Protein 2OLJ (pdb70)

InterPro domains:
  IPR003439 ABC transporter-like, ATP-binding domain [PF00005] (20-168)
  IPR003439 ABC transporter-like, ATP-binding domain [PS50893] (2-239)
  IPR003593 AAA+ ATPase domain [SM00382] (29-224)
  IPR017871 ABC transporter-like, conserved site [PS00211] (140-154)
  IPR027417 P-loop containing nucleoside triphosphate hydrolase [G3DSA:3.40.50.300] (2-243)
  IPR027417 P-loop containing nucleoside triphosphate hydrolase [SSF52540] (4-238)
  IPR030679 ABC-type amino acid transport system, ATPase component, HisP-type [PIRSF039085] (3-242)
  IPR050086 Methionine import ATP-binding protein MetN-like [PTHR43166] (3-242)

Secondary structure (DSSP, 8-state):
--SEEEEEEEEEETTEEEEEEEEEEE-TT-EEEEE--TTSSHHHHHHHHTTSS--SEEEEEETTEESSSTT--HHHHHHHEEEE-SS----TTS-HHHHHHHHHHHTS---HHHHHHHHHHHHHHTT-GGGTTS-GGGS-HHHHHHHHHHHHHTT--SEEEEESTTTTS-HHHHHHHHHHHHHHHHTT-EEEEE-S-HHHHHHH-SEEEEEETTEEEEEE-HHHHHHS--SHHHHHHHTT--/--SEEEEEEEEEETTEEEEEEEEEEE-TT-EEEEE--TTSSHHHHHHHHTTSS--SEEEEEETTEETT-TT--HHHHHHHEEEE-SS--S-TTS-HHHHHHHHHHHTS---SSHHHHHHHHHHHHHT-GGGTT--GGGS-HHHHHHHHHHHHHHT--SEEEEESTTTTS-HHHHHHHHHHHHHHHTTT-EEEEE-S-HHHHHHH-SEEEEEETTEEEEEE-HIIIIIS--SHHHHHHHTTT-

Solvent-accessible surface area: 21374 Å² total; per-residue (Å²): 134,117,12,1,35,0,85,92,0,62,8,34,96,76,129,113,54,23,0,66,20,0,69,5,72,0,93,132,25,3,3,0,0,0,1,11,44,112,78,2,8,19,31,12,1,0,19,0,1,16,33,50,29,95,10,78,90,34,66,0,33,2,59,63,44,36,10,111,47,202,141,37,82,64,101,106,1,108,43,37,10,8,19,0,9,32,73,30,22,6,54,15,84,37,29,0,12,49,0,0,3,76,29,2,49,145,76,80,157,29,84,112,132,97,2,47,61,59,1,64,99,22,0,84,117,11,59,7,112,133,58,1,147,28,46,0,67,63,4,42,9,0,36,0,0,29,0,4,0,0,36,14,25,4,24,90,10,59,1,0,0,0,3,38,1,8,34,42,18,82,116,128,33,22,42,52,0,25,63,20,1,69,77,14,14,116,112,42,36,3,0,0,0,0,11,101,46,29,50,8,0,114,114,19,10,42,50,0,1,0,1,23,31,1,93,32,37,19,85,22,120,8,96,54,1,23,76,120,26,148,74,113,99,0,83,61,36,20,93,177,37,256,201,48,9,0,24,0,59,103,0,58,11,31,76,77,126,118,68,28,0,69,14,1,66,3,75,0,125,108,24,17,5,0,0,0,1,9,47,114,78,2,6,19,29,15,1,0,6,0,1,18,30,57,16,99,10,71,94,35,69,0,24,1,49,62,64,45,6,115,42,191,120,22,80,63,83,136,1,96,44,49,8,8,22,0,27,53,58,25,23,20,42,1,67,38,19,0,8,67,0,1,4,61,30,2,60,148,63,53,163,75,42,178,117,137,1,73,43,38,0,61,91,7,0,73,66,9,48,7,102,112,54,5,153,19,20,3,21,71,6,33,10,0,32,14,13,29,0,3,0,0,44,12,10,2,27,83,11,56,0,0,0,0,9,40,1,3,36,52,26,91,114,165,63,15,45,56,0,22,60,16,0,67,81,6,13,120,98,49,33,4,0,0,0,0,7,87,49,6,41,7,0,90,114,19,10,58,48,0,1,2,0,34,47,3,100,40,34,25,87,23,108,7,77,52,3,15,81,125,27,144,60,127,122,0,79,68,25,10,89,163,60,127

CATH classification: 3.40.50.300

Nearest PDB structures (foldseek):
  2olj-assembly1_A  TM=1.004E+00  e=1.129E-53  Geobacillus stearothermophilus
  4u00-assembly1_A  TM=9.895E-01  e=6.660E-41  Thermus thermophilus HB8
  4yms-assembly1_J  TM=9.812E-01  e=2.202E-37  Caldanaerobacter subterraneus subsp. tengcongensis MB4
  6z4w-assembly1_A  TM=9.311E-01  e=3.163E-25  Streptococcus pneumoniae
  5x40-assembly1_B  TM=8.839E-01  e=1.607E-21  Rhodobacter capsulatus

B-factor: mean 36.28, std 14.2, range [1.0, 94.55]

Foldseek 3Di:
DDQKFWFQFWAADPPRIQAGTEGDHFDFLAAEEEEEDPSLCPVVVVCCQLVVDPTDDTWIAHRRRTPPDDDDPSVVSNLQEFEAEQPDDDDQVAFLLCRQLVCCCVPVVDDPVVLSVLLCVQCVVLPHNVRRGPGCVVDALLSRSSSSVSSRCSSVHQEYEYEANCVNHDPVSNVSNLVSVQVCSVVRRRYYYYHPPLVSQLVRHQKYFYTGSNYRQDMDRSCCCQVPNDDPSSCVRSVPRD/DFQKFWFQWWAADVPRIQAGTEGDTFHFLAAEEEEEDPSLCPVVVVCVQLVVDPTDDTWMAGHNRICPDPPDDNVVVNLQEFEAELDDLADQVDALQCSLLVCCVPPVVDDVPVSRVLLCVQCVLLPHVVRRGPGLVVDDLLSNLSSSQSSRCSSVHQEYEYHANPPVHPPVSSVSNLVSVQVVSVVRRRYYYYHLPLVSQLVRHQKYFYGDNNYTDDMDRSCCCLVPNDDPSSVVVSVVRD

Organism: Geobacillus stearothermophilus (NCBI:txid1422)

Radius of gyration: 24.35 Å; Cα contacts (8 Å, |Δi|>4): 970; chains: 2; bounding box: 52×46×70 Å

Sequence (484 aa):
LQMIDVHQLKKSFGSLEVLKGINVHIREGEVVVVIGPSGSGKSTFLRCLNLLEDFDEGEIIIDGINLKAKDTNLNKVREEVGMVFQRFNLFPHMTVLNNITLAPMKVRKWPREKAEAKAMELLDKVGLKDKAHAYPDSLSGGQAQRVAIARALAMEPKIMLFDEPTSALDPEMVGEVLSVMKQLANEGMTMVVVTHEMGFAREVGDRVLFMDGGYIIEEGKPEDLFDRPQHERTKAFLSKVFLQMIDVHQLKKSFGSLEVLKGINVHIREGEVVVVIGPSGSGKSTFLRCLNLLEDFDEGEIIIDGINLKAKDTNLNKVREEVGMVFQRFNLFPHMTVLNNITLAPMKVRKWPREKAEAKAMELLDKVGLKDKAHAYPDSLSGGQAQRVAIARALAMEPKIMLFDEPTSALDPEMVGEVLSVMKQLANEGMTMVVVTHEMGFAREVGDRVLFMDGGYIIEEGKPEDLFDRPQHERTKAFLSKVF

Structure (mmCIF, N/CA/C/O backbone):
data_2OLJ
#
_entry.id   2OLJ
#
_cell.length_a   46.591
_cell.length_b   77.339
_cell.length_c   69.083
_cell.angle_alpha   90.00
_cell.angle_beta   104.84
_cell.angle_gamma   90.00
#
_symmetry.space_group_name_H-M   'P 1 21 1'
#
loop_
_entity.id
_entity.type
_entity.pdbx_description
1 polymer 'Amino acid ABC transporter'
2 non-polymer 'MAGNESIUM ION'
3 non-polymer "ADENOSINE-5'-DIPHOSPHATE"
4 non-polymer GLYCEROL
5 water water
#
loop_
_atom_site.group_PDB
_atom_site.id
_atom_site.type_symbol
_atom_site.label_atom_id
_atom_site.label_alt_id
_atom_site.label_comp_id
_atom_site.label_asym_id
_atom_site.label_entity_id
_atom_site.label_seq_id
_atom_site.pdbx_PDB_ins_code
_atom_site.Cartn_x
_atom_site.Cartn_y
_atom_site.Cartn_z
_atom_site.occupancy
_atom_site.B_iso_or_equiv
_atom_site.auth_seq_id
_atom_site.auth_comp_id
_atom_site.auth_asym_id
_atom_site.auth_atom_id
_atom_site.pdbx_PDB_model_num
ATOM 1 N N . LEU A 1 22 ? 7.498 11.432 26.442 1.00 62.53 -1 LEU A N 1
ATOM 2 C CA . LEU A 1 22 ? 6.680 10.192 26.426 1.00 61.94 -1 LEU A CA 1
ATOM 3 C C . LEU A 1 22 ? 6.981 9.166 25.338 1.00 60.85 -1 LEU A C 1
ATOM 4 O O . LEU A 1 22 ? 8.107 8.612 25.380 1.00 61.94 -1 LEU A O 1
ATOM 9 N N . GLN A 1 23 ? 6.135 8.937 24.332 1.00 58.19 0 GLN A N 1
ATOM 10 C CA . GLN A 1 23 ? 6.464 7.850 23.453 1.00 53.87 0 GLN A CA 1
ATOM 11 C C . GLN A 1 23 ? 5.993 7.635 22.011 1.00 49.28 0 GLN A C 1
ATOM 12 O O . GLN A 1 23 ? 6.524 6.747 21.411 1.00 48.37 0 GLN A O 1
ATOM 18 N N . MET A 1 24 ? 5.120 8.464 21.456 1.00 44.20 1 MET A N 1
ATOM 19 C CA . MET A 1 24 ? 4.813 8.171 20.041 1.00 38.86 1 MET A CA 1
ATOM 20 C C . MET A 1 24 ? 6.003 8.506 19.174 1.00 34.94 1 MET A C 1
ATOM 21 O O . MET A 1 24 ? 6.313 7.753 18.270 1.00 33.42 1 MET A O 1
ATOM 26 N N . ILE A 1 25 ? 6.649 9.629 19.486 1.00 28.41 2 ILE A N 1
ATOM 27 C CA . ILE A 1 25 ? 7.843 10.039 18.756 1.00 26.35 2 ILE A CA 1
ATOM 28 C C . ILE A 1 25 ? 8.900 10.332 19.823 1.00 27.01 2 ILE A C 1
ATOM 29 O O . ILE A 1 25 ? 8.773 11.284 20.594 1.00 26.14 2 ILE A O 1
ATOM 34 N N . ASP A 1 26 ? 9.938 9.509 19.853 1.00 25.30 3 ASP A N 1
ATOM 35 C CA . ASP A 1 26 ? 11.007 9.653 20.828 1.00 26.36 3 ASP A CA 1
ATOM 36 C C . ASP A 1 26 ? 12.302 10.019 20.106 1.00 24.81 3 ASP A C 1
ATOM 37 O O . ASP A 1 26 ? 12.875 9.199 19.397 1.00 24.81 3 ASP A O 1
ATOM 42 N N . VAL A 1 27 ? 12.766 11.248 20.296 1.00 23.65 4 VAL A N 1
ATOM 43 C CA . VAL A 1 27 ? 13.979 11.706 19.635 1.00 23.44 4 VAL A CA 1
ATOM 44 C C . VAL A 1 27 ? 15.036 12.133 20.640 1.00 25.74 4 VAL A C 1
ATOM 45 O O . VAL A 1 27 ? 14.764 12.950 21.522 1.00 25.55 4 VAL A O 1
ATOM 49 N N . HIS A 1 28 ? 16.239 11.579 20.504 1.00 25.27 5 HIS A N 1
ATOM 50 C CA . HIS A 1 28 ? 17.335 11.924 21.400 1.00 28.76 5 HIS A CA 1
ATOM 51 C C . HIS A 1 28 ? 18.634 12.269 20.673 1.00 27.32 5 HIS A C 1
ATOM 52 O O . HIS A 1 28 ? 19.136 11.491 19.865 1.00 26.42 5 HIS A O 1
ATOM 59 N N . GLN A 1 29 ? 19.172 13.442 20.986 1.00 28.97 6 GLN A N 1
ATOM 60 C CA . GLN A 1 29 ? 20.417 13.933 20.400 1.00 29.75 6 GLN A CA 1
ATOM 61 C C . GLN A 1 29 ? 20.537 13.750 18.901 1.00 28.85 6 GLN A C 1
ATOM 62 O O . GLN A 1 29 ? 21.573 13.321 18.392 1.00 27.67 6 GLN A O 1
ATOM 68 N N . LEU A 1 30 ? 19.470 14.096 18.195 1.00 30.04 7 LEU A N 1
ATOM 69 C CA . LEU A 1 30 ? 19.456 13.975 16.751 1.00 31.03 7 LEU A CA 1
ATOM 70 C C . LEU A 1 30 ? 20.380 14.988 16.094 1.00 33.29 7 LEU A C 1
ATOM 71 O O . LEU A 1 30 ? 20.229 16.199 16.283 1.00 33.36 7 LEU A O 1
ATOM 76 N N . LYS A 1 31 ? 21.348 14.488 15.334 1.00 34.66 8 LYS A N 1
ATOM 77 C CA . LYS A 1 31 ? 22.260 15.358 14.612 1.00 37.74 8 LYS A CA 1
ATOM 78 C C . LYS A 1 31 ? 22.228 14.981 13.140 1.00 38.20 8 LYS A C 1
ATOM 79 O O . LYS A 1 31 ? 22.079 13.811 12.784 1.00 39.17 8 LYS A O 1
ATOM 85 N N . LYS A 1 32 ? 22.341 15.985 12.283 1.00 37.61 9 LYS A N 1
ATOM 86 C CA . LYS A 1 32 ? 22.308 15.769 10.849 1.00 36.43 9 LYS A CA 1
ATOM 87 C C . LYS A 1 32 ? 23.138 16.852 10.186 1.00 37.34 9 LYS A C 1
ATOM 88 O O . LYS A 1 32 ? 22.992 18.037 10.491 1.00 35.42 9 LYS A O 1
ATOM 94 N N . SER A 1 33 ? 24.021 16.440 9.286 1.00 35.99 10 SER A N 1
ATOM 95 C CA . SER A 1 33 ? 24.867 17.382 8.582 1.00 36.13 10 SER A CA 1
ATOM 96 C C . SER A 1 33 ? 24.825 17.113 7.095 1.00 35.37 10 SER A C 1
ATOM 97 O O . SER A 1 33 ? 24.589 15.991 6.661 1.00 34.83 10 SER A O 1
ATOM 100 N N . PHE A 1 34 ? 25.019 18.172 6.323 1.00 36.33 11 PHE A N 1
ATOM 101 C CA . PHE A 1 34 ? 25.078 18.096 4.872 1.00 37.33 11 PHE A CA 1
ATOM 102 C C . PHE A 1 34 ? 26.495 18.610 4.653 1.00 38.47 11 PHE A C 1
ATOM 103 O O . PHE A 1 34 ? 26.767 19.803 4.812 1.00 38.28 11 PHE A O 1
ATOM 111 N N . GLY A 1 35 ? 27.407 17.703 4.323 1.00 39.71 12 GLY A N 1
ATOM 112 C CA . GLY A 1 35 ? 28.785 18.106 4.144 1.00 41.24 12 GLY A CA 1
ATOM 113 C C . GLY A 1 35 ? 29.286 18.476 5.525 1.00 43.47 12 GLY A C 1
ATOM 114 O O . GLY A 1 35 ? 28.936 17.816 6.502 1.00 43.85 12 GLY A O 1
ATOM 115 N N . SER A 1 36 ? 30.088 19.531 5.623 1.00 44.72 13 SER A N 1
ATOM 116 C CA . SER A 1 36 ? 30.604 19.957 6.919 1.00 46.06 13 SER A CA 1
ATOM 117 C C . SER A 1 36 ? 29.611 20.861 7.656 1.00 44.62 13 SER A C 1
ATOM 118 O O . SER A 1 36 ? 29.872 21.300 8.775 1.00 44.80 13 SER A O 1
ATOM 121 N N . LEU A 1 37 ? 28.472 21.132 7.028 1.00 43.20 14 LEU A N 1
ATOM 122 C CA . LEU A 1 37 ? 27.452 21.990 7.630 1.00 41.26 14 LEU A CA 1
ATOM 123 C C . LEU A 1 37 ? 26.445 21.150 8.414 1.00 39.18 14 LEU A C 1
ATOM 124 O O . LEU A 1 37 ? 25.739 20.329 7.840 1.00 36.86 14 LEU A O 1
ATOM 129 N N . GLU A 1 38 ? 26.378 21.363 9.724 1.00 39.70 15 GLU A N 1
ATOM 130 C CA . GLU A 1 38 ? 25.440 20.616 10.558 1.00 39.33 15 GLU A CA 1
ATOM 131 C C . GLU A 1 38 ? 24.088 21.329 10.608 1.00 36.90 15 GLU A C 1
ATOM 132 O O . GLU A 1 38 ? 23.970 22.419 11.152 1.00 36.37 15 GLU A O 1
ATOM 138 N N . VAL A 1 39 ? 23.076 20.695 10.027 1.00 34.77 16 VAL A N 1
ATOM 139 C CA . VAL A 1 39 ? 21.729 21.246 9.956 1.00 33.57 16 VAL A CA 1
ATOM 140 C C . VAL A 1 39 ? 20.916 21.057 11.232 1.00 33.17 16 VAL A C 1
ATOM 141 O O . VAL A 1 39 ? 20.170 21.948 11.635 1.00 33.44 16 VAL A O 1
ATOM 145 N N . LEU A 1 40 ? 21.036 19.881 11.840 1.00 32.11 17 LEU A N 1
ATOM 146 C CA . LEU A 1 40 ? 20.361 19.576 13.095 1.00 31.79 17 LEU A CA 1
ATOM 147 C C . LEU A 1 40 ? 21.526 19.360 14.066 1.00 32.38 17 LEU A C 1
ATOM 148 O O . LEU A 1 40 ? 22.424 18.556 13.807 1.00 31.57 17 LEU A O 1
ATOM 153 N N . LYS A 1 41 ? 21.515 20.086 15.177 1.00 33.26 18 LYS A N 1
ATOM 154 C CA . LYS A 1 41 ? 22.624 20.019 16.118 1.00 34.22 18 LYS A CA 1
ATOM 155 C C . LYS A 1 41 ? 22.346 19.469 17.507 1.00 35.01 18 LYS A C 1
ATOM 156 O O . LYS A 1 41 ? 22.770 20.051 18.508 1.00 37.14 18 LYS A O 1
ATOM 162 N N . GLY A 1 42 ? 21.659 18.333 17.565 1.00 36.39 19 GLY A N 1
ATOM 163 C CA . GLY A 1 42 ? 21.348 17.725 18.846 1.00 36.44 19 GLY A CA 1
ATOM 164 C C . GLY A 1 42 ? 19.929 18.027 19.281 1.00 36.27 19 GLY A C 1
ATOM 165 O O . GLY A 1 42 ? 19.698 18.805 20.207 1.00 37.05 19 GLY A O 1
ATOM 166 N N . ILE A 1 43 ? 18.968 17.413 18.604 1.00 36.41 20 ILE A N 1
ATOM 167 C CA . ILE A 1 43 ? 17.569 17.629 18.933 1.00 36.19 20 ILE A CA 1
ATOM 168 C C . ILE A 1 43 ? 17.044 16.568 19.887 1.00 34.65 20 ILE A C 1
ATOM 169 O O . ILE A 1 43 ? 17.236 15.371 19.675 1.00 35.18 20 ILE A O 1
ATOM 174 N N . ASN A 1 44 ? 16.379 17.031 20.937 1.00 32.54 21 ASN A N 1
ATOM 175 C CA . ASN A 1 44 ? 15.775 16.163 21.927 1.00 32.37 21 ASN A CA 1
ATOM 176 C C . ASN A 1 44 ? 14.308 16.549 21.982 1.00 33.13 21 ASN A C 1
ATOM 177 O O . ASN A 1 44 ? 13.980 17.717 22.167 1.00 34.10 21 ASN A O 1
ATOM 182 N N . VAL A 1 45 ? 13.421 15.583 21.791 1.00 33.18 22 VAL A N 1
ATOM 183 C CA . VAL A 1 45 ? 12.001 15.870 21.864 1.00 32.52 22 VAL A CA 1
ATOM 184 C C . VAL A 1 45 ? 11.203 14.583 21.881 1.00 31.31 22 VAL A C 1
ATOM 185 O O . VAL A 1 45 ? 11.544 13.612 21.207 1.00 30.90 22 VAL A O 1
ATOM 189 N N . HIS A 1 46 ? 10.142 14.577 22.668 1.00 31.13 23 HIS A N 1
ATOM 190 C CA . HIS A 1 46 ? 9.320 13.394 22.790 1.00 32.06 23 HIS A CA 1
ATOM 191 C C . HIS A 1 46 ? 7.869 13.806 22.695 1.00 33.09 23 HIS A C 1
ATOM 192 O O . HIS A 1 46 ? 7.396 14.619 23.485 1.00 33.35 23 HIS A O 1
ATOM 199 N N . ILE A 1 47 ? 7.174 13.246 21.711 1.00 32.84 24 ILE A N 1
ATOM 200 C CA . ILE A 1 47 ? 5.770 13.554 21.482 1.00 31.48 24 ILE A CA 1
ATOM 201 C C . ILE A 1 47 ? 4.870 12.390 21.896 1.00 32.18 24 ILE A C 1
ATOM 202 O O . ILE A 1 47 ? 5.066 11.250 21.472 1.00 32.28 24 ILE A O 1
ATOM 207 N N . ARG A 1 48 ? 3.889 12.695 22.737 1.00 33.42 25 ARG A N 1
ATOM 208 C CA . ARG A 1 48 ? 2.941 11.700 23.222 1.00 35.48 25 ARG A CA 1
ATOM 209 C C . ARG A 1 48 ? 1.891 11.433 22.157 1.00 33.70 25 ARG A C 1
ATOM 210 O O . ARG A 1 48 ? 1.669 12.255 21.265 1.00 33.73 25 ARG A O 1
ATOM 218 N N . GLU A 1 49 ? 1.240 10.280 22.269 1.00 32.00 26 GLU A N 1
ATOM 219 C CA . GLU A 1 49 ? 0.187 9.888 21.347 1.00 30.02 26 GLU A CA 1
ATOM 220 C C . GLU A 1 49 ? -0.979 10.868 21.459 1.00 27.35 26 GLU A C 1
ATOM 221 O O . GLU A 1 49 ? -1.410 11.196 22.561 1.00 27.84 26 GLU A O 1
ATOM 227 N N . GLY A 1 50 ? -1.481 11.338 20.322 1.00 25.92 27 GLY A N 1
ATOM 228 C CA . GLY A 1 50 ? -2.605 12.266 20.333 1.00 24.64 27 GLY A CA 1
ATOM 229 C C . GLY A 1 50 ? -2.203 13.718 20.524 1.00 25.59 27 GLY A C 1
ATOM 230 O O . GLY A 1 50 ? -3.035 14.629 20.512 1.00 22.75 27 GLY A O 1
ATOM 231 N N . GLU A 1 51 ? -0.910 13.944 20.710 1.00 25.68 28 GLU A N 1
ATOM 232 C CA . GLU A 1 51 ? -0.424 15.296 20.898 1.00 26.30 28 GLU A CA 1
ATOM 233 C C . GLU A 1 51 ? -0.246 15.983 19.551 1.00 23.92 28 GLU A C 1
ATOM 234 O O . GLU A 1 51 ? 0.166 15.355 18.575 1.00 24.38 28 GLU A O 1
ATOM 240 N N . VAL A 1 52 ? -0.585 17.268 19.506 1.00 20.99 29 VAL A N 1
ATOM 241 C CA . VAL A 1 52 ? -0.422 18.065 18.301 1.00 18.60 29 VAL A CA 1
ATOM 242 C C . VAL A 1 52 ? 0.732 19.028 18.585 1.00 21.40 29 VAL A C 1
ATOM 243 O O . VAL A 1 52 ? 0.613 19.939 19.415 1.00 20.16 29 VAL A O 1
ATOM 247 N N . VAL A 1 53 ? 1.862 18.818 17.924 1.00 19.95 30 VAL A N 1
ATOM 248 C CA . VAL A 1 53 ? 2.989 19.700 18.146 1.00 15.14 30 VAL A CA 1
ATOM 249 C C . VAL A 1 53 ? 3.235 20.573 16.923 1.00 17.24 30 VAL A C 1
ATOM 250 O O . VAL A 1 53 ? 3.369 20.089 15.787 1.00 17.43 30 VAL A O 1
ATOM 254 N N . VAL A 1 54 ? 3.272 21.876 17.166 1.00 16.08 31 VAL A N 1
ATOM 255 C CA . VAL A 1 54 ? 3.478 22.840 16.104 1.00 15.48 31 VAL A CA 1
ATOM 256 C C . VAL A 1 54 ? 4.915 23.306 16.114 1.00 13.95 31 VAL A C 1
ATOM 257 O O . VAL A 1 54 ? 5.437 23.699 17.160 1.00 17.59 31 VAL A O 1
ATOM 261 N N . VAL A 1 55 ? 5.556 23.255 14.954 1.00 15.31 32 VAL A N 1
ATOM 262 C CA . VAL A 1 55 ? 6.947 23.674 14.825 1.00 16.72 32 VAL A CA 1
ATOM 263 C C . VAL A 1 55 ? 7.038 24.982 14.058 1.00 17.49 32 VAL A C 1
ATOM 264 O O . VAL A 1 55 ? 6.540 25.085 12.936 1.00 18.34 32 VAL A O 1
ATOM 268 N N . ILE A 1 56 ? 7.689 25.971 14.660 1.00 17.27 33 ILE A N 1
ATOM 269 C CA . ILE A 1 56 ? 7.859 27.271 14.027 1.00 16.98 33 ILE A CA 1
ATOM 270 C C . ILE A 1 56 ? 9.331 27.682 14.026 1.00 17.98 33 ILE A C 1
ATOM 271 O O . ILE A 1 56 ? 10.166 27.079 14.706 1.00 17.81 33 ILE A O 1
ATOM 276 N N . GLY A 1 57 ? 9.642 28.718 13.260 1.00 17.87 34 GLY A N 1
ATOM 277 C CA . GLY A 1 57 ? 11.006 29.182 13.204 1.00 21.66 34 GLY A CA 1
ATOM 278 C C . GLY A 1 57 ? 11.393 29.663 11.826 1.00 24.45 34 GLY A C 1
ATOM 279 O O . GLY A 1 57 ? 10.690 29.390 10.848 1.00 25.26 34 GLY A O 1
ATOM 280 N N . PRO A 1 58 ? 12.523 30.382 11.724 1.00 25.38 35 PRO A N 1
ATOM 281 C CA . PRO A 1 58 ? 13.089 30.950 10.499 1.00 26.90 35 PRO A CA 1
ATOM 282 C C . PRO A 1 58 ? 13.420 29.887 9.462 1.00 27.20 35 PRO A C 1
ATOM 283 O O . PRO A 1 58 ? 13.651 28.726 9.794 1.00 26.42 35 PRO A O 1
ATOM 287 N N . SER A 1 59 ? 13.447 30.291 8.203 1.00 27.01 36 SER A N 1
ATOM 288 C CA . SER A 1 59 ? 13.793 29.363 7.145 1.00 29.61 36 SER A CA 1
ATOM 289 C C . SER A 1 59 ? 15.246 28.947 7.376 1.00 28.55 36 SER A C 1
ATOM 290 O O . SER A 1 59 ? 16.060 29.744 7.854 1.00 26.05 36 SER A O 1
ATOM 293 N N . GLY A 1 60 ? 15.555 27.694 7.060 1.00 28.70 37 GLY A N 1
ATOM 294 C CA . GLY A 1 60 ? 16.905 27.191 7.248 1.00 28.81 37 GLY A CA 1
ATOM 295 C C . GLY A 1 60 ? 17.169 26.654 8.647 1.00 27.84 37 GLY A C 1
ATOM 296 O O . GLY A 1 60 ? 18.251 26.138 8.927 1.00 31.39 37 GLY A O 1
ATOM 297 N N . SER A 1 61 ? 16.180 26.761 9.525 1.00 26.08 38 SER A N 1
ATOM 298 C CA . SER A 1 61 ? 16.315 26.294 10.904 1.00 24.48 38 SER A CA 1
ATOM 299 C C . SER A 1 61 ? 16.367 24.783 11.042 1.00 22.51 38 SER A C 1
ATOM 300 O O . SER A 1 61 ? 16.728 24.268 12.097 1.00 25.41 38 SER A O 1
ATOM 303 N N . GLY A 1 62 ? 15.992 24.074 9.987 1.00 20.82 39 GLY A N 1
ATOM 304 C CA . GLY A 1 62 ? 16.019 22.625 10.034 1.00 19.73 39 GLY A CA 1
ATOM 305 C C . GLY A 1 62 ? 14.669 21.980 10.299 1.00 18.72 39 GLY A C 1
ATOM 306 O O . GLY A 1 62 ? 14.600 20.807 10.664 1.00 20.80 39 GLY A O 1
ATOM 307 N N . LYS A 1 63 ? 13.589 22.728 10.105 1.00 17.73 40 LYS A N 1
ATOM 308 C CA . LYS A 1 63 ? 12.259 22.187 10.340 1.00 15.18 40 LYS A CA 1
ATOM 309 C C . LYS A 1 63 ? 11.874 21.070 9.351 1.00 15.64 40 LYS A C 1
ATOM 310 O O . LYS A 1 63 ? 11.410 20.015 9.771 1.00 17.90 40 LYS A O 1
ATOM 316 N N . SER A 1 64 ? 12.060 21.294 8.049 1.00 14.82 41 SER A N 1
ATOM 317 C CA . SER A 1 64 ? 11.729 20.275 7.037 1.00 14.61 41 SER A CA 1
ATOM 318 C C . SER A 1 64 ? 12.608 19.026 7.166 1.00 16.89 41 SER A C 1
ATOM 319 O O . SER A 1 64 ? 12.135 17.906 6.973 1.00 19.08 41 SER A O 1
ATOM 322 N N . THR A 1 65 ? 13.885 19.229 7.476 1.00 17.46 42 THR A N 1
ATOM 323 C CA . THR A 1 65 ? 14.823 18.122 7.636 1.00 16.08 42 THR A CA 1
ATOM 324 C C . THR A 1 65 ? 14.405 17.249 8.798 1.00 15.57 42 THR A C 1
ATOM 325 O O . THR A 1 65 ? 14.516 16.022 8.741 1.00 18.94 42 THR A O 1
ATOM 329 N N . PHE A 1 66 ? 13.929 17.883 9.859 1.00 18.04 43 PHE A N 1
ATOM 330 C CA . PHE A 1 66 ? 13.487 17.144 11.030 1.00 17.43 43 PHE A CA 1
ATOM 331 C C . PHE A 1 66 ? 12.319 16.238 10.653 1.00 18.31 43 PHE A C 1
ATOM 332 O O . PHE A 1 66 ? 12.310 15.051 10.982 1.00 19.00 43 PHE A O 1
ATOM 340 N N . LEU A 1 67 ? 11.326 16.780 9.962 1.00 18.52 44 LEU A N 1
ATOM 341 C CA . LEU A 1 67 ? 10.202 15.943 9.586 1.00 18.61 44 LEU A CA 1
ATOM 342 C C . LEU A 1 67 ? 10.671 14.851 8.630 1.00 19.00 44 LEU A C 1
ATOM 343 O O . LEU A 1 67 ? 10.192 13.723 8.697 1.00 17.18 44 LEU A O 1
ATOM 348 N N . ARG A 1 68 ? 11.616 15.175 7.749 1.00 18.34 45 ARG A N 1
ATOM 349 C CA . ARG A 1 68 ? 12.101 14.176 6.809 1.00 16.65 45 ARG A CA 1
ATOM 350 C C . ARG A 1 68 ? 12.791 12.995 7.504 1.00 17.55 45 ARG A C 1
ATOM 351 O O . ARG A 1 68 ? 12.691 11.855 7.037 1.00 18.41 45 ARG A O 1
ATOM 359 N N . CYS A 1 69 ? 13.478 13.255 8.613 1.00 18.34 46 CYS A N 1
ATOM 360 C CA . CYS A 1 69 ? 14.125 12.167 9.358 1.00 19.76 46 CYS A CA 1
ATOM 361 C C . CYS A 1 69 ? 13.042 11.333 10.046 1.00 18.64 46 CYS A C 1
ATOM 362 O O . CYS A 1 69 ? 13.119 10.110 10.108 1.00 21.42 46 CYS A O 1
ATOM 365 N N . LEU A 1 70 ? 12.017 11.999 10.551 1.00 19.39 47 LEU A N 1
ATOM 366 C CA . LEU A 1 70 ? 10.928 11.303 11.214 1.00 21.23 47 LEU A CA 1
ATOM 367 C C . LEU A 1 70 ? 10.156 10.405 10.245 1.00 22.59 47 LEU A C 1
ATOM 368 O O . LEU A 1 70 ? 9.618 9.373 10.646 1.00 23.52 47 LEU A O 1
ATOM 373 N N . ASN A 1 71 ? 10.111 10.796 8.973 1.00 23.23 48 ASN A N 1
ATOM 374 C CA . ASN A 1 71 ? 9.373 10.039 7.956 1.00 25.08 48 ASN A CA 1
ATOM 375 C C . ASN A 1 71 ? 10.284 9.169 7.084 1.00 27.35 48 ASN A C 1
ATOM 376 O O . ASN A 1 71 ? 9.904 8.767 5.983 1.00 25.75 48 ASN A O 1
ATOM 381 N N . LEU A 1 72 ? 11.490 8.899 7.576 1.00 28.76 49 LEU A N 1
ATOM 382 C CA . LEU A 1 72 ? 12.449 8.069 6.860 1.00 28.49 49 LEU A CA 1
ATOM 383 C C . LEU A 1 72 ? 12.775 8.536 5.442 1.00 28.82 49 LEU A C 1
ATOM 384 O O . LEU A 1 72 ? 13.164 7.736 4.589 1.00 26.56 49 LEU A O 1
ATOM 389 N N . LEU A 1 73 ? 12.621 9.830 5.192 1.00 29.29 50 LEU A N 1
ATOM 390 C CA . LEU A 1 73 ? 12.940 10.379 3.882 1.00 29.38 50 LEU A CA 1
ATOM 391 C C . LEU A 1 73 ? 14.398 10.816 3.877 1.00 30.38 50 LEU A C 1
ATOM 392 O O . LEU A 1 73 ? 15.018 10.927 2.825 1.00 31.04 50 LEU A O 1
ATOM 397 N N . GLU A 1 74 ? 14.935 11.072 5.063 1.00 32.52 51 GLU A N 1
ATOM 398 C CA . GLU A 1 74 ? 16.325 11.482 5.215 1.00 34.82 51 GLU A CA 1
ATOM 399 C C . GLU A 1 74 ? 16.973 10.676 6.329 1.00 36.41 51 GLU A C 1
ATOM 400 O O . GLU A 1 74 ? 16.343 10.386 7.349 1.00 35.77 51 GLU A O 1
ATOM 406 N N . ASP A 1 75 ? 18.229 10.303 6.119 1.00 37.28 52 ASP A N 1
ATOM 407 C CA . ASP A 1 75 ? 18.978 9.555 7.115 1.00 39.05 52 ASP A CA 1
ATOM 408 C C . ASP A 1 75 ? 19.589 10.601 8.044 1.00 37.49 52 ASP A C 1
ATOM 409 O O . ASP A 1 75 ? 19.622 11.786 7.708 1.00 38.17 52 ASP A O 1
ATOM 414 N N . PHE A 1 76 ? 20.062 10.176 9.210 1.00 35.86 53 PHE A N 1
ATOM 415 C CA . PHE A 1 76 ? 20.687 11.104 10.145 1.00 34.87 53 PHE A CA 1
ATOM 416 C C . PHE A 1 76 ? 22.016 10.550 10.639 1.00 35.33 53 PHE A C 1
ATOM 417 O O . PHE A 1 76 ? 22.239 9.342 10.607 1.00 34.00 53 PHE A O 1
ATOM 425 N N . ASP A 1 77 ? 22.889 11.435 11.106 1.00 35.13 54 ASP A N 1
ATOM 426 C CA . ASP A 1 77 ? 24.217 11.038 11.552 1.00 36.27 54 ASP A CA 1
ATOM 427 C C . ASP A 1 77 ? 24.370 10.607 13.010 1.00 36.24 54 ASP A C 1
ATOM 428 O O . ASP A 1 77 ? 25.046 9.627 13.302 1.00 37.49 54 ASP A O 1
ATOM 433 N N . GLU A 1 78 ? 23.758 11.334 13.930 1.00 36.35 55 GLU A N 1
ATOM 434 C CA . GLU A 1 78 ? 23.869 10.977 15.335 1.00 36.05 55 GLU A CA 1
ATOM 435 C C . GLU A 1 78 ? 22.503 10.959 15.982 1.00 35.31 55 GLU A C 1
ATOM 436 O O . GLU A 1 78 ? 21.540 11.462 15.414 1.00 33.90 55 GLU A O 1
ATOM 442 N N . GLY A 1 79 ? 22.426 10.370 17.170 1.00 33.30 56 GLY A N 1
ATOM 443 C CA . GLY A 1 79 ? 21.169 10.336 17.888 1.00 32.83 56 GLY A CA 1
ATOM 444 C C . GLY A 1 79 ? 20.325 9.113 17.629 1.00 31.83 56 GLY A C 1
ATOM 445 O O . GLY A 1 79 ? 20.753 8.187 16.949 1.00 31.51 56 GLY A O 1
ATOM 446 N N . GLU A 1 80 ? 19.108 9.128 18.162 1.00 31.49 57 GLU A N 1
ATOM 447 C CA . GLU A 1 80 ? 18.197 8.010 18.015 1.00 31.52 57 GLU A CA 1
ATOM 448 C C . GLU A 1 80 ? 16.741 8.461 17.838 1.00 31.98 57 GLU A C 1
ATOM 449 O O . GLU A 1 80 ? 16.233 9.326 18.567 1.00 31.05 57 GLU A O 1
ATOM 455 N N . ILE A 1 81 ? 16.074 7.876 16.857 1.00 28.55 58 ILE A N 1
ATOM 456 C CA . ILE A 1 81 ? 14.685 8.205 16.609 1.00 26.09 58 ILE A CA 1
ATOM 457 C C . ILE A 1 81 ? 13.881 6.942 16.791 1.00 24.23 58 ILE A C 1
ATOM 458 O O . ILE A 1 81 ? 14.191 5.902 16.194 1.00 25.05 58 ILE A O 1
ATOM 463 N N . ILE A 1 82 ? 12.856 7.032 17.627 1.00 22.49 59 ILE A N 1
ATOM 464 C CA . ILE A 1 82 ? 12.019 5.886 17.918 1.00 22.50 59 ILE A CA 1
ATOM 465 C C . ILE A 1 82 ? 10.570 6.270 17.683 1.00 24.02 59 ILE A C 1
ATOM 466 O O . ILE A 1 82 ? 10.005 7.092 18.413 1.00 21.88 59 ILE A O 1
ATOM 471 N N . ILE A 1 83 ? 9.984 5.691 16.641 1.00 24.98 60 ILE A N 1
ATOM 472 C CA . ILE A 1 83 ? 8.600 5.969 16.300 1.00 27.81 60 ILE A CA 1
ATOM 473 C C . ILE A 1 83 ? 7.740 4.837 16.828 1.00 30.88 60 ILE A C 1
ATOM 474 O O . ILE A 1 83 ? 7.932 3.680 16.457 1.00 32.96 60 ILE A O 1
ATOM 479 N N . ASP A 1 84 ? 6.795 5.168 17.697 1.00 33.88 61 ASP A N 1
ATOM 480 C CA . ASP A 1 84 ? 5.917 4.161 18.260 1.00 37.13 61 ASP A CA 1
ATOM 481 C C . ASP A 1 84 ? 6.730 2.935 18.696 1.00 38.38 61 ASP A C 1
ATOM 482 O O . ASP A 1 84 ? 6.423 1.799 18.331 1.00 39.68 61 ASP A O 1
ATOM 487 N N . GLY A 1 85 ? 7.788 3.188 19.460 1.00 39.20 62 GLY A N 1
ATOM 488 C CA . GLY A 1 85 ? 8.637 2.125 19.969 1.00 39.05 62 GLY A CA 1
ATOM 489 C C . GLY A 1 85 ? 9.577 1.395 19.023 1.00 38.72 62 GLY A C 1
ATOM 490 O O . GLY A 1 85 ? 10.162 0.394 19.420 1.00 40.15 62 GLY A O 1
ATOM 491 N N . ILE A 1 86 ? 9.748 1.881 17.800 1.00 38.53 63 ILE A N 1
ATOM 492 C CA . ILE A 1 86 ? 10.631 1.217 16.844 1.00 37.67 63 ILE A CA 1
ATOM 493 C C . ILE A 1 86 ? 11.851 2.059 16.476 1.00 36.62 63 ILE A C 1
ATOM 494 O O . ILE A 1 86 ? 11.713 3.126 15.859 1.00 35.99 63 ILE A O 1
ATOM 499 N N . ASN A 1 87 ? 13.037 1.581 16.842 1.00 34.86 64 ASN A N 1
ATOM 500 C CA . ASN A 1 87 ? 14.259 2.320 16.536 1.00 36.65 64 ASN A CA 1
ATOM 501 C C . ASN A 1 87 ? 14.593 2.246 15.044 1.00 37.09 64 ASN A C 1
ATOM 502 O O . ASN A 1 87 ? 14.839 1.173 14.507 1.00 38.74 64 ASN A O 1
ATOM 507 N N . LEU A 1 88 ? 14.611 3.398 14.383 1.00 38.71 65 LEU A N 1
ATOM 508 C CA . LEU A 1 88 ? 14.886 3.467 12.950 1.00 41.47 65 LEU A CA 1
ATOM 509 C C . LEU A 1 88 ? 16.303 3.034 12.575 1.00 43.74 65 LEU A C 1
ATOM 510 O O . LEU A 1 88 ? 16.586 2.760 11.408 1.00 44.05 65 LEU A O 1
ATOM 515 N N . LYS A 1 89 ? 17.185 2.964 13.564 1.00 46.28 66 LYS A N 1
ATOM 516 C CA . LYS A 1 89 ? 18.584 2.604 13.332 1.00 49.87 66 LYS A CA 1
ATOM 517 C C . LYS A 1 89 ? 18.923 1.164 13.699 1.00 51.75 66 LYS A C 1
ATOM 518 O O . LYS A 1 89 ? 19.881 0.588 13.179 1.00 52.55 66 LYS A O 1
ATOM 524 N N . ALA A 1 90 ? 18.126 0.600 14.598 1.00 53.85 67 ALA A N 1
ATOM 525 C CA . ALA A 1 90 ? 18.316 -0.753 15.112 1.00 56.43 67 ALA A CA 1
ATOM 526 C C . ALA A 1 90 ? 18.379 -1.892 14.106 1.00 58.18 67 ALA A C 1
ATOM 527 O O . ALA A 1 90 ? 17.710 -1.859 13.068 1.00 58.28 67 ALA A O 1
ATOM 529 N N . LYS A 1 91 ? 19.181 -2.908 14.435 1.00 60.37 68 LYS A N 1
ATOM 530 C CA . LYS A 1 91 ? 19.298 -4.067 13.570 1.00 62.80 68 LYS A CA 1
ATOM 531 C C . LYS A 1 91 ? 17.873 -4.500 13.311 1.00 63.07 68 LYS A C 1
ATOM 532 O O . LYS A 1 91 ? 17.116 -4.919 14.194 1.00 61.88 68 LYS A O 1
ATOM 538 N N . ASP A 1 92 ? 17.549 -4.314 12.049 1.00 63.68 69 ASP A N 1
ATOM 539 C CA . ASP A 1 92 ? 16.276 -4.542 11.430 1.00 64.21 69 ASP A CA 1
ATOM 540 C C . ASP A 1 92 ? 14.963 -4.709 12.132 1.00 62.92 69 ASP A C 1
ATOM 541 O O . ASP A 1 92 ? 14.564 -5.739 12.688 1.00 62.88 69 ASP A O 1
ATOM 546 N N . THR A 1 93 ? 14.327 -3.557 12.049 1.00 61.03 70 THR A N 1
ATOM 547 C CA . THR A 1 93 ? 13.017 -3.224 12.505 1.00 58.35 70 THR A CA 1
ATOM 548 C C . THR A 1 93 ? 12.467 -3.190 11.089 1.00 56.66 70 THR A C 1
ATOM 549 O O . THR A 1 93 ? 13.245 -3.107 10.132 1.00 54.95 70 THR A O 1
ATOM 553 N N . ASN A 1 94 ? 11.158 -3.271 10.937 1.00 55.56 71 ASN A N 1
ATOM 554 C CA . ASN A 1 94 ? 10.569 -3.226 9.611 1.00 54.39 71 ASN A CA 1
ATOM 555 C C . ASN A 1 94 ? 10.457 -1.742 9.268 1.00 52.53 71 ASN A C 1
ATOM 556 O O . ASN A 1 94 ? 9.491 -1.091 9.649 1.00 52.99 71 ASN A O 1
ATOM 561 N N . LEU A 1 95 ? 11.454 -1.197 8.578 1.00 50.58 72 LEU A N 1
ATOM 562 C CA . LEU A 1 95 ? 11.417 0.217 8.219 1.00 48.70 72 LEU A CA 1
ATOM 563 C C . LEU A 1 95 ? 10.205 0.549 7.358 1.00 47.97 72 LEU A C 1
ATOM 564 O O . LEU A 1 95 ? 9.708 1.672 7.393 1.00 47.47 72 LEU A O 1
ATOM 569 N N . ASN A 1 96 ? 9.725 -0.422 6.587 1.00 47.09 73 ASN A N 1
ATOM 570 C CA . ASN A 1 96 ? 8.565 -0.180 5.738 1.00 46.50 73 ASN A CA 1
ATOM 571 C C . ASN A 1 96 ? 7.279 -0.090 6.545 1.00 45.82 73 ASN A C 1
ATOM 572 O O . ASN A 1 96 ? 6.298 0.492 6.087 1.00 45.45 73 ASN A O 1
ATOM 577 N N . LYS A 1 97 ? 7.283 -0.659 7.747 1.00 44.81 74 LYS A N 1
ATOM 578 C CA . LYS A 1 97 ? 6.102 -0.607 8.600 1.00 43.06 74 LYS A CA 1
ATOM 579 C C . LYS A 1 97 ? 6.021 0.786 9.235 1.00 40.71 74 LYS A C 1
ATOM 580 O O . LYS A 1 97 ? 4.931 1.306 9.479 1.00 40.44 74 LYS A O 1
ATOM 586 N N . VAL A 1 98 ? 7.175 1.393 9.498 1.00 35.96 75 VAL A N 1
ATOM 587 C CA . VAL A 1 98 ? 7.193 2.738 10.067 1.00 33.35 75 VAL A CA 1
ATOM 588 C C . VAL A 1 98 ? 6.684 3.686 8.986 1.00 31.07 75 VAL A C 1
ATOM 589 O O . VAL A 1 98 ? 5.861 4.566 9.247 1.00 29.74 75 VAL A O 1
ATOM 593 N N . ARG A 1 99 ? 7.175 3.494 7.767 1.00 28.68 76 ARG A N 1
ATOM 594 C CA . ARG A 1 99 ? 6.758 4.328 6.652 1.00 29.29 76 ARG A CA 1
ATOM 595 C C . ARG A 1 99 ? 5.243 4.221 6.490 1.00 27.95 76 ARG A C 1
ATOM 596 O O . ARG A 1 99 ? 4.568 5.192 6.164 1.00 27.48 76 ARG A O 1
ATOM 604 N N . GLU A 1 100 ? 4.725 3.027 6.742 1.00 27.54 77 GLU A N 1
ATOM 605 C CA . GLU A 1 100 ? 3.304 2.723 6.622 1.00 29.17 77 GLU A CA 1
ATOM 606 C C . GLU A 1 100 ? 2.435 3.491 7.626 1.00 27.35 77 GLU A C 1
ATOM 607 O O . GLU A 1 100 ? 1.362 3.983 7.281 1.00 26.91 77 GLU A O 1
ATOM 613 N N . GLU A 1 101 ? 2.920 3.601 8.858 1.00 25.57 78 GLU A N 1
ATOM 614 C CA . GLU A 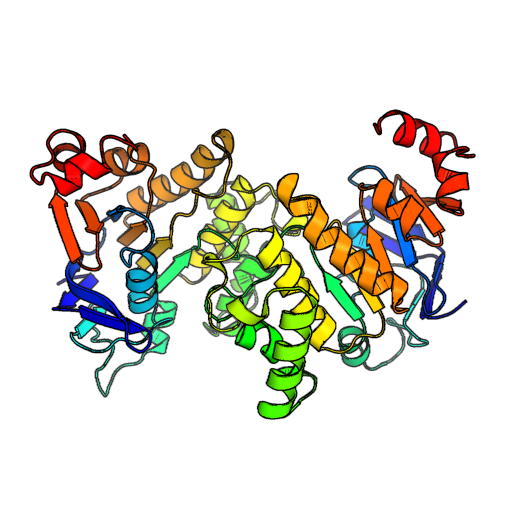1 101 ? 2.204 4.283 9.933 1.00 23.17 78 GLU A CA 1
ATOM 615 C C . GLU A 1 101 ? 2.360 5.801 9.994 1.00 21.04 78 GLU A C 1
ATOM 616 O O . GLU A 1 101 ? 1.561 6.481 10.644 1.00 19.95 78 GLU A O 1
ATOM 622 N N . VAL A 1 102 ? 3.389 6.337 9.348 1.00 18.64 79 VAL A N 1
ATOM 623 C CA . VAL A 1 102 ? 3.579 7.780 9.350 1.00 15.06 79 VAL A CA 1
ATOM 624 C C . VAL A 1 102 ? 3.080 8.337 8.020 1.00 17.96 79 VAL A C 1
ATOM 625 O O . VAL A 1 102 ? 3.407 7.810 6.943 1.00 15.39 79 VAL A O 1
ATOM 629 N N . GLY A 1 103 ? 2.263 9.383 8.104 1.00 16.51 80 GLY A N 1
ATOM 630 C CA . GLY A 1 103 ? 1.737 10.013 6.908 1.00 15.48 80 GLY A CA 1
ATOM 631 C C . GLY A 1 103 ? 2.324 11.407 6.830 1.00 15.45 80 GLY A C 1
ATOM 632 O O . GLY A 1 103 ? 2.630 12.002 7.870 1.00 16.88 80 GLY A O 1
ATOM 633 N N . MET A 1 104 ? 2.502 11.925 5.619 1.00 13.31 81 MET A N 1
ATOM 634 C CA . MET A 1 104 ? 3.057 13.257 5.450 1.00 14.63 81 MET A CA 1
ATOM 635 C C . MET A 1 104 ? 2.358 14.056 4.361 1.00 15.67 81 MET A C 1
ATOM 636 O O . MET A 1 104 ? 2.012 13.516 3.311 1.00 16.04 81 MET A O 1
ATOM 641 N N . VAL A 1 105 ? 2.173 15.347 4.639 1.00 14.96 82 VAL A N 1
ATOM 642 C CA . VAL A 1 105 ? 1.542 16.306 3.744 1.00 14.99 82 VAL A CA 1
ATOM 643 C C . VAL A 1 105 ? 2.594 17.399 3.498 1.00 16.85 82 VAL A C 1
ATOM 644 O O . VAL A 1 105 ? 3.206 17.906 4.447 1.00 15.20 82 VAL A O 1
ATOM 648 N N . PHE A 1 106 ? 2.790 17.762 2.231 1.00 16.49 83 PHE A N 1
ATOM 649 C CA . PHE A 1 106 ? 3.821 18.736 1.834 1.00 17.60 83 PHE A CA 1
ATOM 650 C C . PHE A 1 106 ? 3.318 20.107 1.372 1.00 19.45 83 PHE A C 1
ATOM 651 O O . PHE A 1 106 ? 2.123 20.296 1.142 1.00 19.72 83 PHE A O 1
ATOM 659 N N . GLN A 1 107 ? 4.250 21.049 1.211 1.00 19.76 84 GLN A N 1
ATOM 660 C CA . GLN A 1 107 ? 3.928 22.405 0.774 1.00 19.92 84 GLN A CA 1
ATOM 661 C C . GLN A 1 107 ? 3.646 22.455 -0.733 1.00 22.74 84 GLN A C 1
ATOM 662 O O . GLN A 1 107 ? 2.697 23.114 -1.194 1.00 18.63 84 GLN A O 1
ATOM 668 N N . ARG A 1 108 ? 4.510 21.786 -1.491 1.00 25.55 85 ARG A N 1
ATOM 669 C CA . ARG A 1 108 ? 4.379 21.695 -2.947 1.00 30.34 85 ARG A CA 1
ATOM 670 C C . ARG A 1 108 ? 3.682 20.369 -3.094 1.00 32.63 85 ARG A C 1
ATOM 671 O O . ARG A 1 108 ? 4.338 19.329 -3.223 1.00 32.94 85 ARG A O 1
ATOM 679 N N . PHE A 1 109 ? 2.357 20.393 -3.085 1.00 35.29 86 PHE A N 1
ATOM 680 C CA . PHE A 1 109 ? 1.636 19.153 -3.088 1.00 38.19 86 PHE A CA 1
ATOM 681 C C . PHE A 1 109 ? 1.614 18.203 -4.285 1.00 38.46 86 PHE A C 1
ATOM 682 O O . PHE A 1 109 ? 1.719 18.569 -5.461 1.00 41.35 86 PHE A O 1
ATOM 690 N N . ASN A 1 110 ? 1.234 17.027 -3.814 1.00 38.83 87 ASN A N 1
ATOM 691 C CA . ASN A 1 110 ? 1.144 15.665 -4.318 1.00 37.45 87 ASN A CA 1
ATOM 692 C C . ASN A 1 110 ? 0.273 14.966 -5.328 1.00 35.25 87 ASN A C 1
ATOM 693 O O . ASN A 1 110 ? -0.148 13.853 -4.996 1.00 35.67 87 ASN A O 1
ATOM 698 N N . LEU A 1 111 ? -0.053 15.412 -6.517 1.00 33.26 88 LEU A N 1
ATOM 699 C CA . LEU A 1 111 ? -0.949 14.455 -7.194 1.00 30.63 88 LEU A CA 1
ATOM 700 C C . LEU A 1 111 ? -0.553 13.870 -8.529 1.00 31.88 88 LEU A C 1
ATOM 701 O O . LEU A 1 111 ? -0.056 14.583 -9.394 1.00 34.40 88 LEU A O 1
ATOM 706 N N . PHE A 1 112 ? -0.755 12.559 -8.693 1.00 32.10 89 PHE A N 1
ATOM 707 C CA . PHE A 1 112 ? -0.439 11.916 -9.968 1.00 33.25 89 PHE A CA 1
ATOM 708 C C . PHE A 1 112 ? -1.391 12.552 -10.967 1.00 33.43 89 PHE A C 1
ATOM 709 O O . PHE A 1 112 ? -2.574 12.235 -10.995 1.00 33.64 89 PHE A O 1
ATOM 717 N N . PRO A 1 113 ? -0.884 13.482 -11.790 1.00 35.09 90 PRO A N 1
ATOM 718 C CA . PRO A 1 113 ? -1.724 14.161 -12.778 1.00 35.07 90 PRO A CA 1
ATOM 719 C C . PRO A 1 113 ? -2.3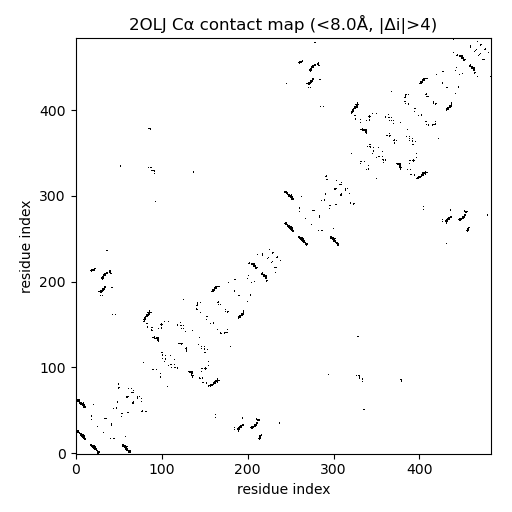64 13.258 -13.813 1.00 36.09 90 PRO A C 1
ATOM 720 O O . PRO A 1 113 ? -3.247 13.694 -14.536 1.00 38.75 90 PRO A O 1
ATOM 724 N N . HIS A 1 114 ? -1.942 12.000 -13.881 1.00 37.52 91 HIS A N 1
ATOM 725 C CA . HIS A 1 114 ? -2.514 11.087 -14.866 1.00 38.51 91 HIS A CA 1
ATOM 726 C C . HIS A 1 114 ? -3.633 10.191 -14.335 1.00 37.76 91 HIS A C 1
ATOM 727 O O . HIS A 1 114 ? -4.269 9.469 -15.102 1.00 37.97 91 HIS A O 1
ATOM 734 N N . MET A 1 115 ? -3.881 10.247 -13.029 1.00 37.07 92 MET A N 1
ATOM 735 C CA . MET A 1 115 ? -4.932 9.438 -12.412 1.00 34.43 92 MET A CA 1
ATOM 736 C C . MET A 1 115 ? -6.004 10.321 -11.808 1.00 32.75 92 MET A C 1
ATOM 737 O O . MET A 1 115 ? -5.738 11.462 -11.431 1.00 32.97 92 MET A O 1
ATOM 742 N N . THR A 1 116 ? -7.209 9.778 -11.682 1.00 29.55 93 THR A N 1
ATOM 743 C CA . THR A 1 116 ? -8.297 10.530 -11.081 1.00 30.10 93 THR A CA 1
ATOM 744 C C . THR A 1 116 ? -8.051 10.641 -9.574 1.00 29.69 93 THR A C 1
ATOM 745 O O . THR A 1 116 ? -7.185 9.948 -9.010 1.00 28.27 93 THR A O 1
ATOM 749 N N . VAL A 1 117 ? -8.824 11.508 -8.929 1.00 27.39 94 VAL A N 1
ATOM 750 C CA . VAL A 1 117 ? -8.719 11.717 -7.493 1.00 23.93 94 VAL A CA 1
ATOM 751 C C . VAL A 1 117 ? -8.853 10.403 -6.751 1.00 24.84 94 VAL A C 1
ATOM 752 O O . VAL A 1 117 ? -7.972 10.025 -5.982 1.00 21.54 94 VAL A O 1
ATOM 756 N N . LEU A 1 118 ? -9.961 9.707 -6.994 1.00 25.04 95 LEU A N 1
ATOM 757 C CA . LEU A 1 118 ? -10.223 8.426 -6.349 1.00 23.14 95 LEU A CA 1
ATOM 758 C C . LEU A 1 118 ? -9.044 7.473 -6.464 1.00 21.37 95 LEU A C 1
ATOM 759 O O . LEU A 1 118 ? -8.592 6.914 -5.468 1.00 22.79 95 LEU A O 1
ATOM 764 N N . ASN A 1 119 ? -8.564 7.280 -7.689 1.00 21.58 96 ASN A N 1
ATOM 765 C CA . ASN A 1 119 ? -7.439 6.389 -7.945 1.00 22.39 96 ASN A CA 1
ATOM 766 C C . ASN A 1 119 ? -6.160 6.853 -7.247 1.00 21.58 96 ASN A C 1
ATOM 767 O O . ASN A 1 119 ? -5.360 6.029 -6.798 1.00 21.46 96 ASN A O 1
ATOM 772 N N . ASN A 1 120 ? -5.968 8.167 -7.162 1.00 20.56 97 ASN A N 1
ATOM 773 C CA . ASN A 1 120 ? -4.811 8.730 -6.476 1.00 20.35 97 ASN A CA 1
ATOM 774 C C . ASN A 1 120 ? -4.850 8.295 -5.009 1.00 19.91 97 ASN A C 1
ATOM 775 O O . ASN A 1 120 ? -3.824 7.944 -4.416 1.00 22.43 97 ASN A O 1
ATOM 780 N N . ILE A 1 121 ? -6.045 8.313 -4.433 1.00 17.89 98 ILE A N 1
ATOM 781 C CA . ILE A 1 121 ? -6.222 7.959 -3.034 1.00 16.52 98 ILE A CA 1
ATOM 782 C C . ILE A 1 121 ? -6.089 6.480 -2.703 1.00 17.73 98 ILE A C 1
ATOM 783 O O . ILE A 1 121 ? -5.509 6.123 -1.671 1.00 17.80 98 ILE A O 1
ATOM 788 N N . THR A 1 122 ? -6.624 5.622 -3.568 1.00 18.65 99 THR A N 1
ATOM 789 C CA . THR A 1 122 ? -6.603 4.184 -3.317 1.00 18.59 99 THR A CA 1
ATOM 790 C C . THR A 1 122 ? -5.296 3.464 -3.654 1.00 18.88 99 THR A C 1
ATOM 791 O O . THR A 1 122 ? -5.055 2.352 -3.172 1.00 18.86 99 THR A O 1
ATOM 795 N N . LEU A 1 123 ? -4.456 4.101 -4.467 1.00 19.34 100 LEU A N 1
ATOM 796 C CA . LEU A 1 123 ? -3.183 3.511 -4.891 1.00 19.54 100 LEU A CA 1
ATOM 797 C C . LEU A 1 123 ? -2.369 2.847 -3.771 1.00 18.15 100 LEU A C 1
ATOM 798 O O . LEU A 1 123 ? -2.089 1.650 -3.827 1.00 17.54 100 LEU A O 1
ATOM 803 N N . ALA A 1 124 ? -1.991 3.623 -2.757 1.00 19.37 101 ALA A N 1
ATOM 804 C CA . ALA A 1 124 ? -1.207 3.096 -1.641 1.00 18.05 101 ALA A CA 1
ATOM 805 C C . ALA A 1 124 ? -1.960 2.070 -0.811 1.00 18.69 101 ALA A C 1
ATOM 806 O O . ALA A 1 124 ? -1.421 1.012 -0.474 1.00 18.88 101 ALA A O 1
ATOM 808 N N . PRO A 1 125 ? -3.205 2.381 -0.428 1.00 17.68 102 PRO A N 1
ATOM 809 C CA . PRO A 1 125 ? -3.985 1.430 0.368 1.00 16.99 102 PRO A CA 1
ATOM 810 C C . PRO A 1 125 ? -3.981 0.036 -0.254 1.00 19.55 102 PRO A C 1
ATOM 811 O O . PRO A 1 125 ? -3.905 -0.981 0.449 1.00 19.70 102 PRO A O 1
ATOM 815 N N . MET A 1 126 ? -4.033 -0.002 -1.581 1.00 21.34 103 MET A N 1
ATOM 816 C CA . MET A 1 126 ? -4.050 -1.262 -2.307 1.00 21.53 103 MET A CA 1
ATOM 817 C C . MET A 1 126 ? -2.653 -1.824 -2.541 1.00 23.87 103 MET A C 1
ATOM 818 O O . MET A 1 126 ? -2.399 -3.004 -2.304 1.00 23.91 103 MET A O 1
ATOM 823 N N . LYS A 1 127 ? -1.744 -0.976 -3.001 1.00 24.99 104 LYS A N 1
ATOM 824 C CA . LYS A 1 127 ? -0.386 -1.423 -3.282 1.00 26.65 104 LYS A CA 1
ATOM 825 C C . LYS A 1 127 ? 0.417 -1.769 -2.023 1.00 25.47 104 LYS A C 1
ATOM 826 O O . LYS A 1 127 ? 1.112 -2.782 -1.987 1.00 24.82 104 LYS A O 1
ATOM 832 N N . VAL A 1 128 ? 0.305 -0.936 -0.992 1.00 22.51 105 VAL A N 1
ATOM 833 C CA . VAL A 1 128 ? 1.036 -1.138 0.251 1.00 19.89 105 VAL A CA 1
ATOM 834 C C . VAL A 1 128 ? 0.297 -1.890 1.357 1.00 21.40 105 VAL A C 1
ATOM 835 O O . VAL A 1 128 ? 0.883 -2.768 1.990 1.00 24.19 105 VAL A O 1
ATOM 839 N N . ARG A 1 129 ? -0.969 -1.559 1.606 1.00 21.63 106 ARG A N 1
ATOM 840 C CA . ARG A 1 129 ? -1.725 -2.242 2.655 1.00 23.36 106 ARG A CA 1
ATOM 841 C C . ARG A 1 129 ? -2.469 -3.450 2.110 1.00 25.74 106 ARG A C 1
ATOM 842 O O . ARG A 1 129 ? -3.125 -4.180 2.857 1.00 23.20 106 ARG A O 1
ATOM 850 N N . LYS A 1 130 ? -2.381 -3.642 0.798 1.00 28.17 107 LYS A N 1
ATOM 851 C CA . LYS A 1 130 ? -3.017 -4.779 0.149 1.00 29.06 107 LYS A CA 1
ATOM 852 C C . LYS A 1 130 ? -4.524 -4.899 0.369 1.00 29.21 107 LYS A C 1
ATOM 853 O O . LYS A 1 130 ? -5.064 -5.997 0.479 1.00 29.23 107 LYS A O 1
ATOM 859 N N . TRP A 1 131 ? -5.205 -3.762 0.418 1.00 30.18 108 TRP A N 1
ATOM 860 C CA . TRP A 1 131 ? -6.658 -3.738 0.586 1.00 29.10 108 TRP A CA 1
ATOM 861 C C . TRP A 1 131 ? -7.343 -4.043 -0.751 1.00 27.92 108 TRP A C 1
ATOM 862 O O . TRP A 1 131 ? -6.840 -3.670 -1.808 1.00 28.39 108 TRP A O 1
ATOM 873 N N . PRO A 1 132 ? -8.489 -4.740 -0.724 1.00 27.27 109 PRO A N 1
ATOM 874 C CA . PRO A 1 132 ? -9.196 -5.048 -1.976 1.00 27.35 109 PRO A CA 1
ATOM 875 C C . PRO A 1 132 ? -9.735 -3.733 -2.547 1.00 26.71 109 PRO A C 1
ATOM 876 O O . PRO A 1 132 ? -10.005 -2.803 -1.789 1.00 25.50 109 PRO A O 1
ATOM 880 N N . ARG A 1 133 ? -9.903 -3.650 -3.864 1.00 26.81 110 ARG A N 1
ATOM 881 C CA . ARG A 1 133 ? -10.388 -2.414 -4.477 1.00 28.90 110 ARG A CA 1
ATOM 882 C C . ARG A 1 133 ? -11.668 -1.833 -3.881 1.00 30.05 110 ARG A C 1
ATOM 883 O O . ARG A 1 133 ? -11.748 -0.625 -3.654 1.00 30.29 110 ARG A O 1
ATOM 891 N N . GLU A 1 134 ? -12.662 -2.676 -3.623 1.00 32.21 111 GLU A N 1
ATOM 892 C CA . GLU A 1 134 ? -13.924 -2.193 -3.064 1.00 33.97 111 GLU A CA 1
ATOM 893 C C . GLU A 1 134 ? -13.754 -1.565 -1.690 1.00 33.10 11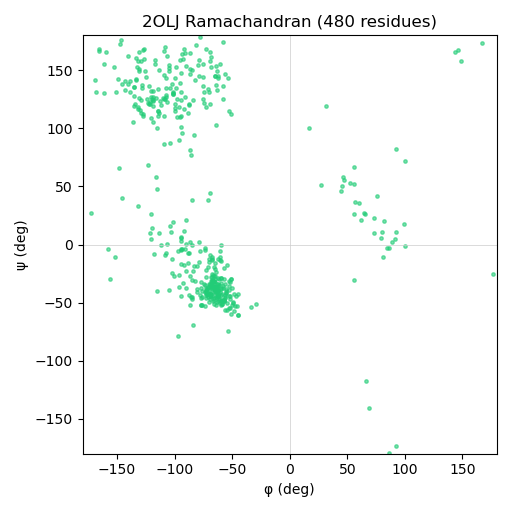1 GLU A C 1
ATOM 894 O O . GLU A 1 134 ? -14.329 -0.516 -1.410 1.00 32.94 111 GLU A O 1
ATOM 900 N N . LYS A 1 135 ? -12.985 -2.215 -0.824 1.00 31.07 112 LYS A N 1
ATOM 901 C CA . LYS A 1 135 ? -12.752 -1.677 0.509 1.00 30.38 112 LYS A CA 1
ATOM 902 C C . LYS A 1 135 ? -11.925 -0.387 0.433 1.00 28.80 112 LYS A C 1
ATOM 903 O O . LYS A 1 135 ? -12.122 0.536 1.217 1.00 28.41 112 LYS A O 1
ATOM 909 N N . ALA A 1 136 ? -11.000 -0.336 -0.517 1.00 27.16 113 ALA A N 1
ATOM 910 C CA . ALA A 1 136 ? -10.136 0.825 -0.688 1.00 25.81 113 ALA A CA 1
ATOM 911 C C . ALA A 1 136 ? -10.926 2.029 -1.180 1.00 25.92 113 ALA A C 1
ATOM 912 O O . ALA A 1 136 ? -10.757 3.136 -0.670 1.00 24.31 113 ALA A O 1
ATOM 914 N N . GLU A 1 137 ? -11.790 1.816 -2.171 1.00 25.50 114 GLU A N 1
ATOM 915 C CA . GLU A 1 137 ? -12.580 2.919 -2.702 1.00 24.80 114 GLU A CA 1
ATOM 916 C C . GLU A 1 137 ? -13.618 3.408 -1.707 1.00 23.90 114 GLU A C 1
ATOM 917 O O . GLU A 1 137 ? -13.883 4.594 -1.631 1.00 25.29 114 GLU A O 1
ATOM 923 N N . ALA A 1 138 ? -14.188 2.505 -0.923 1.00 26.15 115 ALA A N 1
ATOM 924 C CA . ALA A 1 138 ? -15.198 2.901 0.051 1.00 26.74 115 ALA A CA 1
ATOM 925 C C . ALA A 1 138 ? -14.579 3.834 1.081 1.00 27.64 115 ALA A C 1
ATOM 926 O O . ALA A 1 138 ? -15.199 4.815 1.495 1.00 27.26 115 ALA A O 1
ATOM 928 N N . LYS A 1 139 ? -13.354 3.529 1.497 1.00 28.91 116 LYS A N 1
ATOM 929 C CA . LYS A 1 139 ? -12.666 4.366 2.476 1.00 28.72 116 LYS A CA 1
ATOM 930 C C . LYS A 1 139 ? -12.280 5.700 1.840 1.00 28.18 116 LYS A C 1
ATOM 931 O O . LYS A 1 139 ? -12.289 6.740 2.502 1.00 27.28 116 LYS A O 1
ATOM 937 N N . ALA A 1 140 ? -11.951 5.664 0.550 1.00 27.70 117 ALA A N 1
ATOM 938 C CA . ALA A 1 140 ? -11.585 6.875 -0.183 1.00 28.87 117 ALA A CA 1
ATOM 939 C C . ALA A 1 140 ? -12.800 7.789 -0.360 1.00 29.76 117 ALA A C 1
ATOM 940 O O . ALA A 1 140 ? -12.711 8.994 -0.122 1.00 30.84 117 ALA A O 1
ATOM 942 N N . MET A 1 141 ? -13.931 7.222 -0.783 1.00 29.30 118 MET A N 1
ATOM 943 C CA . MET A 1 141 ? -15.146 8.019 -0.972 1.00 30.31 118 MET A CA 1
ATOM 944 C C . MET A 1 141 ? -15.489 8.657 0.358 1.00 29.12 118 MET A C 1
ATOM 945 O O . MET A 1 141 ? -15.854 9.828 0.443 1.00 29.45 118 MET A O 1
ATOM 950 N N . GLU A 1 142 ? -15.361 7.854 1.398 1.00 28.60 119 GLU A N 1
ATOM 951 C CA . GLU A 1 142 ? -15.624 8.282 2.751 1.00 28.64 119 GLU A CA 1
ATOM 952 C C . GLU A 1 142 ? -14.760 9.487 3.134 1.00 28.68 119 GLU A C 1
ATOM 953 O O . GLU A 1 142 ? -15.263 10.480 3.668 1.00 26.71 119 GLU A O 1
ATOM 959 N N . LEU A 1 143 ? -13.460 9.404 2.854 1.00 27.36 120 LEU A N 1
ATOM 960 C CA . LEU A 1 143 ? -12.552 10.499 3.175 1.00 24.97 120 LEU A CA 1
ATOM 961 C C . LEU A 1 143 ? -12.835 11.721 2.303 1.00 24.66 120 LEU A C 1
ATOM 962 O O . LEU A 1 143 ? -12.834 12.850 2.790 1.00 23.08 120 LEU A O 1
ATOM 967 N N . LEU A 1 144 ? -13.078 11.500 1.014 1.00 26.97 121 LEU A N 1
ATOM 968 C CA . LEU A 1 144 ? -13.381 12.605 0.108 1.00 28.10 121 LEU A CA 1
ATOM 969 C C . LEU A 1 144 ? -14.576 13.394 0.641 1.00 29.84 121 LEU A C 1
ATOM 970 O O . LEU A 1 144 ? -14.560 14.624 0.685 1.00 30.61 121 LEU A O 1
ATOM 975 N N . ASP A 1 145 ? -15.616 12.676 1.044 1.00 30.20 122 ASP A N 1
ATOM 976 C CA . ASP A 1 145 ? -16.814 13.314 1.564 1.00 30.70 122 ASP A CA 1
ATOM 977 C C . ASP A 1 145 ? -16.472 14.104 2.826 1.00 31.24 122 ASP A C 1
ATOM 978 O O . ASP A 1 145 ? -16.965 15.217 3.023 1.00 31.30 122 ASP A O 1
ATOM 983 N N . LYS A 1 146 ? -15.616 13.528 3.669 1.00 28.88 123 LYS A N 1
ATOM 984 C CA . LYS A 1 146 ? -15.186 14.166 4.907 1.00 29.61 123 LYS A CA 1
ATOM 985 C C . LYS A 1 146 ? -14.482 15.501 4.679 1.00 28.92 123 LYS A C 1
ATOM 986 O O . LYS A 1 146 ? -14.529 16.380 5.539 1.00 30.11 123 LYS A O 1
ATOM 992 N N . VAL A 1 147 ? -13.824 15.658 3.533 1.00 27.50 124 VAL A N 1
ATOM 993 C CA . VAL A 1 147 ? -13.126 16.910 3.244 1.00 27.37 124 VAL A CA 1
ATOM 994 C C . VAL A 1 147 ? -13.897 17.779 2.244 1.00 27.92 124 VAL A C 1
ATOM 995 O O . VAL A 1 147 ? -13.353 18.723 1.665 1.00 29.64 124 VAL A O 1
ATOM 999 N N . GLY A 1 148 ? -15.172 17.447 2.057 1.00 29.27 125 GLY A N 1
ATOM 1000 C CA . GLY A 1 148 ? -16.031 18.196 1.156 1.00 28.03 125 GLY A CA 1
ATOM 1001 C C . GLY A 1 148 ? -15.798 18.028 -0.334 1.00 28.83 125 GLY A C 1
ATOM 1002 O O . GLY A 1 148 ? -16.185 18.898 -1.113 1.00 27.84 125 GLY A O 1
ATOM 1003 N N . LEU A 1 149 ? -15.196 16.919 -0.754 1.00 29.81 126 LEU A N 1
ATOM 1004 C CA . LEU A 1 149 ? -14.928 16.723 -2.176 1.00 30.33 126 LEU A CA 1
ATOM 1005 C C . LEU A 1 149 ? -15.326 15.373 -2.791 1.00 32.74 126 LEU A C 1
ATOM 1006 O O . LEU A 1 149 ? -14.659 14.900 -3.718 1.00 32.00 126 LEU A O 1
ATOM 1011 N N . LYS A 1 150 ? -16.397 14.745 -2.322 1.00 35.20 127 LYS A N 1
ATOM 1012 C CA . LYS A 1 150 ? -16.759 13.460 -2.918 1.00 38.04 127 LYS A CA 1
ATOM 1013 C C . LYS A 1 150 ? -17.157 13.638 -4.395 1.00 38.78 127 LYS A C 1
ATOM 1014 O O . LYS A 1 150 ? -17.081 12.697 -5.188 1.00 39.04 127 LYS A O 1
ATOM 1020 N N . ASP A 1 151 ? -17.525 14.866 -4.763 1.00 38.56 128 ASP A N 1
ATOM 1021 C CA . ASP A 1 151 ? -17.912 15.207 -6.133 0.50 38.18 128 ASP A CA 1
ATOM 1022 C C . ASP A 1 151 ? -16.759 15.116 -7.120 1.00 38.35 128 ASP A C 1
ATOM 1023 O O . ASP A 1 151 ? -16.973 14.929 -8.318 1.00 39.26 128 ASP A O 1
ATOM 1028 N N . LYS A 1 152 ? -15.538 15.270 -6.613 1.00 37.45 129 LYS A N 1
ATOM 1029 C CA . LYS A 1 152 ? -14.338 15.254 -7.444 1.00 34.39 129 LYS A CA 1
ATOM 1030 C C . LYS A 1 152 ? -13.741 13.872 -7.698 1.00 32.85 129 LYS A C 1
ATOM 1031 O O . LYS A 1 152 ? -12.813 13.734 -8.498 1.00 31.19 129 LYS A O 1
ATOM 1037 N N . ALA A 1 153 ? -14.273 12.860 -7.022 1.00 31.74 130 ALA A N 1
ATOM 1038 C CA . ALA A 1 153 ? -13.787 11.488 -7.146 1.00 30.62 130 ALA A CA 1
ATOM 1039 C C . ALA A 1 153 ? -13.268 11.097 -8.528 1.00 31.98 130 ALA A C 1
ATOM 1040 O O . ALA A 1 153 ? -12.132 10.626 -8.672 1.00 31.81 130 ALA A O 1
ATOM 1042 N N . HIS A 1 154 ? -14.088 11.310 -9.549 1.00 30.97 131 HIS A N 1
ATOM 1043 C CA . HIS A 1 154 ? -13.707 10.932 -10.900 1.00 30.84 131 HIS A CA 1
ATOM 1044 C C . HIS A 1 154 ? -13.020 11.998 -11.744 1.00 29.69 131 HIS A C 1
ATOM 1045 O O . HIS A 1 154 ? -12.840 11.815 -12.942 1.00 30.27 131 HIS A O 1
ATOM 1052 N N . ALA A 1 155 ? -12.611 13.097 -11.120 1.00 29.44 132 ALA A N 1
ATOM 1053 C CA . ALA A 1 155 ? -11.933 14.167 -11.847 1.00 28.86 132 ALA A CA 1
ATOM 1054 C C . ALA A 1 155 ? -10.409 14.014 -11.814 1.00 29.10 132 ALA A C 1
ATOM 1055 O O . ALA A 1 155 ? -9.875 13.303 -10.961 1.00 29.52 132 ALA A O 1
ATOM 1057 N N . TYR A 1 156 ? -9.712 14.662 -12.751 1.00 27.63 133 TYR A N 1
ATOM 1058 C CA . TYR A 1 156 ? -8.248 14.629 -12.764 1.00 27.76 133 TYR A CA 1
ATOM 1059 C C . TYR A 1 156 ? -7.798 15.810 -11.913 1.00 28.15 133 TYR A C 1
ATOM 1060 O O . TYR A 1 156 ? -8.516 16.803 -11.790 1.00 27.12 133 TYR A O 1
ATOM 1069 N N . PRO A 1 157 ? -6.601 15.723 -11.323 1.00 29.19 134 PRO A N 1
ATOM 1070 C CA . PRO A 1 157 ? -6.095 16.813 -10.489 1.00 29.13 134 PRO A CA 1
ATOM 1071 C C . PRO A 1 157 ? -6.079 18.209 -11.124 1.00 29.43 134 PRO A C 1
ATOM 1072 O O . PRO A 1 157 ? -6.324 19.191 -10.438 1.00 29.69 134 PRO A O 1
ATOM 1076 N N . ASP A 1 158 ? -5.812 18.313 -12.423 1.00 32.35 135 ASP A N 1
ATOM 1077 C CA . ASP A 1 158 ? -5.749 19.639 -13.040 1.00 34.90 135 ASP A CA 1
ATOM 1078 C C . ASP A 1 158 ? -7.047 20.445 -12.962 1.00 34.42 135 ASP A C 1
ATOM 1079 O O . ASP A 1 158 ? -7.049 21.647 -13.209 1.00 34.81 135 ASP A O 1
ATOM 1084 N N . SER A 1 159 ? -8.145 19.788 -12.604 1.00 32.90 136 SER A N 1
ATOM 1085 C CA . SER A 1 159 ? -9.431 20.465 -12.492 1.00 30.81 136 SER A CA 1
ATOM 1086 C C . SER A 1 159 ? -9.627 21.037 -11.085 1.00 30.37 136 SER A C 1
ATOM 1087 O O . SER A 1 159 ? -10.586 21.762 -10.818 1.00 30.17 136 SER A O 1
ATOM 1090 N N . LEU A 1 160 ? -8.710 20.703 -10.187 1.00 28.83 137 LEU A N 1
ATOM 1091 C CA . LEU A 1 160 ? -8.797 21.154 -8.804 1.00 25.88 137 LEU A CA 1
ATOM 1092 C C . LEU A 1 160 ? -8.022 22.427 -8.505 1.00 23.69 137 LEU A C 1
ATOM 1093 O O . LEU A 1 160 ? -6.978 22.707 -9.102 1.00 23.85 137 LEU A O 1
ATOM 1098 N N . SER A 1 161 ? -8.553 23.200 -7.571 1.00 21.95 138 SER A N 1
ATOM 1099 C CA . SER A 1 161 ? -7.888 24.416 -7.133 1.00 22.18 138 SER A CA 1
ATOM 1100 C C . SER A 1 161 ? -6.787 23.905 -6.201 1.00 17.49 138 SER A C 1
ATOM 1101 O O . SER A 1 161 ? -6.678 22.706 -5.979 1.00 22.71 138 SER A O 1
ATOM 1104 N N . GLY A 1 162 ? -5.980 24.798 -5.653 1.00 18.26 139 GLY A N 1
ATOM 1105 C CA . GLY A 1 162 ? -4.929 24.362 -4.746 1.00 17.57 139 GLY A CA 1
ATOM 1106 C C . GLY A 1 162 ? -5.554 23.859 -3.456 1.00 15.73 139 GLY A C 1
ATOM 1107 O O . GLY A 1 162 ? -5.160 22.831 -2.904 1.00 16.96 139 GLY A O 1
ATOM 1108 N N . GLY A 1 163 ? -6.552 24.589 -2.976 1.00 16.59 140 GLY A N 1
ATOM 1109 C CA . GLY A 1 163 ? -7.228 24.194 -1.754 1.00 14.59 140 GLY A CA 1
ATOM 1110 C C . GLY A 1 163 ? -7.808 22.797 -1.874 1.00 14.09 140 GLY A C 1
ATOM 1111 O O . GLY A 1 163 ? -7.784 22.022 -0.920 1.00 12.89 140 GLY A O 1
ATOM 1112 N N . GLN A 1 164 ? -8.322 22.463 -3.052 1.00 14.61 141 GLN A N 1
ATOM 1113 C CA . GLN A 1 164 ? -8.900 21.147 -3.262 1.00 16.06 141 GLN A CA 1
ATOM 1114 C C . GLN A 1 164 ? -7.819 20.079 -3.431 1.00 15.42 141 GLN A C 1
ATOM 1115 O O . GLN A 1 164 ? -7.947 18.972 -2.903 1.00 17.71 141 GLN A O 1
ATOM 1121 N N . ALA A 1 165 ? -6.754 20.414 -4.153 1.00 16.61 142 ALA A N 1
ATOM 1122 C CA . ALA A 1 165 ? -5.647 19.476 -4.374 1.00 15.95 142 ALA A CA 1
ATOM 1123 C C . ALA A 1 165 ? -4.983 19.092 -3.053 1.00 14.65 142 ALA A C 1
ATOM 1124 O O . ALA A 1 165 ? -4.691 17.918 -2.809 1.00 17.82 142 ALA A O 1
ATOM 1126 N N . GLN A 1 166 ? -4.757 20.074 -2.186 1.00 16.77 143 GLN A N 1
ATOM 1127 C CA . GLN A 1 166 ? -4.137 19.785 -0.895 1.00 16.67 143 GLN A CA 1
ATOM 1128 C C . GLN A 1 166 ? -5.072 18.960 -0.022 1.00 15.56 143 GLN A C 1
ATOM 1129 O O . GLN A 1 166 ? -4.627 18.102 0.753 1.00 15.87 143 GLN A O 1
ATOM 1135 N N . ARG A 1 167 ? -6.372 19.223 -0.122 1.00 16.63 144 ARG A N 1
ATOM 1136 C CA . ARG A 1 167 ? -7.316 18.437 0.660 1.00 15.74 144 ARG A CA 1
ATOM 1137 C C . ARG A 1 167 ? -7.314 16.997 0.131 1.00 16.14 144 ARG A C 1
ATOM 1138 O O . ARG A 1 167 ? -7.508 16.037 0.887 1.00 19.33 144 ARG A O 1
ATOM 1146 N N . VAL A 1 168 ? -7.071 16.833 -1.163 1.00 16.45 145 VAL A N 1
ATOM 1147 C CA . VAL A 1 168 ? -7.022 15.483 -1.709 1.00 14.21 145 VAL A CA 1
ATOM 1148 C C . VAL A 1 168 ? -5.750 14.792 -1.199 1.00 12.95 145 VAL A C 1
ATOM 1149 O O . VAL A 1 168 ? -5.772 13.602 -0.898 1.00 14.07 145 VAL A O 1
ATOM 1153 N N . ALA A 1 169 ? -4.653 15.542 -1.088 1.00 13.37 146 ALA A N 1
ATOM 1154 C CA . ALA A 1 169 ? -3.390 14.981 -0.610 1.00 14.56 146 ALA A CA 1
ATOM 1155 C C . ALA A 1 169 ? -3.468 14.580 0.865 1.00 16.64 146 ALA A C 1
ATOM 1156 O O . ALA A 1 169 ? -2.786 13.644 1.309 1.00 14.67 146 ALA A O 1
ATOM 1158 N N . ILE A 1 170 ? -4.287 15.298 1.632 1.00 15.84 147 ILE A N 1
ATOM 1159 C CA . ILE A 1 170 ? -4.449 14.968 3.040 1.00 15.14 147 ILE A CA 1
ATOM 1160 C C . ILE A 1 170 ? -5.278 13.678 3.111 1.00 15.02 147 ILE A C 1
ATOM 1161 O O . ILE A 1 170 ? -4.992 12.774 3.899 1.00 15.45 147 ILE A O 1
ATOM 1166 N N . ALA A 1 171 ? -6.302 13.597 2.268 1.00 17.08 148 ALA A N 1
ATOM 1167 C CA . ALA A 1 171 ? -7.176 12.431 2.227 1.00 16.81 148 ALA A CA 1
ATOM 1168 C C . ALA A 1 171 ? -6.372 11.205 1.817 1.00 17.23 148 ALA A C 1
ATOM 1169 O O . ALA A 1 171 ? -6.524 10.132 2.391 1.00 19.04 148 ALA A O 1
ATOM 1171 N N . ARG A 1 172 ? -5.511 11.373 0.821 1.00 20.59 149 ARG A N 1
ATOM 1172 C CA . ARG A 1 172 ? -4.693 10.271 0.354 1.00 21.78 149 ARG A CA 1
ATOM 1173 C C . ARG A 1 172 ? -3.778 9.801 1.471 1.00 18.50 149 ARG A C 1
ATOM 1174 O O . ARG A 1 172 ? -3.556 8.610 1.631 1.00 23.02 149 ARG A O 1
ATOM 1182 N N . ALA A 1 173 ? -3.252 10.741 2.249 1.00 18.88 150 ALA A N 1
ATOM 1183 C CA . ALA A 1 173 ? -2.371 10.393 3.358 1.00 18.44 150 ALA A CA 1
ATOM 1184 C C . ALA A 1 173 ? -3.151 9.640 4.434 1.00 18.16 150 ALA A C 1
ATOM 1185 O O . ALA A 1 173 ? -2.696 8.619 4.952 1.00 20.25 150 ALA A O 1
ATOM 1187 N N . LEU A 1 174 ? -4.341 10.127 4.757 1.00 16.95 151 LEU A N 1
ATOM 1188 C CA . LEU A 1 174 ? -5.159 9.488 5.774 1.00 16.74 151 LEU A CA 1
ATOM 1189 C C . LEU A 1 174 ? -5.658 8.125 5.354 1.00 18.69 151 LEU A C 1
ATOM 1190 O O . LEU A 1 174 ? -5.918 7.279 6.208 1.00 20.18 151 LEU A O 1
ATOM 1195 N N . ALA A 1 175 ? -5.811 7.933 4.041 1.00 20.54 152 ALA A N 1
ATOM 1196 C CA . ALA A 1 175 ? -6.294 6.674 3.469 1.00 22.43 152 ALA A CA 1
ATOM 1197 C C . ALA A 1 175 ? -5.514 5.471 3.987 1.00 23.06 152 ALA A C 1
ATOM 1198 O O . ALA A 1 175 ? -6.053 4.369 4.083 1.00 23.27 152 ALA A O 1
ATOM 1200 N N . MET A 1 176 ? -4.246 5.695 4.312 1.00 22.82 153 MET A N 1
ATOM 1201 C CA . MET A 1 176 ? -3.371 4.645 4.829 1.00 22.62 153 MET A CA 1
ATOM 1202 C C . MET A 1 176 ? -3.646 4.352 6.301 1.00 23.48 153 MET A C 1
ATOM 1203 O O . MET A 1 176 ? -3.073 3.423 6.872 1.00 22.69 153 MET A O 1
ATOM 1208 N N . 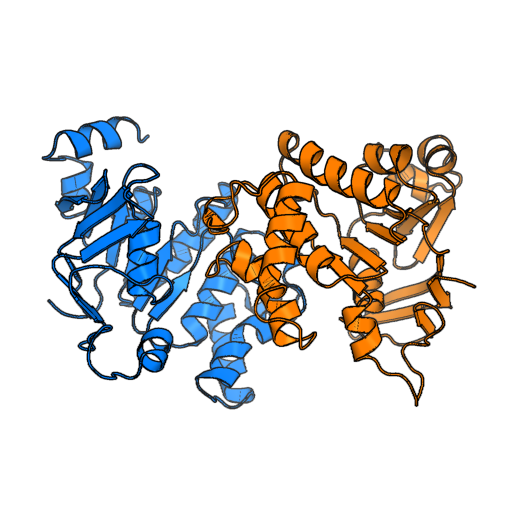GLU A 1 177 ? -4.522 5.149 6.907 1.00 25.54 154 GLU A N 1
ATOM 1209 C CA . GLU A 1 177 ? -4.865 5.009 8.327 1.00 25.49 154 GLU A CA 1
ATOM 1210 C C . GLU A 1 177 ? -3.615 5.090 9.209 1.00 24.12 154 GLU A C 1
ATOM 1211 O O . GLU A 1 177 ? -3.382 4.229 10.050 1.00 24.07 154 GLU A O 1
ATOM 1217 N N . PRO A 1 178 ? -2.799 6.140 9.030 1.00 23.01 155 PRO A N 1
ATOM 1218 C CA . PRO A 1 178 ? -1.578 6.303 9.822 1.00 19.57 155 PRO A CA 1
ATOM 1219 C C . PRO A 1 178 ? -1.847 6.624 11.297 1.00 20.03 155 PRO A C 1
ATOM 1220 O O . PRO A 1 178 ? -2.969 6.973 11.683 1.00 18.44 155 PRO A O 1
ATOM 1224 N N . LYS A 1 179 ? -0.815 6.486 12.121 1.00 18.25 156 LYS A N 1
ATOM 1225 C CA . LYS A 1 179 ? -0.935 6.793 13.543 1.00 19.91 156 LYS A CA 1
ATOM 1226 C C . LYS A 1 179 ? -0.300 8.160 13.792 1.00 19.08 156 LYS A C 1
ATOM 1227 O O . LYS A 1 179 ? -0.454 8.741 14.864 1.00 22.33 156 LYS A O 1
ATOM 1233 N N . ILE A 1 180 ? 0.429 8.653 12.799 1.00 18.06 157 ILE A N 1
ATOM 1234 C CA . ILE A 1 180 ? 1.107 9.938 12.895 1.00 17.98 157 ILE A CA 1
ATOM 1235 C C . ILE A 1 180 ? 0.971 10.688 11.578 1.00 18.47 157 ILE A C 1
ATOM 1236 O O . ILE A 1 180 ? 1.240 10.138 10.501 1.00 21.38 157 ILE A O 1
ATOM 1241 N N . MET A 1 181 ? 0.571 11.948 11.660 1.00 17.37 158 MET A N 1
ATOM 1242 C CA . MET A 1 181 ? 0.419 12.755 10.465 1.00 17.34 158 MET A CA 1
ATOM 1243 C C . MET A 1 181 ? 1.356 13.947 10.525 1.00 18.43 158 MET A C 1
ATOM 1244 O O . MET A 1 181 ? 1.256 14.771 11.437 1.00 20.79 158 MET A O 1
ATOM 1249 N N . LEU A 1 182 ? 2.271 14.035 9.561 1.00 18.26 159 LEU A N 1
ATOM 1250 C CA . LEU A 1 182 ? 3.229 15.140 9.501 1.00 16.63 159 LEU A CA 1
ATOM 1251 C C . LEU A 1 182 ? 2.809 16.156 8.446 1.00 16.00 159 LEU A C 1
ATOM 1252 O O . LEU A 1 182 ? 2.377 15.781 7.364 1.00 19.62 159 LEU A O 1
ATOM 1257 N N . PHE A 1 183 ? 2.941 17.440 8.767 1.00 16.48 160 PHE A N 1
ATOM 1258 C CA . PHE A 1 183 ? 2.583 18.511 7.838 1.00 16.23 160 PHE A CA 1
ATOM 1259 C C . PHE A 1 183 ? 3.733 19.514 7.742 1.00 13.53 160 PHE A C 1
ATOM 1260 O O . PHE A 1 183 ? 4.063 20.180 8.719 1.00 14.42 160 PHE A O 1
ATOM 1268 N N . ASP A 1 184 ? 4.334 19.625 6.566 1.00 13.29 161 ASP A N 1
ATOM 1269 C CA . ASP A 1 184 ? 5.431 20.568 6.371 1.00 13.24 161 ASP A CA 1
ATOM 1270 C C . ASP A 1 184 ? 4.889 21.774 5.587 1.00 13.26 161 ASP A C 1
ATOM 1271 O O . ASP A 1 184 ? 4.931 21.813 4.349 1.00 12.87 161 ASP A O 1
ATOM 1276 N N . GLU A 1 185 ? 4.356 22.736 6.332 1.00 12.46 162 GLU A N 1
ATOM 1277 C CA . GLU A 1 185 ? 3.781 23.969 5.785 1.00 13.28 162 GLU A CA 1
ATOM 1278 C C . GLU A 1 185 ? 2.832 23.707 4.610 1.00 13.61 162 GLU A C 1
ATOM 1279 O O . GLU A 1 185 ? 2.986 24.284 3.530 1.00 13.80 162 GLU A O 1
ATOM 1285 N N . PRO A 1 186 ? 1.813 22.856 4.827 1.00 13.80 163 PRO A N 1
ATOM 1286 C CA . PRO A 1 186 ? 0.830 22.500 3.800 1.00 14.91 163 PRO A CA 1
ATOM 1287 C C . PRO A 1 186 ? 0.064 23.672 3.176 1.00 15.17 163 PRO A C 1
ATOM 1288 O O . PRO A 1 186 ? -0.482 23.544 2.072 1.00 15.57 163 PRO A O 1
ATOM 1292 N N . THR A 1 187 ? 0.030 24.818 3.853 1.00 16.22 164 THR A N 1
ATOM 1293 C CA . THR A 1 187 ? -0.684 25.963 3.291 1.00 16.25 164 THR A CA 1
ATOM 1294 C C . THR A 1 187 ? 0.228 27.113 2.876 1.00 19.10 164 THR A C 1
ATOM 1295 O O . THR A 1 187 ? -0.248 28.144 2.379 1.00 20.32 164 THR A O 1
ATOM 1299 N N . SER A 1 188 ? 1.531 26.941 3.078 1.00 19.21 165 SER A N 1
ATOM 1300 C CA . SER A 1 188 ? 2.498 27.982 2.724 1.00 20.17 165 SER A CA 1
ATOM 1301 C C . SER A 1 188 ? 2.567 28.353 1.249 1.00 20.03 165 SER A C 1
ATOM 1302 O O . SER A 1 188 ? 3.200 29.355 0.899 1.00 20.62 165 SER A O 1
ATOM 1305 N N . ALA A 1 189 ? 1.960 27.552 0.377 1.00 18.76 166 ALA A N 1
ATOM 1306 C CA . ALA A 1 189 ? 1.984 27.884 -1.049 1.00 18.82 166 ALA A CA 1
ATOM 1307 C C . ALA A 1 189 ? 0.585 28.074 -1.611 1.00 19.11 166 ALA A C 1
ATOM 1308 O O . ALA A 1 189 ? 0.403 28.073 -2.822 1.00 23.36 166 ALA A O 1
ATOM 1310 N N . LEU A 1 190 ? -0.404 28.216 -0.736 1.00 18.24 167 LEU A N 1
ATOM 1311 C CA . LEU A 1 190 ? -1.782 28.390 -1.177 1.00 19.19 167 LEU A CA 1
ATOM 1312 C C . LEU A 1 190 ? -2.201 29.861 -1.130 1.00 19.43 167 LEU A C 1
ATOM 1313 O O . LEU A 1 190 ? -1.794 30.594 -0.236 1.00 17.60 167 LEU A O 1
ATOM 1318 N N . ASP A 1 191 ? -3.007 30.298 -2.093 1.00 22.36 168 ASP A N 1
ATOM 1319 C CA . ASP A 1 191 ? -3.485 31.676 -2.058 1.00 24.48 168 ASP A CA 1
ATOM 1320 C C . ASP A 1 191 ? -4.316 31.786 -0.781 1.00 24.44 168 ASP A C 1
ATOM 1321 O O . ASP A 1 191 ? -4.924 30.802 -0.347 1.00 23.33 168 ASP A O 1
ATOM 1326 N N . PRO A 1 192 ? -4.357 32.982 -0.167 1.00 25.01 169 PRO A N 1
ATOM 1327 C CA . PRO A 1 192 ? -5.094 33.262 1.070 1.00 25.94 169 PRO A CA 1
ATOM 1328 C C . PRO A 1 192 ? -6.509 32.701 1.138 1.00 26.42 169 PRO A C 1
ATOM 1329 O O . PRO A 1 192 ? -6.927 32.177 2.173 1.00 25.29 169 PRO A O 1
ATOM 1333 N N . GLU A 1 193 ? -7.249 32.813 0.040 1.00 26.34 170 GLU A N 1
ATOM 1334 C CA . GLU A 1 193 ? -8.624 32.337 0.027 1.00 28.20 170 GLU A CA 1
ATOM 1335 C C . GLU A 1 193 ? -8.718 30.823 0.103 1.00 27.86 170 GLU A C 1
ATOM 1336 O O . GLU A 1 193 ? -9.806 30.279 0.292 1.00 29.29 170 GLU A O 1
ATOM 1342 N N . MET A 1 194 ? -7.579 30.149 -0.021 1.00 26.17 171 MET A N 1
ATOM 1343 C CA . MET A 1 194 ? -7.543 28.686 0.000 1.00 25.56 171 MET A CA 1
ATOM 1344 C C . MET A 1 194 ? -6.935 28.116 1.269 1.00 24.25 171 MET A C 1
ATOM 1345 O O . MET A 1 194 ? -6.963 26.909 1.486 1.00 23.70 171 MET A O 1
ATOM 1350 N N . VAL A 1 195 ? -6.365 28.977 2.097 1.00 22.65 172 VAL A N 1
ATOM 1351 C CA . VAL A 1 195 ? -5.748 28.520 3.333 1.00 22.57 172 VAL A CA 1
ATOM 1352 C C . VAL A 1 195 ? -6.772 27.908 4.276 1.00 20.48 172 VAL A C 1
ATOM 1353 O O . VAL A 1 195 ? -6.620 26.782 4.739 1.00 19.58 172 VAL A O 1
ATOM 1357 N N . GLY A 1 196 ? -7.831 28.660 4.530 1.00 19.81 173 GLY A N 1
ATOM 1358 C CA . GLY A 1 196 ? -8.873 28.209 5.433 1.00 18.95 173 GLY A CA 1
ATOM 1359 C C . GLY A 1 196 ? -9.457 26.815 5.284 1.00 14.41 173 GLY A C 1
ATOM 1360 O O . GLY A 1 196 ? -9.688 26.147 6.286 1.00 17.81 173 GLY A O 1
ATOM 1361 N N . GLU A 1 197 ? -9.727 26.368 4.066 1.00 16.50 174 GLU A N 1
ATOM 1362 C CA . GLU A 1 197 ? -10.317 25.037 3.891 1.00 18.20 174 GLU A CA 1
ATOM 1363 C C . GLU A 1 197 ? -9.358 23.915 4.293 1.00 19.15 174 GLU A C 1
ATOM 1364 O O . GLU A 1 197 ? -9.785 22.864 4.778 1.00 18.72 174 GLU A O 1
ATOM 1370 N N . VAL A 1 198 ? -8.062 24.160 4.109 1.00 19.94 175 VAL A N 1
ATOM 1371 C CA . VAL A 1 198 ? -7.027 23.190 4.448 1.00 16.21 175 VAL A CA 1
ATOM 1372 C C . VAL A 1 198 ? -6.817 23.183 5.961 1.00 16.00 175 VAL A C 1
ATOM 1373 O O . VAL A 1 198 ? -6.875 22.121 6.600 1.00 17.52 175 VAL A O 1
ATOM 1377 N N . LEU A 1 199 ? -6.593 24.356 6.546 1.00 15.63 176 LEU A N 1
ATOM 1378 C CA . LEU A 1 199 ? -6.405 24.440 7.988 1.00 14.88 176 LEU A CA 1
ATOM 1379 C C . LEU A 1 199 ? -7.596 23.830 8.708 1.00 17.56 176 LEU A C 1
ATOM 1380 O O . LEU A 1 199 ? -7.434 23.244 9.783 1.00 18.49 176 LEU A O 1
ATOM 1385 N N . SER A 1 200 ? -8.792 23.972 8.123 1.00 18.44 177 SER A N 1
ATOM 1386 C CA . SER A 1 200 ? -10.010 23.416 8.721 1.00 19.33 177 SER A CA 1
ATOM 1387 C C . SER A 1 200 ? -9.892 21.914 8.871 1.00 18.05 177 SER A C 1
ATOM 1388 O O . SER A 1 200 ? -10.134 21.364 9.940 1.00 20.91 177 SER A O 1
ATOM 1391 N N . VAL A 1 201 ? -9.539 21.252 7.778 1.00 17.49 178 VAL A N 1
ATOM 1392 C CA . VAL A 1 201 ? -9.382 19.806 7.787 1.00 15.72 178 VAL A CA 1
ATOM 1393 C C . VAL A 1 201 ? -8.367 19.408 8.850 1.00 15.36 178 VAL A C 1
ATOM 1394 O O . VAL A 1 201 ? -8.603 18.480 9.629 1.00 15.59 178 VAL A O 1
ATOM 1398 N N . MET A 1 202 ? -7.245 20.127 8.886 1.00 17.23 179 MET A N 1
ATOM 1399 C CA . MET A 1 202 ? -6.184 19.856 9.845 1.00 16.83 179 MET A CA 1
ATOM 1400 C C . MET A 1 202 ? -6.721 20.001 11.263 1.00 17.90 179 MET A C 1
ATOM 1401 O O . MET A 1 202 ? -6.369 19.234 12.149 1.00 17.83 179 MET A O 1
ATOM 1406 N N . LYS A 1 203 ? -7.583 20.991 11.463 1.00 21.54 180 LYS A N 1
ATOM 1407 C CA . LYS A 1 203 ? -8.206 21.225 12.756 1.00 23.36 180 LYS A CA 1
ATOM 1408 C C . LYS A 1 203 ? -9.119 20.065 13.136 1.00 21.97 180 LYS A C 1
ATOM 1409 O O . LYS A 1 203 ? -9.178 19.670 14.299 1.00 20.96 180 LYS A O 1
ATOM 1415 N N . GLN A 1 204 ? -9.843 19.527 12.162 1.00 23.34 181 GLN A N 1
ATOM 1416 C CA . GLN A 1 204 ? -10.737 18.411 12.444 1.00 25.60 181 GLN A CA 1
ATOM 1417 C C . GLN A 1 204 ? -9.916 17.174 12.788 1.00 26.42 181 GLN A C 1
ATOM 1418 O O . GLN A 1 204 ? -10.353 16.300 13.533 1.00 26.72 181 GLN A O 1
ATOM 1424 N N . LEU A 1 205 ? -8.709 17.122 12.246 1.00 26.67 182 LEU A N 1
ATOM 1425 C CA . LEU A 1 205 ? -7.820 16.002 12.472 1.00 26.76 182 LEU A CA 1
ATOM 1426 C C . LEU A 1 205 ? -7.318 16.004 13.921 1.00 27.34 182 LEU A C 1
ATOM 1427 O O . LEU A 1 205 ? -7.375 14.990 14.617 1.00 26.65 182 LEU A O 1
ATOM 1432 N N . ALA A 1 206 ? -6.833 17.155 14.368 1.00 28.96 183 ALA A N 1
ATOM 1433 C CA . ALA A 1 206 ? -6.332 17.301 15.723 1.00 29.68 183 ALA A CA 1
ATOM 1434 C C . ALA A 1 206 ? -7.436 17.087 16.756 1.00 30.76 183 ALA A C 1
ATOM 1435 O O . ALA A 1 206 ? -7.192 16.517 17.816 1.00 29.41 183 ALA A O 1
ATOM 1437 N N . ASN A 1 207 ? -8.642 17.559 16.447 1.00 32.98 184 ASN A N 1
ATOM 1438 C CA . ASN A 1 207 ? -9.775 17.408 17.357 1.00 34.18 184 ASN A CA 1
ATOM 1439 C C . ASN A 1 207 ? -10.146 15.944 17.521 1.00 35.36 184 ASN A C 1
ATOM 1440 O O . ASN A 1 207 ? -10.538 15.511 18.605 1.00 36.10 184 ASN A O 1
ATOM 1445 N N . GLU A 1 208 ? -10.024 15.183 16.439 1.00 34.92 185 GLU A N 1
ATOM 1446 C CA . GLU A 1 208 ? -10.367 13.770 16.470 1.00 34.91 185 GLU A CA 1
ATOM 1447 C C . GLU A 1 208 ? -9.299 12.879 17.111 1.00 33.75 185 GLU A C 1
ATOM 1448 O O . GLU A 1 208 ? -9.449 11.661 17.149 1.00 36.43 185 GLU A O 1
ATOM 1454 N N . GLY A 1 209 ? -8.221 13.481 17.606 1.00 31.04 186 GLY A N 1
ATOM 1455 C CA . GLY A 1 209 ? -7.194 12.703 18.283 1.00 26.48 186 GLY A CA 1
ATOM 1456 C C . GLY A 1 209 ? -5.918 12.302 17.566 1.00 25.31 186 GLY A C 1
ATOM 1457 O O . GLY A 1 209 ? -5.058 11.672 18.177 1.00 27.14 186 GLY A O 1
ATOM 1458 N N . MET A 1 210 ? -5.763 12.655 16.296 1.00 23.98 187 MET A N 1
ATOM 1459 C CA . MET A 1 210 ? -4.551 12.282 15.570 1.00 21.81 187 MET A CA 1
ATOM 1460 C C . MET A 1 210 ? -3.274 12.910 16.128 1.00 19.12 187 MET A C 1
ATOM 1461 O O . MET A 1 210 ? -3.253 14.092 16.476 1.00 18.63 187 MET A O 1
ATOM 1466 N N . THR A 1 211 ? -2.214 12.111 16.210 1.00 18.85 188 THR A N 1
ATOM 1467 C CA . THR A 1 211 ? -0.928 12.621 16.676 1.00 18.59 188 THR A CA 1
ATOM 1468 C C . THR A 1 211 ? -0.419 13.428 15.505 1.00 18.85 188 THR A C 1
ATOM 1469 O O . THR A 1 211 ? -0.257 12.896 14.410 1.00 19.20 188 THR A O 1
ATOM 1473 N N . MET A 1 212 ? -0.161 14.706 15.722 1.00 19.61 189 MET A N 1
ATOM 1474 C CA . MET A 1 212 ? 0.296 15.534 14.625 1.00 19.98 189 MET A CA 1
ATOM 1475 C C . MET A 1 212 ? 1.525 16.366 14.932 1.00 18.54 189 MET A C 1
ATOM 1476 O O . MET A 1 212 ? 1.775 16.752 16.078 1.00 20.44 189 MET A O 1
ATOM 1481 N N . VAL A 1 213 ? 2.306 16.606 13.889 1.00 17.80 190 VAL A N 1
ATOM 1482 C CA . VAL A 1 213 ? 3.476 17.465 13.971 1.00 17.75 190 VAL A CA 1
ATOM 1483 C C . VAL A 1 213 ? 3.207 18.389 12.785 1.00 18.37 190 VAL A C 1
ATOM 1484 O O . VAL A 1 213 ? 3.016 17.918 11.660 1.00 18.57 190 VAL A O 1
ATOM 1488 N N . VAL A 1 214 ? 3.175 19.692 13.039 1.00 18.02 191 VAL A N 1
ATOM 1489 C CA . VAL A 1 214 ? 2.874 20.655 11.996 1.00 15.91 191 VAL A CA 1
ATOM 1490 C C . VAL A 1 214 ? 3.856 21.814 11.948 1.00 16.35 191 VAL A C 1
ATOM 1491 O O . VAL A 1 214 ? 3.962 22.575 12.910 1.00 14.93 191 VAL A O 1
ATOM 1495 N N . VAL A 1 215 ? 4.558 21.946 10.824 1.00 13.92 192 VAL A N 1
ATOM 1496 C CA . VAL A 1 215 ? 5.512 23.034 10.623 1.00 13.50 192 VAL A CA 1
ATOM 1497 C C . VAL A 1 215 ? 4.657 24.065 9.902 1.00 15.24 192 VAL A C 1
ATOM 1498 O O . VAL A 1 215 ? 4.080 23.753 8.853 1.00 14.43 192 VAL A O 1
ATOM 1502 N N . THR A 1 216 ? 4.575 25.279 10.439 1.00 17.94 193 THR A N 1
ATOM 1503 C CA . THR A 1 216 ? 3.700 26.298 9.852 1.00 19.42 193 THR A CA 1
ATOM 1504 C C . THR A 1 216 ? 4.001 27.693 10.375 1.00 21.74 193 THR A C 1
ATOM 1505 O O . THR A 1 216 ? 4.712 27.859 11.372 1.00 22.25 193 THR A O 1
ATOM 1509 N N . HIS A 1 217 ? 3.446 28.693 9.701 1.00 22.13 194 HIS A N 1
ATOM 1510 C CA . HIS A 1 217 ? 3.596 30.065 10.152 1.00 24.45 194 HIS A CA 1
ATOM 1511 C C . HIS A 1 217 ? 2.195 30.638 10.402 1.00 24.02 194 HIS A C 1
ATOM 1512 O O . HIS A 1 217 ? 2.041 31.831 10.628 1.00 24.27 194 HIS A O 1
ATOM 1519 N N . GLU A 1 218 ? 1.188 29.759 10.364 1.00 22.49 195 GLU A N 1
ATOM 1520 C CA . GLU A 1 218 ? -0.220 30.109 10.607 1.00 22.66 195 GLU A CA 1
ATOM 1521 C C . GLU A 1 218 ? -0.409 30.013 12.113 1.00 22.27 195 GLU A C 1
ATOM 1522 O O . GLU A 1 218 ? -0.896 29.000 12.630 1.00 20.28 195 GLU A O 1
ATOM 1528 N N . MET A 1 219 ? -0.013 31.068 12.811 1.00 22.18 196 MET A N 1
ATOM 1529 C CA . MET A 1 219 ? -0.085 31.080 14.259 1.00 23.82 196 MET A CA 1
ATOM 1530 C C . MET A 1 219 ? -1.497 30.926 14.811 1.00 25.14 196 MET A C 1
ATOM 1531 O O . MET A 1 219 ? -1.682 30.372 15.894 1.00 26.33 196 MET A O 1
ATOM 1536 N N . GLY A 1 220 ? -2.496 31.390 14.065 1.00 25.44 197 GLY A N 1
ATOM 1537 C CA . GLY A 1 220 ? -3.865 31.252 14.529 1.00 22.92 197 GLY A CA 1
ATOM 1538 C C . GLY A 1 220 ? -4.163 29.778 14.719 1.00 23.02 197 GLY A C 1
ATOM 1539 O O . GLY A 1 220 ? -4.717 29.364 15.734 1.00 23.41 197 GLY A O 1
ATOM 1540 N N . PHE A 1 221 ? -3.793 28.978 13.725 1.00 23.16 198 PHE A N 1
ATOM 1541 C CA . PHE A 1 221 ? -3.997 27.543 13.796 1.00 22.60 198 PHE A CA 1
ATOM 1542 C C . PHE A 1 221 ? -3.251 26.999 15.010 1.00 22.91 198 PHE A C 1
ATOM 1543 O O . PHE A 1 221 ? -3.778 26.171 15.740 1.00 25.83 198 PHE A O 1
ATOM 1551 N N . ALA A 1 222 ? -2.028 27.466 15.222 1.00 24.10 199 ALA A N 1
ATOM 1552 C CA . ALA A 1 222 ? -1.234 26.989 16.354 1.00 24.33 199 ALA A CA 1
ATOM 1553 C C . ALA A 1 222 ? -1.895 27.218 17.711 1.00 25.37 199 ALA A C 1
ATOM 1554 O O . ALA A 1 222 ? -2.009 26.290 18.516 1.00 24.70 199 ALA A O 1
ATOM 1556 N N . ARG A 1 223 ? -2.332 28.451 17.961 1.00 27.18 200 ARG A N 1
ATOM 1557 C CA . ARG A 1 223 ? -2.974 28.784 19.234 1.00 29.65 200 ARG A CA 1
ATOM 1558 C C . ARG A 1 223 ? -4.229 27.977 19.433 1.00 28.89 200 ARG A C 1
ATOM 1559 O O . ARG A 1 223 ? -4.578 27.592 20.548 1.00 29.26 200 ARG A O 1
ATOM 1567 N N . GLU A 1 224 ? -4.908 27.733 18.327 1.00 30.32 201 GLU A N 1
ATOM 1568 C CA . GLU A 1 224 ? -6.180 27.047 18.379 1.00 32.15 201 GLU A CA 1
ATOM 1569 C C . GLU A 1 224 ? -6.164 25.536 18.449 1.00 33.22 201 GLU A C 1
ATOM 1570 O O . GLU A 1 224 ? -7.050 24.927 19.059 1.00 34.73 201 GLU A O 1
ATOM 1576 N N . VAL A 1 225 ? -5.146 24.933 17.847 1.00 32.64 202 VAL A N 1
ATOM 1577 C CA . VAL A 1 225 ? -5.057 23.479 17.762 1.00 30.19 202 VAL A CA 1
ATOM 1578 C C . VAL A 1 225 ? -3.902 22.807 18.499 1.00 29.21 202 VAL A C 1
ATOM 1579 O O . VAL A 1 225 ? -4.069 21.731 19.078 1.00 25.85 202 VAL A O 1
ATOM 1583 N N . GLY A 1 226 ? -2.731 23.435 18.443 1.00 25.87 203 GLY A N 1
ATOM 1584 C CA . GLY A 1 226 ? -1.550 22.875 19.059 1.00 23.00 203 GLY A CA 1
ATOM 1585 C C . GLY A 1 226 ? -1.537 22.734 20.563 1.00 22.80 203 GLY A C 1
ATOM 1586 O O . GLY A 1 226 ? -2.085 23.562 21.294 1.00 23.79 203 GLY A O 1
ATOM 1587 N N . ASP A 1 227 ? -0.895 21.667 21.026 1.00 23.20 204 ASP A N 1
ATOM 1588 C CA . ASP A 1 227 ? -0.769 21.405 22.447 1.00 21.47 204 ASP A CA 1
ATOM 1589 C C . ASP A 1 227 ? 0.535 22.022 22.909 1.00 22.99 204 ASP A C 1
ATOM 1590 O O . ASP A 1 227 ? 0.650 22.491 24.045 1.00 25.76 204 ASP A O 1
ATOM 1595 N N . ARG A 1 228 ? 1.515 22.016 22.011 1.00 21.90 205 ARG A N 1
ATOM 1596 C CA . ARG A 1 228 ? 2.842 22.548 22.292 1.00 18.54 205 ARG A CA 1
ATOM 1597 C C . ARG A 1 228 ? 3.434 23.099 21.019 1.00 16.66 205 ARG A C 1
ATOM 1598 O O . ARG A 1 228 ? 3.247 22.527 19.937 1.00 16.41 205 ARG A O 1
ATOM 1606 N N . VAL A 1 229 ? 4.155 24.200 21.158 1.00 14.91 206 VAL A N 1
ATOM 1607 C CA . VAL A 1 229 ? 4.834 24.820 20.040 1.00 16.78 206 VAL A CA 1
ATOM 1608 C C . VAL A 1 229 ? 6.322 24.692 20.314 1.00 17.32 206 VAL A C 1
ATOM 1609 O O . VAL A 1 229 ? 6.781 24.935 21.435 1.00 19.20 206 VAL A O 1
ATOM 1613 N N . LEU A 1 230 ? 7.065 24.271 19.299 1.00 20.19 207 LEU A N 1
ATOM 1614 C CA . LEU A 1 230 ? 8.509 24.127 19.402 1.00 18.02 207 LEU A CA 1
ATOM 1615 C C . LEU A 1 230 ? 9.098 25.182 18.506 1.00 20.63 207 LEU A C 1
ATOM 1616 O O . LEU A 1 230 ? 8.821 25.203 17.310 1.00 23.17 207 LEU A O 1
ATOM 1621 N N . PHE A 1 231 ? 9.887 26.079 19.068 1.00 19.71 208 PHE A N 1
ATOM 1622 C CA . PHE A 1 231 ? 10.499 27.094 18.235 1.00 21.55 208 PHE A CA 1
ATOM 1623 C C . PHE A 1 231 ? 11.895 26.606 17.881 1.00 21.71 208 PHE A C 1
ATOM 1624 O O . PHE A 1 231 ? 12.725 26.380 18.767 1.00 20.53 208 PHE A O 1
ATOM 1632 N N . MET A 1 232 ? 12.132 26.411 16.588 1.00 22.50 209 MET A N 1
ATOM 1633 C CA . MET A 1 232 ? 13.422 25.954 16.102 1.00 23.13 209 MET A CA 1
ATOM 1634 C C . MET A 1 232 ? 14.173 27.106 15.466 1.00 25.53 209 MET A C 1
ATOM 1635 O O . MET A 1 232 ? 13.567 28.021 14.905 1.00 25.50 209 MET A O 1
ATOM 1640 N N . ASP A 1 233 ? 15.496 27.046 15.548 1.00 25.37 210 ASP A N 1
ATOM 1641 C CA . ASP A 1 233 ? 16.342 28.091 15.006 1.00 26.42 210 ASP A CA 1
ATOM 1642 C C . ASP A 1 233 ? 17.797 27.604 15.003 1.00 26.04 210 ASP A C 1
ATOM 1643 O O . ASP A 1 233 ? 18.283 27.076 16.004 1.00 27.18 210 ASP A O 1
ATOM 1648 N N . GLY A 1 234 ? 18.476 27.765 13.874 1.00 25.76 211 GLY A N 1
ATOM 1649 C CA . GLY A 1 234 ? 19.863 27.352 13.781 1.00 26.56 211 GLY A CA 1
ATOM 1650 C C . GLY A 1 234 ? 20.119 25.872 13.987 1.00 28.18 211 GLY A C 1
ATOM 1651 O O . GLY A 1 234 ? 21.234 25.477 14.308 1.00 27.66 211 GLY A O 1
ATOM 1652 N N . GLY A 1 235 ? 19.097 25.042 13.810 1.00 28.58 212 GLY A N 1
ATOM 1653 C CA . GLY A 1 235 ? 19.293 23.612 13.979 1.00 26.60 212 GLY A CA 1
ATOM 1654 C C . GLY A 1 235 ? 19.084 23.108 15.397 1.00 26.71 212 GLY A C 1
ATOM 1655 O O . GLY A 1 235 ? 19.285 21.918 15.668 1.00 25.11 212 GLY A O 1
ATOM 1656 N N . TYR A 1 236 ? 18.713 24.009 16.303 1.00 24.24 213 TYR A N 1
ATOM 1657 C CA . TYR A 1 236 ? 18.447 23.623 17.684 1.00 26.94 213 TYR A CA 1
ATOM 1658 C C . TYR A 1 236 ? 16.990 23.919 17.953 1.00 27.17 213 TYR A C 1
ATOM 1659 O O . TYR A 1 236 ? 16.374 24.730 17.265 1.00 27.38 213 TYR A O 1
ATOM 1668 N N . ILE A 1 237 ? 16.439 23.260 18.958 1.00 25.96 214 ILE A N 1
ATOM 1669 C CA . ILE A 1 237 ? 15.092 23.578 19.360 1.00 25.65 214 ILE A CA 1
ATOM 1670 C C . ILE A 1 237 ? 15.413 24.568 20.486 1.00 25.72 214 ILE A C 1
ATOM 1671 O O . ILE A 1 237 ? 15.949 24.183 21.537 1.00 25.05 214 ILE A O 1
ATOM 1676 N N . ILE A 1 238 ? 15.125 25.841 20.239 1.00 23.70 215 ILE A N 1
ATOM 1677 C CA . ILE A 1 238 ? 15.415 26.902 21.198 1.00 22.83 215 ILE A CA 1
ATOM 1678 C C . ILE A 1 2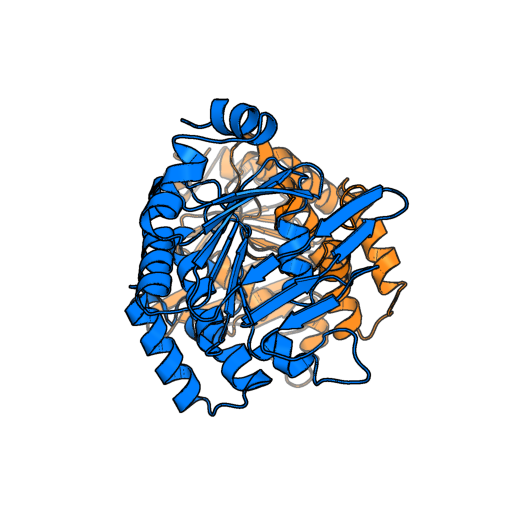38 ? 14.444 27.009 22.366 1.00 22.30 215 ILE A C 1
ATOM 1679 O O . ILE A 1 238 ? 14.862 27.172 23.510 1.00 20.94 215 ILE A O 1
ATOM 1684 N N . GLU A 1 239 ? 13.151 26.902 22.088 1.00 22.68 216 GLU A N 1
ATOM 1685 C CA . GLU A 1 239 ? 12.157 27.043 23.144 1.00 21.55 216 GLU A CA 1
ATOM 1686 C C . GLU A 1 239 ? 10.900 26.267 22.803 1.00 23.44 216 GLU A C 1
ATOM 1687 O O . GLU A 1 239 ? 10.604 26.039 21.635 1.00 26.12 216 GLU A O 1
ATOM 1693 N N . GLU A 1 240 ? 10.177 25.845 23.834 1.00 23.01 217 GLU A N 1
ATOM 1694 C CA . GLU A 1 240 ? 8.941 25.115 23.654 1.00 23.82 217 GLU A CA 1
ATOM 1695 C C . GLU A 1 240 ? 7.964 25.608 24.703 1.00 23.19 217 GLU A C 1
ATOM 1696 O O . GLU A 1 240 ? 8.367 26.231 25.681 1.00 24.87 217 GLU A O 1
ATOM 1702 N N . GLY A 1 241 ? 6.681 25.348 24.493 1.00 20.45 218 GLY A N 1
ATOM 1703 C CA . GLY A 1 241 ? 5.686 25.751 25.469 1.00 21.81 218 GLY A CA 1
ATOM 1704 C C . GLY A 1 241 ? 4.288 25.663 24.912 1.00 20.73 218 GLY A C 1
ATOM 1705 O O . GLY A 1 241 ? 4.112 25.380 23.725 1.00 24.72 218 GLY A O 1
ATOM 1706 N N . LYS A 1 242 ? 3.278 25.873 25.745 1.00 21.35 219 LYS A N 1
ATOM 1707 C CA . LYS A 1 242 ? 1.921 25.840 25.221 1.00 24.15 219 LYS A CA 1
ATOM 1708 C C . LYS A 1 242 ? 1.879 27.006 24.242 1.00 25.38 219 LYS A C 1
ATOM 1709 O O . LYS A 1 242 ? 2.636 27.970 24.385 1.00 25.39 219 LYS A O 1
ATOM 1715 N N . PRO A 1 243 ? 1.010 26.932 23.228 1.00 26.28 220 PRO A N 1
ATOM 1716 C CA . PRO A 1 243 ? 0.896 28.000 22.230 1.00 27.39 220 PRO A CA 1
ATOM 1717 C C . PRO A 1 243 ? 0.766 29.400 22.834 1.00 28.75 220 PRO A C 1
ATOM 1718 O O . PRO A 1 243 ? 1.479 30.330 22.435 1.00 27.92 220 PRO A O 1
ATOM 1722 N N . GLU A 1 244 ? -0.145 29.549 23.792 1.00 29.62 221 GLU A N 1
ATOM 1723 C CA . GLU A 1 244 ? -0.363 30.846 24.417 1.00 30.43 221 GLU A CA 1
ATOM 1724 C C . GLU A 1 244 ? 0.900 31.376 25.077 1.00 29.12 221 GLU A C 1
ATOM 1725 O O . GLU A 1 244 ? 1.303 32.520 24.840 1.00 27.44 221 GLU A O 1
ATOM 1731 N N . ASP A 1 245 ? 1.511 30.543 25.911 1.00 28.36 222 ASP A N 1
ATOM 1732 C CA . ASP A 1 245 ? 2.723 30.923 26.625 1.00 28.50 222 ASP A CA 1
ATOM 1733 C C . ASP A 1 245 ? 3.889 31.323 25.730 1.00 27.29 222 ASP A C 1
ATOM 1734 O O . ASP A 1 245 ? 4.502 32.364 25.954 1.00 27.63 222 ASP A O 1
ATOM 1739 N N . LEU A 1 246 ? 4.191 30.513 24.716 1.00 24.92 223 LEU A N 1
ATOM 1740 C CA . LEU A 1 246 ? 5.306 30.812 23.822 1.00 23.80 223 LEU A CA 1
ATOM 1741 C C . LEU A 1 246 ? 5.071 32.063 22.960 1.00 24.31 223 LEU A C 1
ATOM 1742 O O . LEU A 1 246 ? 6.006 32.850 22.729 1.00 22.46 223 LEU A O 1
ATOM 1747 N N . PHE A 1 247 ? 3.834 32.248 22.502 1.00 23.69 224 PHE A N 1
ATOM 1748 C CA . PHE A 1 247 ? 3.481 33.397 21.665 1.00 25.10 224 PHE A CA 1
ATOM 1749 C C . PHE A 1 247 ? 3.323 34.691 22.447 1.00 27.10 224 PHE A C 1
ATOM 1750 O O . PHE A 1 247 ? 3.814 35.737 22.031 1.00 25.97 224 PHE A O 1
ATOM 1758 N N . ASP A 1 248 ? 2.613 34.616 23.569 1.00 29.47 225 ASP A N 1
ATOM 1759 C CA . ASP A 1 248 ? 2.365 35.791 24.393 1.00 29.70 225 ASP A CA 1
ATOM 1760 C C . ASP A 1 248 ? 3.474 36.126 25.375 1.00 29.63 225 ASP A C 1
ATOM 1761 O O . ASP A 1 248 ? 3.593 37.267 25.822 1.00 28.12 225 ASP A O 1
ATOM 1766 N N . ARG A 1 249 ? 4.286 35.147 25.735 1.00 29.38 226 ARG A N 1
ATOM 1767 C CA . ARG A 1 249 ? 5.376 35.471 26.621 1.00 31.30 226 ARG A CA 1
ATOM 1768 C C . ARG A 1 249 ? 6.603 34.616 26.401 1.00 31.02 226 ARG A C 1
ATOM 1769 O O . ARG A 1 249 ? 7.002 33.830 27.261 1.00 30.00 226 ARG A O 1
ATOM 1777 N N . PRO A 1 250 ? 7.226 34.779 25.219 1.00 31.60 227 PRO A N 1
ATOM 1778 C CA . PRO A 1 250 ? 8.434 34.071 24.783 1.00 31.64 227 PRO A CA 1
ATOM 1779 C C . PRO A 1 250 ? 9.571 34.319 25.771 1.00 31.73 227 PRO A C 1
ATOM 1780 O O . PRO A 1 250 ? 9.911 35.463 26.054 1.00 31.58 227 PRO A O 1
ATOM 1784 N N . GLN A 1 251 ? 10.161 33.246 26.285 1.00 32.82 228 GLN A N 1
ATOM 1785 C CA . GLN A 1 251 ? 11.236 33.358 27.266 1.00 32.76 228 GLN A CA 1
ATOM 1786 C C . GLN A 1 251 ? 12.623 33.559 26.669 1.00 31.69 228 GLN A C 1
ATOM 1787 O O . GLN A 1 251 ? 13.482 34.188 27.285 1.00 32.48 228 GLN A O 1
ATOM 1793 N N . HIS A 1 252 ? 12.850 33.020 25.481 1.00 30.06 229 HIS A N 1
ATOM 1794 C CA . HIS A 1 252 ? 14.157 33.136 24.855 1.00 28.80 229 HIS A CA 1
ATOM 1795 C C . HIS A 1 252 ? 14.242 34.310 23.888 1.00 28.97 229 HIS A C 1
ATOM 1796 O O . HIS A 1 252 ? 13.311 34.575 23.128 1.00 27.42 229 HIS A O 1
ATOM 1803 N N . GLU A 1 253 ? 15.369 35.009 23.917 1.00 29.56 230 GLU A N 1
ATOM 1804 C CA . GLU A 1 253 ? 15.578 36.153 23.043 1.00 31.56 230 GLU A CA 1
ATOM 1805 C C . GLU A 1 253 ? 15.393 35.858 21.553 1.00 31.67 230 GLU A C 1
ATOM 1806 O O . GLU A 1 253 ? 14.830 36.668 20.812 1.00 30.78 230 GLU A O 1
ATOM 1812 N N . ARG A 1 254 ? 15.870 34.705 21.102 1.00 30.92 231 ARG A N 1
ATOM 1813 C CA . ARG A 1 254 ? 15.714 34.364 19.697 1.00 31.38 231 ARG A CA 1
ATOM 1814 C C . ARG A 1 254 ? 14.234 34.161 19.379 1.00 29.20 231 ARG A C 1
ATOM 1815 O O . ARG A 1 254 ? 13.772 34.515 18.297 1.00 26.95 231 ARG A O 1
ATOM 1823 N N . THR A 1 255 ? 13.491 33.592 20.323 1.00 26.90 232 THR A N 1
ATOM 1824 C CA . THR A 1 255 ? 12.072 33.372 20.106 1.00 27.05 232 THR A CA 1
ATOM 1825 C C . THR A 1 255 ? 11.412 34.740 19.922 1.00 27.85 232 THR A C 1
ATOM 1826 O O . THR A 1 255 ? 10.601 34.928 19.017 1.00 26.68 232 THR A O 1
ATOM 1830 N N . LYS A 1 256 ? 11.780 35.688 20.781 1.00 27.77 233 LYS A N 1
ATOM 1831 C CA . LYS A 1 256 ? 11.243 37.040 20.715 1.00 27.61 233 LYS A CA 1
ATOM 1832 C C . LYS A 1 256 ? 11.574 37.686 19.374 1.00 27.43 233 LYS A C 1
ATOM 1833 O O . LYS A 1 256 ? 10.695 38.240 18.714 1.00 26.25 233 LYS A O 1
ATOM 1839 N N . ALA A 1 257 ? 12.848 37.621 18.988 1.00 26.08 234 ALA A N 1
ATOM 1840 C CA . ALA A 1 257 ? 13.308 38.217 17.733 1.00 25.78 234 ALA A CA 1
ATOM 1841 C C . ALA A 1 257 ? 12.524 37.689 16.539 1.00 25.25 234 ALA A C 1
ATOM 1842 O O . ALA A 1 257 ? 12.164 38.446 15.640 1.00 24.56 234 ALA A O 1
ATOM 1844 N N . PHE A 1 258 ? 12.255 36.388 16.529 1.00 23.59 235 PHE A N 1
ATOM 1845 C CA . PHE A 1 258 ? 11.507 35.798 15.428 1.00 21.56 235 PHE A CA 1
ATOM 1846 C C . PHE A 1 258 ? 10.046 36.207 15.477 1.00 21.98 235 PHE A C 1
ATOM 1847 O O . PHE A 1 258 ? 9.457 36.535 14.450 1.00 22.09 235 PHE A O 1
ATOM 1855 N N . LEU A 1 259 ? 9.476 36.187 16.677 1.00 22.76 236 LEU A N 1
ATOM 1856 C CA . LEU A 1 259 ? 8.072 36.522 16.888 1.00 26.41 236 LEU A CA 1
ATOM 1857 C C . LEU A 1 259 ? 7.797 38.011 16.704 1.00 28.94 236 LEU A C 1
ATOM 1858 O O . LEU A 1 259 ? 6.652 38.422 16.493 1.00 28.45 236 LEU A O 1
ATOM 1863 N N . SER A 1 260 ? 8.847 38.819 16.779 1.00 32.85 237 SER A N 1
ATOM 1864 C CA . SER A 1 260 ? 8.700 40.261 16.597 1.00 38.54 237 SER A CA 1
ATOM 1865 C C . SER A 1 260 ? 8.253 40.597 15.179 1.00 41.75 237 SER A C 1
ATOM 1866 O O . SER A 1 260 ? 7.603 41.617 14.953 1.00 42.90 237 SER A O 1
ATOM 1869 N N . LYS A 1 261 ? 8.601 39.728 14.232 1.00 45.56 238 LYS A N 1
ATOM 1870 C CA . LYS A 1 261 ? 8.263 39.936 12.826 1.00 49.03 238 LYS A CA 1
ATOM 1871 C C . LYS A 1 261 ? 6.924 39.356 12.368 1.00 51.51 238 LYS A C 1
ATOM 1872 O O . LYS A 1 261 ? 6.575 39.478 11.196 1.00 51.68 238 LYS A O 1
ATOM 1878 N N . VAL A 1 262 ? 6.177 38.722 13.266 1.00 54.81 239 VAL A N 1
ATOM 1879 C CA . VAL A 1 262 ? 4.893 38.146 12.871 1.00 57.92 239 VAL A CA 1
ATOM 1880 C C . VAL A 1 262 ? 3.709 39.024 13.283 1.00 59.28 239 VAL A C 1
ATOM 1881 O O . VAL A 1 262 ? 3.614 39.454 14.430 1.00 57.91 239 VAL A O 1
ATOM 1885 N N . PHE A 1 263 ? 2.832 39.269 12.309 1.00 62.01 240 PHE A N 1
ATOM 1886 C CA . PHE A 1 263 ? 1.616 40.096 12.392 1.00 65.17 240 PHE A CA 1
ATOM 1887 C C . PHE A 1 263 ? 1.888 41.595 12.319 1.00 66.10 240 PHE A C 1
ATOM 1888 O O . PHE A 1 263 ? 2.995 41.958 11.863 1.00 66.56 240 PHE A O 1
ATOM 1897 N N . LEU B 1 22 ? 7.526 10.034 -43.428 1.00 55.22 -1 LEU B N 1
ATOM 1898 C CA . LEU B 1 22 ? 6.826 11.313 -43.121 1.00 55.08 -1 LEU B CA 1
ATOM 1899 C C . LEU B 1 22 ? 6.201 11.371 -41.716 1.00 54.00 -1 LEU B C 1
ATOM 1900 O O . LEU B 1 22 ? 6.171 10.386 -40.977 1.00 53.28 -1 LEU B O 1
ATOM 1905 N N . GLN B 1 23 ? 5.734 12.570 -41.379 1.00 53.10 0 GLN B N 1
ATOM 1906 C CA . GLN B 1 23 ? 5.061 12.943 -40.130 1.00 50.63 0 GLN B CA 1
ATOM 1907 C C . GLN B 1 23 ? 5.354 12.296 -38.774 1.00 46.94 0 GLN B C 1
ATOM 1908 O O . GLN B 1 23 ? 5.141 11.103 -38.555 1.00 45.70 0 GLN B O 1
ATOM 1914 N N . MET B 1 24 ? 5.808 13.139 -37.850 1.00 43.01 1 MET B N 1
ATOM 1915 C CA . MET B 1 24 ? 6.140 12.726 -36.493 1.00 38.26 1 MET B CA 1
ATOM 1916 C C . MET B 1 24 ? 4.867 12.448 -35.693 1.00 34.48 1 MET B C 1
ATOM 1917 O O . MET B 1 24 ? 4.837 11.551 -34.852 1.00 33.12 1 MET B O 1
ATOM 1922 N N . ILE B 1 25 ? 3.819 13.222 -35.960 1.00 30.44 2 ILE B N 1
ATOM 1923 C CA . ILE B 1 25 ? 2.533 13.044 -35.285 1.00 27.58 2 ILE B CA 1
ATOM 1924 C C . ILE B 1 25 ? 1.425 13.127 -36.333 1.00 27.37 2 ILE B C 1
ATOM 1925 O O . ILE B 1 25 ? 1.267 14.144 -37.007 1.00 26.69 2 ILE B O 1
ATOM 1930 N N . ASP B 1 26 ? 0.659 12.050 -36.467 1.00 27.75 3 ASP B N 1
ATOM 1931 C CA . ASP B 1 26 ? -0.413 11.996 -37.449 1.00 27.84 3 ASP B CA 1
ATOM 1932 C C . ASP B 1 26 ? -1.743 11.581 -36.808 1.00 27.46 3 ASP B C 1
ATOM 1933 O O . ASP B 1 26 ? -1.911 10.438 -36.361 1.00 26.48 3 ASP B O 1
ATOM 1938 N N . VAL B 1 27 ? -2.683 12.521 -36.781 1.00 25.35 4 VAL B N 1
ATOM 1939 C CA . VAL B 1 27 ? -3.994 12.311 -36.175 1.00 26.22 4 VAL B CA 1
ATOM 1940 C C . VAL B 1 27 ? -5.143 12.483 -37.180 1.00 27.58 4 VAL B C 1
ATOM 1941 O O . VAL B 1 27 ? -5.253 13.518 -37.841 1.00 27.26 4 VAL B O 1
ATOM 1945 N N . HIS B 1 28 ? -5.993 11.464 -37.290 1.00 27.27 5 HIS B N 1
ATOM 1946 C CA . HIS B 1 28 ? -7.121 11.506 -38.209 1.00 28.73 5 HIS B CA 1
ATOM 1947 C C . HIS B 1 28 ? -8.449 11.386 -37.481 1.00 26.69 5 HIS B C 1
ATOM 1948 O O . HIS B 1 28 ? -8.631 10.494 -36.664 1.00 24.19 5 HIS B O 1
ATOM 1955 N N . GLN B 1 29 ? -9.370 12.280 -37.821 1.00 28.08 6 GLN B N 1
ATOM 1956 C CA . GLN B 1 29 ? -10.709 12.330 -37.242 1.00 29.96 6 GLN B CA 1
ATOM 1957 C C . GLN B 1 29 ? -10.755 11.750 -35.826 1.00 28.53 6 GLN B C 1
ATOM 1958 O O . GLN B 1 29 ? -11.574 10.888 -35.526 1.00 27.96 6 GLN B O 1
ATOM 1964 N N . LEU B 1 30 ? -9.858 12.217 -34.963 1.00 28.27 7 LEU B N 1
ATOM 1965 C CA . LEU B 1 30 ? -9.809 11.746 -33.586 1.00 28.61 7 LEU B CA 1
ATOM 1966 C C . LEU B 1 30 ? -11.021 12.234 -32.790 1.00 29.10 7 LEU B C 1
ATOM 1967 O O . LEU B 1 30 ? -11.366 13.415 -32.823 1.00 27.07 7 LEU B O 1
ATOM 1972 N N . LYS B 1 31 ? -11.659 11.312 -32.077 1.00 30.42 8 LYS B N 1
ATOM 1973 C CA . LYS B 1 31 ? -12.823 11.633 -31.258 1.00 32.61 8 LYS B CA 1
ATOM 1974 C C . LYS B 1 31 ? -12.706 10.968 -29.894 1.00 32.46 8 LYS B C 1
ATOM 1975 O O . LYS B 1 31 ? -12.344 9.800 -29.791 1.00 33.25 8 LYS B O 1
ATOM 1981 N N . LYS B 1 32 ? -13.006 11.716 -28.844 1.00 32.97 9 LYS B N 1
ATOM 1982 C CA . LYS B 1 32 ? -12.932 11.170 -27.499 1.00 34.52 9 LYS B CA 1
ATOM 1983 C C . LYS B 1 32 ? -14.168 11.535 -26.702 1.00 35.69 9 LYS B C 1
ATOM 1984 O O . LYS B 1 32 ? -14.697 12.634 -26.820 1.00 34.53 9 LYS B O 1
ATOM 1990 N N . SER B 1 33 ? -14.631 10.604 -25.886 1.00 37.56 10 SER B N 1
ATOM 1991 C CA . SER B 1 33 ? -15.795 10.871 -25.070 1.00 41.66 10 SER B CA 1
ATOM 1992 C C . SER B 1 33 ? -15.593 10.404 -23.649 1.00 43.27 10 SER B C 1
ATOM 1993 O O . SER B 1 33 ? -15.184 9.270 -23.409 1.00 44.27 10 SER B O 1
ATOM 1996 N N . PHE B 1 34 ? -15.844 11.306 -22.709 1.00 45.82 11 PHE B N 1
ATOM 1997 C CA . PHE B 1 34 ? -15.757 10.964 -21.306 1.00 47.41 11 PHE B CA 1
ATOM 1998 C C . PHE B 1 34 ? -17.189 10.618 -20.976 1.00 49.48 11 PHE B C 1
ATOM 1999 O O . PHE B 1 34 ? -18.037 11.495 -20.819 1.00 49.07 11 PHE B O 1
ATOM 2007 N N . GLY B 1 35 ? -17.460 9.320 -20.920 1.00 51.55 12 GLY B N 1
ATOM 2008 C CA . GLY B 1 35 ? -18.803 8.865 -20.644 1.00 54.58 12 GLY B CA 1
ATOM 2009 C C . GLY B 1 35 ? -19.735 9.234 -21.784 1.00 56.87 12 GLY B C 1
ATOM 2010 O O . GLY B 1 35 ? -19.553 8.801 -22.927 1.00 56.47 12 GLY B O 1
ATOM 2011 N N . SER B 1 36 ? -20.728 10.059 -21.474 1.00 58.07 13 SER B N 1
ATOM 2012 C CA . SER B 1 36 ? -21.712 10.482 -22.463 1.00 59.40 13 SER B CA 1
ATOM 2013 C C . SER B 1 36 ? -21.312 11.729 -23.251 1.00 59.40 13 SER B C 1
ATOM 2014 O O . SER B 1 36 ? -21.881 12.005 -24.307 1.00 60.65 13 SER B O 1
ATOM 2017 N N . LEU B 1 37 ? -20.319 12.458 -22.751 1.00 58.53 14 LEU B N 1
ATOM 2018 C CA . LEU B 1 37 ? -19.853 13.706 -23.367 1.00 57.41 14 LEU B CA 1
ATOM 2019 C C . LEU B 1 37 ? -18.716 13.556 -24.388 1.00 55.91 14 LEU B C 1
ATOM 2020 O O . LEU B 1 37 ? -17.683 12.968 -24.072 1.00 56.56 14 LEU B O 1
ATOM 2025 N N . GLU B 1 38 ? -18.889 14.090 -25.600 1.00 53.20 15 GLU B N 1
ATOM 2026 C CA . GLU B 1 38 ? -17.818 14.020 -26.599 1.00 50.18 15 GLU B CA 1
ATOM 2027 C C . GLU B 1 38 ? -16.929 15.252 -26.350 1.00 46.77 15 GLU B C 1
ATOM 2028 O O . GLU B 1 38 ? -17.396 16.388 -26.396 1.00 45.64 15 GLU B O 1
ATOM 2034 N N . VAL B 1 39 ? -15.653 15.017 -26.062 1.00 42.14 16 VAL B N 1
ATOM 2035 C CA . VAL B 1 39 ? -14.708 16.093 -25.770 1.00 38.86 16 VAL B CA 1
ATOM 2036 C C . VAL B 1 39 ? -13.886 16.513 -26.984 1.00 35.27 16 VAL B C 1
ATOM 2037 O O . VAL B 1 39 ? -13.551 17.680 -27.146 1.00 33.59 16 VAL B O 1
ATOM 2041 N N . LEU B 1 40 ? -13.533 15.547 -27.818 1.00 33.55 17 LEU B N 1
ATOM 2042 C CA . LEU B 1 40 ? -12.796 15.823 -29.042 1.00 31.00 17 LEU B CA 1
ATOM 2043 C C . LEU B 1 40 ? -13.757 15.320 -30.100 1.00 30.81 17 LEU B C 1
ATOM 2044 O O . LEU B 1 40 ? -14.169 14.164 -30.067 1.00 33.16 17 LEU B O 1
ATOM 2049 N N . LYS B 1 41 ? -14.131 16.179 -31.034 1.00 31.63 18 LYS B N 1
ATOM 2050 C CA . LYS B 1 41 ? -15.101 15.779 -32.031 1.00 31.96 18 LYS B CA 1
ATOM 2051 C C . LYS B 1 41 ? -14.5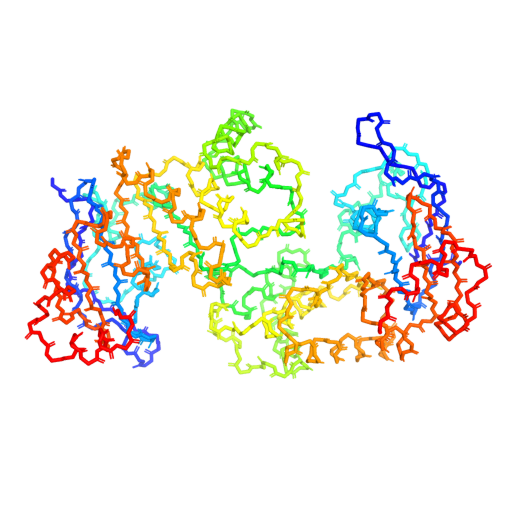95 15.745 -33.462 1.00 33.54 18 LYS B C 1
ATOM 2052 O O . LYS B 1 41 ? -15.151 16.392 -34.350 1.00 34.05 18 LYS B O 1
ATOM 2058 N N . GLY B 1 42 ? -13.554 14.953 -33.687 1.00 33.28 19 GLY B N 1
ATOM 2059 C CA . GLY B 1 42 ? -12.988 14.851 -35.016 1.00 32.64 19 GLY B CA 1
ATOM 2060 C C . GLY B 1 42 ? -11.856 15.840 -35.195 1.00 31.89 19 GLY B C 1
ATOM 2061 O O . GLY B 1 42 ? -12.054 16.925 -35.734 1.00 33.41 19 GLY B O 1
ATOM 2062 N N . ILE B 1 43 ? -10.669 15.471 -34.728 1.00 31.09 20 ILE B N 1
ATOM 2063 C CA . ILE B 1 43 ? -9.497 16.328 -34.851 1.00 31.27 20 ILE B CA 1
ATOM 2064 C C . ILE B 1 43 ? -8.537 15.768 -35.891 1.00 29.77 20 ILE B C 1
ATOM 2065 O O . ILE B 1 43 ? -8.251 14.569 -35.908 1.00 31.66 20 ILE B O 1
ATOM 2070 N N . ASN B 1 44 ? -8.040 16.640 -36.757 1.00 28.67 21 ASN B N 1
ATOM 2071 C CA . ASN B 1 44 ? -7.085 16.239 -37.776 1.00 27.46 21 ASN B CA 1
ATOM 2072 C C . ASN B 1 44 ? -5.846 17.085 -37.592 1.00 28.23 21 ASN B C 1
ATOM 2073 O O . ASN B 1 44 ? -5.915 18.315 -37.621 1.00 25.87 21 ASN B O 1
ATOM 2078 N N . VAL B 1 45 ? -4.718 16.418 -37.372 1.00 27.38 22 VAL B N 1
ATOM 2079 C CA . VAL B 1 45 ? -3.456 17.105 -37.149 1.00 30.50 22 VAL B CA 1
ATOM 2080 C C . VAL B 1 45 ? -2.296 16.323 -37.739 1.00 30.36 22 VAL B C 1
ATOM 2081 O O . VAL B 1 45 ? -2.225 15.102 -37.625 1.00 29.98 22 VAL B O 1
ATOM 2085 N N . HIS B 1 46 ? -1.380 17.044 -38.365 1.00 33.14 23 HIS B N 1
ATOM 2086 C CA . HIS B 1 46 ? -0.220 16.426 -38.979 1.00 34.64 23 HIS B CA 1
ATOM 2087 C C . HIS B 1 46 ? 0.977 17.280 -38.617 1.00 34.51 23 HIS B C 1
ATOM 2088 O O . HIS B 1 46 ? 1.151 18.379 -39.138 1.00 33.37 23 HIS B O 1
ATOM 2095 N N . ILE B 1 47 ? 1.787 16.766 -37.700 1.00 35.18 24 ILE B N 1
ATOM 2096 C CA . ILE B 1 47 ? 2.961 17.476 -37.223 1.00 35.51 24 ILE B CA 1
ATOM 2097 C C . ILE B 1 47 ? 4.264 16.885 -37.750 1.00 37.70 24 ILE B C 1
ATOM 2098 O O . ILE B 1 47 ? 4.552 15.703 -37.554 1.00 37.58 24 ILE B O 1
ATOM 2103 N N . ARG B 1 48 ? 5.047 17.726 -38.424 1.00 40.69 25 ARG B N 1
ATOM 2104 C CA . ARG B 1 48 ? 6.332 17.326 -39.000 1.00 42.67 25 ARG B CA 1
ATOM 2105 C C . ARG B 1 48 ? 7.418 17.295 -37.920 1.00 42.33 25 ARG B C 1
ATOM 2106 O O . ARG B 1 48 ? 7.309 17.982 -36.909 1.00 42.84 25 ARG B O 1
ATOM 2114 N N . GLU B 1 49 ? 8.457 16.493 -38.136 1.00 43.01 26 GLU B N 1
ATOM 2115 C CA . GLU B 1 49 ? 9.570 16.414 -37.192 1.00 42.20 26 GLU B CA 1
ATOM 2116 C C . GLU B 1 49 ? 10.181 17.799 -37.021 1.00 41.75 26 GLU B C 1
ATOM 2117 O O . GLU B 1 49 ? 10.388 18.517 -38.004 1.00 41.25 26 GLU B O 1
ATOM 2123 N N . GLY B 1 50 ? 10.480 18.173 -35.784 1.00 39.49 27 GLY B N 1
ATOM 2124 C CA . GLY B 1 50 ? 11.103 19.463 -35.553 1.00 38.06 27 GLY B CA 1
ATOM 2125 C C . GLY B 1 50 ? 10.160 20.644 -35.581 1.00 36.96 27 GLY B C 1
ATOM 2126 O O . GLY B 1 50 ? 10.596 21.795 -35.507 1.00 36.19 27 GLY B O 1
ATOM 2127 N N . GLU B 1 51 ? 8.866 20.366 -35.702 1.00 36.60 28 GLU B N 1
ATOM 2128 C CA . GLU B 1 51 ? 7.866 21.432 -35.709 1.00 34.96 28 GLU B CA 1
ATOM 2129 C C . GLU B 1 51 ? 7.463 21.768 -34.285 1.00 32.53 28 GLU B C 1
ATOM 2130 O O . GLU B 1 51 ? 7.420 20.895 -33.419 1.00 30.86 28 GLU B O 1
ATOM 2136 N N . VAL B 1 52 ? 7.161 23.036 -34.052 1.00 30.96 29 VAL B N 1
ATOM 2137 C CA . VAL B 1 52 ? 6.712 23.473 -32.744 1.00 30.86 29 VAL B CA 1
ATOM 2138 C C . VAL B 1 52 ? 5.273 23.952 -32.923 1.00 29.25 29 VAL B C 1
ATOM 2139 O O . VAL B 1 52 ? 5.032 25.060 -33.402 1.00 28.79 29 VAL B O 1
ATOM 2143 N N . VAL B 1 53 ? 4.317 23.104 -32.561 1.00 28.57 30 VAL B N 1
ATOM 2144 C CA . VAL B 1 53 ? 2.910 23.466 -32.698 1.00 27.26 30 VAL B CA 1
ATOM 2145 C C . VAL B 1 53 ? 2.327 23.959 -31.388 1.00 27.04 30 VAL B C 1
ATOM 2146 O O . VAL B 1 53 ? 2.404 23.281 -30.356 1.00 29.15 30 VAL B O 1
ATOM 2150 N N . VAL B 1 54 ? 1.755 25.154 -31.439 1.00 26.14 31 VAL B N 1
ATOM 2151 C CA . VAL B 1 54 ? 1.151 25.782 -30.276 1.00 26.42 31 VAL B CA 1
ATOM 2152 C C . VAL B 1 54 ? -0.365 25.626 -30.353 1.00 27.46 31 VAL B C 1
ATOM 2153 O O . VAL B 1 54 ? -0.981 25.922 -31.381 1.00 27.43 31 VAL B O 1
ATOM 2157 N N . VAL B 1 55 ? -0.957 25.147 -29.264 1.00 26.95 32 VAL B N 1
ATOM 2158 C CA . VAL B 1 55 ? -2.394 24.935 -29.196 1.00 28.09 32 VAL B CA 1
ATOM 2159 C C . VAL B 1 55 ? -3.001 25.906 -28.202 1.00 29.86 32 VAL B C 1
ATOM 2160 O O . VAL B 1 55 ? -2.607 25.942 -27.029 1.00 30.54 32 VAL B O 1
ATOM 2164 N N . ILE B 1 56 ? -3.964 26.692 -28.670 1.00 29.34 33 ILE B N 1
ATOM 2165 C CA . ILE B 1 56 ? -4.617 27.663 -27.810 1.00 27.28 33 ILE B CA 1
ATOM 2166 C C . ILE B 1 56 ? -6.124 27.474 -27.847 1.00 29.01 33 ILE B C 1
ATOM 2167 O O . ILE B 1 56 ? -6.638 26.734 -28.694 1.00 29.33 33 ILE B O 1
ATOM 2172 N N . GLY B 1 57 ? -6.828 28.131 -26.927 1.00 28.25 34 GLY B N 1
ATOM 2173 C CA . GLY B 1 57 ? -8.276 28.007 -26.886 1.00 30.75 34 GLY B CA 1
ATOM 2174 C C . GLY B 1 57 ? -8.832 28.126 -25.481 1.00 33.12 34 GLY B C 1
ATOM 2175 O O . GLY B 1 57 ? -8.112 27.898 -24.515 1.00 33.08 34 GLY B O 1
ATOM 2176 N N . PRO B 1 58 ? -10.116 28.469 -25.325 1.00 35.46 35 PRO B N 1
ATOM 2177 C CA . PRO B 1 58 ? -10.648 28.587 -23.967 1.00 37.40 35 PRO B CA 1
ATOM 2178 C C . PRO B 1 58 ? -10.503 27.297 -23.194 1.00 38.97 35 PRO B C 1
ATOM 2179 O O . PRO B 1 58 ? -10.091 26.274 -23.740 1.00 40.53 35 PRO B O 1
ATOM 2183 N N . SER B 1 59 ? -10.859 27.349 -21.919 1.00 39.61 36 SER B N 1
ATOM 2184 C CA . SER B 1 59 ? -10.776 26.180 -21.067 1.00 39.97 36 SER B CA 1
ATOM 2185 C C . SER B 1 59 ? -11.927 25.239 -21.400 1.00 39.44 36 SER B C 1
ATOM 2186 O O . SER B 1 59 ? -13.031 25.684 -21.718 1.00 39.81 36 SER B O 1
ATOM 2189 N N . GLY B 1 60 ? -11.654 23.939 -21.337 1.00 38.18 37 GLY B N 1
ATOM 2190 C CA . GLY B 1 60 ? -12.672 22.946 -21.615 1.00 36.85 37 GLY B CA 1
ATOM 2191 C C . GLY B 1 60 ? -12.918 22.636 -23.082 1.00 35.60 37 GLY B C 1
ATOM 2192 O O . GLY B 1 60 ? -13.974 22.109 -23.429 1.00 36.35 37 GLY B O 1
ATOM 2193 N N . SER B 1 61 ? -11.960 22.947 -23.946 1.00 33.09 38 SER B N 1
ATOM 2194 C CA . SER B 1 61 ? -12.123 22.674 -25.368 1.00 31.01 38 SER B CA 1
ATOM 2195 C C . SER B 1 61 ? -11.335 21.446 -25.807 1.00 28.98 38 SER B C 1
ATOM 2196 O O . SER B 1 61 ? -11.193 21.178 -27.000 1.00 27.80 38 SER B O 1
ATOM 2199 N N . GLY B 1 62 ? -10.821 20.706 -24.829 1.00 27.25 39 GLY B N 1
ATOM 2200 C CA . GLY B 1 62 ? -10.081 19.491 -25.125 1.00 24.02 39 GLY B CA 1
ATOM 2201 C C . GLY B 1 62 ? -8.574 19.574 -25.296 1.00 21.20 39 GLY B C 1
ATOM 2202 O O . GLY B 1 62 ? -7.946 18.573 -25.632 1.00 22.40 39 GLY B O 1
ATOM 2203 N N . LYS B 1 63 ? -7.982 20.738 -25.073 1.00 20.93 40 LYS B N 1
ATOM 2204 C CA . LYS B 1 63 ? -6.535 20.877 -25.227 1.00 21.59 40 LYS B CA 1
ATOM 2205 C C . LYS B 1 63 ? -5.781 19.801 -24.441 1.00 22.08 40 LYS B C 1
ATOM 2206 O O . LYS B 1 63 ? -4.983 19.063 -25.011 1.00 22.20 40 LYS B O 1
ATOM 2212 N N . SER B 1 64 ? -6.050 19.705 -23.143 1.00 22.20 41 SER B N 1
ATOM 2213 C CA . SER B 1 64 ? -5.387 18.715 -22.294 1.00 23.58 41 SER B CA 1
ATOM 2214 C C . SER B 1 64 ? -5.724 17.267 -22.654 1.00 24.00 41 SER B C 1
ATOM 2215 O O . SER B 1 64 ? -4.866 16.385 -22.562 1.00 23.92 41 SER B O 1
ATOM 2218 N N . THR B 1 65 ? -6.970 17.022 -23.048 1.00 23.10 42 THR B N 1
ATOM 2219 C CA . THR B 1 65 ? -7.386 15.674 -23.415 1.00 22.89 42 THR B CA 1
ATOM 2220 C C . THR B 1 65 ? -6.641 15.237 -24.663 1.00 21.26 42 THR B C 1
ATOM 2221 O O . THR B 1 65 ? -6.211 14.091 -24.771 1.00 22.70 42 THR B O 1
ATOM 2225 N N . PHE B 1 66 ? -6.493 16.155 -25.605 1.00 19.99 43 PHE B N 1
ATOM 2226 C CA . PHE B 1 66 ? -5.772 15.870 -26.830 1.00 21.34 43 PHE B CA 1
ATOM 2227 C C . PHE B 1 66 ? -4.346 15.411 -26.483 1.00 21.44 43 PHE B C 1
ATOM 2228 O O . PHE B 1 66 ? -3.878 14.391 -26.983 1.00 23.61 43 PHE B O 1
ATOM 2236 N N . LEU B 1 67 ? -3.673 16.156 -25.610 1.00 21.69 44 LEU B N 1
ATOM 2237 C CA . LEU B 1 67 ? -2.302 15.830 -25.224 1.00 23.76 44 LEU B CA 1
ATOM 2238 C C . LEU B 1 67 ? -2.207 14.494 -24.497 1.00 24.33 44 LEU B C 1
ATOM 2239 O O . LEU B 1 67 ? -1.221 13.760 -24.673 1.00 23.17 44 LEU B O 1
ATOM 2244 N N . ARG B 1 68 ? -3.210 14.179 -23.673 1.00 24.45 45 ARG B N 1
ATOM 2245 C CA . ARG B 1 68 ? -3.198 12.914 -22.942 1.00 24.03 45 ARG B CA 1
ATOM 2246 C C . ARG B 1 68 ? -3.305 11.726 -23.905 1.00 25.27 45 ARG B C 1
ATOM 2247 O O . ARG B 1 68 ? -2.762 10.651 -23.643 1.00 24.43 45 ARG B O 1
ATOM 2255 N N . CYS B 1 69 ? -3.995 11.923 -25.026 1.00 24.01 46 CYS B N 1
ATOM 2256 C CA . CYS B 1 69 ? -4.129 10.863 -26.019 1.00 24.07 46 CYS B CA 1
ATOM 2257 C C . CYS B 1 69 ? -2.782 10.597 -26.696 1.00 23.88 46 CYS B C 1
ATOM 2258 O O . CYS B 1 69 ? -2.388 9.450 -26.909 1.00 24.47 46 CYS B O 1
ATOM 2261 N N . LEU B 1 70 ? -2.066 11.670 -27.002 1.00 21.84 47 LEU B N 1
ATOM 2262 C CA . LEU B 1 70 ? -0.777 11.570 -27.670 1.00 23.49 47 LEU B CA 1
ATOM 2263 C C . LEU B 1 70 ? 0.275 10.912 -26.782 1.00 24.23 47 LEU B C 1
ATOM 2264 O O . LEU B 1 70 ? 1.166 10.222 -27.265 1.00 25.62 47 LEU B O 1
ATOM 2269 N N . ASN B 1 71 ? 0.157 11.132 -25.480 1.00 25.14 48 ASN B N 1
ATOM 2270 C CA . ASN B 1 71 ? 1.100 10.588 -24.520 0.50 23.93 48 ASN B CA 1
ATOM 2271 C C . ASN B 1 71 ? 0.603 9.263 -23.960 1.00 27.37 48 ASN B C 1
ATOM 2272 O O . ASN B 1 71 ? 1.218 8.697 -23.059 1.00 27.59 48 ASN B O 1
ATOM 2277 N N . LEU B 1 72 ? -0.514 8.779 -24.502 1.00 30.25 49 LEU B N 1
ATOM 2278 C CA . LEU B 1 72 ? -1.115 7.509 -24.099 1.00 32.82 49 LEU B CA 1
ATOM 2279 C C . LEU B 1 72 ? -1.625 7.415 -22.666 1.00 34.65 49 LEU B C 1
ATOM 2280 O O . LEU B 1 72 ? -1.675 6.326 -22.093 1.00 33.84 49 LEU B O 1
ATOM 2285 N N . LEU B 1 73 ? -1.999 8.552 -22.092 1.00 35.52 50 LEU B N 1
ATOM 2286 C CA . LEU B 1 73 ? -2.539 8.585 -20.742 1.00 38.15 50 LEU B CA 1
ATOM 2287 C C . LEU B 1 73 ? -4.049 8.545 -20.911 1.00 39.93 50 LEU B C 1
ATOM 2288 O O . LEU B 1 73 ? -4.806 8.470 -19.944 1.00 40.51 50 LEU B O 1
ATOM 2293 N N . GLU B 1 74 ? -4.478 8.591 -22.164 1.00 42.39 51 GLU B N 1
ATOM 2294 C CA . GLU B 1 74 ? -5.895 8.575 -22.477 1.00 44.36 51 GLU B CA 1
ATOM 2295 C C . GLU B 1 74 ? -6.174 7.723 -23.707 1.00 44.72 51 GLU B C 1
ATOM 2296 O O . GLU B 1 74 ? -5.434 7.773 -24.691 1.00 44.38 51 GLU B O 1
ATOM 2302 N N . ASP B 1 75 ? -7.241 6.937 -23.643 1.00 44.85 52 ASP B N 1
ATOM 2303 C CA . ASP B 1 75 ? -7.625 6.103 -24.768 1.00 45.41 52 ASP B CA 1
ATOM 2304 C C . ASP B 1 75 ? -8.632 6.928 -25.563 1.00 44.28 52 ASP B C 1
ATOM 2305 O O . ASP B 1 75 ? -9.143 7.924 -25.054 1.00 45.14 52 ASP B O 1
ATOM 2310 N N . PHE B 1 76 ? -8.906 6.543 -26.805 1.00 42.96 53 PHE B N 1
ATOM 2311 C CA . PHE B 1 76 ? -9.862 7.290 -27.615 1.00 40.80 53 PHE B CA 1
ATOM 2312 C C . PHE B 1 76 ? -10.869 6.409 -28.338 1.00 40.95 53 PHE B C 1
ATOM 2313 O O . PHE B 1 76 ? -10.652 5.214 -28.516 1.00 40.50 53 PHE B O 1
ATOM 2321 N N . ASP B 1 77 ? -11.976 7.015 -28.747 1.00 42.49 54 ASP B N 1
ATOM 2322 C CA . ASP B 1 77 ? -13.049 6.289 -29.411 1.00 44.38 54 ASP B CA 1
ATOM 2323 C C . ASP B 1 77 ? -12.863 6.085 -30.907 1.00 44.93 54 ASP B C 1
ATOM 2324 O O . ASP B 1 77 ? -12.656 4.964 -31.365 1.00 47.03 54 ASP B O 1
ATOM 2329 N N . GLU B 1 78 ? -12.958 7.164 -31.673 1.00 44.87 55 GLU B N 1
ATOM 2330 C CA . GLU B 1 78 ? -12.808 7.076 -33.120 1.00 43.99 55 GLU B CA 1
ATOM 2331 C C . GLU B 1 78 ? -11.511 7.703 -33.620 1.00 41.63 55 GLU B C 1
ATOM 2332 O O . GLU B 1 78 ? -10.828 8.413 -32.889 1.00 42.32 55 GLU B O 1
ATOM 2338 N N . GLY B 1 79 ? -11.181 7.425 -34.873 1.00 38.91 56 GLY B N 1
ATOM 2339 C CA . GLY B 1 79 ? -9.983 7.977 -35.466 1.00 38.38 56 GLY B CA 1
ATOM 2340 C C . GLY B 1 79 ? -8.737 7.163 -35.205 1.00 36.08 56 GLY B C 1
ATOM 2341 O O . GLY B 1 79 ? -8.783 6.119 -34.558 1.00 37.88 56 GLY B O 1
ATOM 2342 N N . GLU B 1 80 ? -7.615 7.648 -35.716 1.00 34.26 57 GLU B N 1
ATOM 2343 C CA . GLU B 1 80 ? -6.346 6.969 -35.530 1.00 34.26 57 GLU B CA 1
ATOM 2344 C C . GLU B 1 80 ? -5.289 7.971 -35.100 1.00 33.12 57 GLU B C 1
ATOM 2345 O O . GLU B 1 80 ? -5.391 9.162 -35.401 1.00 31.65 57 GLU B O 1
ATOM 2351 N N . ILE B 1 81 ? -4.290 7.486 -34.372 1.00 31.25 58 ILE B N 1
ATOM 2352 C CA . ILE B 1 81 ? -3.184 8.323 -33.922 1.00 30.64 58 ILE B CA 1
ATOM 2353 C C . ILE B 1 81 ? -1.900 7.580 -34.254 1.00 31.09 58 ILE B C 1
ATOM 2354 O O . ILE B 1 81 ? -1.656 6.492 -33.738 1.00 29.99 58 ILE B O 1
ATOM 2359 N N . ILE B 1 82 ? -1.088 8.159 -35.128 1.00 31.86 59 ILE B N 1
ATOM 2360 C CA . ILE B 1 82 ? 0.164 7.528 -35.512 1.00 34.17 59 ILE B CA 1
ATOM 2361 C C . ILE B 1 82 ? 1.346 8.350 -35.032 1.00 34.91 59 ILE B C 1
ATOM 2362 O O . ILE B 1 82 ? 1.565 9.461 -35.507 1.00 36.09 59 ILE B O 1
ATOM 2367 N N . ILE B 1 83 ? 2.106 7.801 -34.093 1.00 35.56 60 ILE B N 1
ATOM 2368 C CA . ILE B 1 83 ? 3.269 8.492 -33.566 1.00 36.12 60 ILE B CA 1
ATOM 2369 C C . ILE B 1 83 ? 4.516 8.052 -34.321 1.00 37.04 60 ILE B C 1
ATOM 2370 O O . ILE B 1 83 ? 4.950 6.912 -34.202 1.00 37.60 60 ILE B O 1
ATOM 2375 N N . ASP B 1 84 ? 5.078 8.962 -35.107 1.00 40.25 61 ASP B N 1
ATOM 2376 C CA . ASP B 1 84 ? 6.277 8.683 -35.894 1.00 41.80 61 ASP B CA 1
ATOM 2377 C C . ASP B 1 84 ? 6.173 7.345 -36.616 1.00 41.51 61 ASP B C 1
ATOM 2378 O O . ASP B 1 84 ? 6.995 6.457 -36.414 1.00 40.85 61 ASP B O 1
ATOM 2383 N N . GLY B 1 85 ? 5.148 7.204 -37.450 1.00 42.36 62 GLY B N 1
ATOM 2384 C CA . GLY B 1 85 ? 4.966 5.976 -38.202 1.00 42.62 62 GLY B CA 1
ATOM 2385 C C . GLY B 1 85 ? 4.316 4.823 -37.461 1.00 43.25 62 GLY B C 1
ATOM 2386 O O . GLY B 1 85 ? 3.945 3.823 -38.075 1.00 44.13 62 GLY B O 1
ATOM 2387 N N . ILE B 1 86 ? 4.166 4.955 -36.149 1.00 43.07 63 ILE B N 1
ATOM 2388 C CA . ILE B 1 86 ? 3.554 3.907 -35.331 1.00 42.00 63 ILE B CA 1
ATOM 2389 C C . ILE B 1 86 ? 2.097 4.217 -35.016 1.00 41.58 63 ILE B C 1
ATOM 2390 O O . ILE B 1 86 ? 1.809 5.187 -34.303 1.00 42.39 63 ILE B O 1
ATOM 2395 N N . ASN B 1 87 ? 1.178 3.402 -35.518 1.00 40.39 64 ASN B N 1
ATOM 2396 C CA . ASN B 1 87 ? -0.224 3.641 -35.209 1.00 39.39 64 ASN B CA 1
ATOM 2397 C C . ASN B 1 87 ? -0.387 3.177 -33.762 1.00 41.12 64 ASN B C 1
ATOM 2398 O O . ASN B 1 87 ? 0.046 2.083 -33.420 1.00 43.34 64 ASN B O 1
ATOM 2403 N N . LEU B 1 88 ? -1.003 3.995 -32.914 1.00 42.09 65 LEU B N 1
ATOM 2404 C CA . LEU B 1 88 ? -1.176 3.628 -31.506 1.00 42.59 65 LEU B CA 1
ATOM 2405 C C . LEU B 1 88 ? -2.115 2.450 -31.243 1.00 43.41 65 LEU B C 1
ATOM 2406 O O . LEU B 1 88 ? -2.150 1.922 -30.132 1.00 42.87 65 LEU B O 1
ATOM 2411 N N . LYS B 1 89 ? -2.872 2.031 -32.248 1.00 43.95 66 LYS B N 1
ATOM 2412 C CA . LYS B 1 89 ? -3.798 0.923 -32.052 1.00 45.59 66 LYS B CA 1
ATOM 2413 C C . LYS B 1 89 ? -3.565 -0.280 -32.961 1.00 47.33 66 LYS B C 1
ATOM 2414 O O . LYS B 1 89 ? -4.493 -1.043 -33.235 1.00 46.28 66 LYS B O 1
ATOM 2420 N N . ALA B 1 90 ? -2.327 -0.455 -33.415 1.00 49.72 67 ALA B N 1
ATOM 2421 C CA . ALA B 1 90 ? -1.986 -1.570 -34.297 1.00 52.70 67 ALA B CA 1
ATOM 2422 C C . ALA B 1 90 ? -1.633 -2.817 -33.496 1.00 54.69 67 ALA B C 1
ATOM 2423 O O . ALA B 1 90 ? -1.144 -2.720 -32.374 1.00 54.75 67 ALA B O 1
ATOM 2425 N N . LYS B 1 91 ? -1.877 -3.987 -34.078 1.00 57.58 68 LYS B N 1
ATOM 2426 C CA . LYS B 1 91 ? -1.589 -5.251 -33.404 1.00 60.18 68 LYS B CA 1
ATOM 2427 C C . LYS B 1 91 ? -0.135 -5.382 -32.968 1.00 61.35 68 LYS B C 1
ATOM 2428 O O . LYS B 1 91 ? 0.158 -5.596 -31.795 1.00 61.46 68 LYS B O 1
ATOM 2434 N N . ASP B 1 92 ? 0.774 -5.249 -33.922 1.00 63.50 69 ASP B N 1
ATOM 2435 C CA . ASP B 1 92 ? 2.192 -5.410 -33.649 1.00 65.68 69 ASP B CA 1
ATOM 2436 C C . ASP B 1 92 ? 2.894 -4.164 -33.140 1.00 66.26 69 ASP B C 1
ATOM 2437 O O . ASP B 1 92 ? 4.047 -3.913 -33.498 1.00 66.47 69 ASP B O 1
ATOM 2442 N N . THR B 1 93 ? 2.227 -3.394 -32.290 1.00 66.35 70 THR B N 1
ATOM 2443 C CA . THR B 1 93 ? 2.840 -2.176 -31.786 1.00 66.81 70 THR B CA 1
ATOM 2444 C C . THR B 1 93 ? 3.453 -2.299 -30.411 1.00 67.17 70 THR B C 1
ATOM 2445 O O . THR B 1 93 ? 2.847 -2.868 -29.506 1.00 67.70 70 THR B O 1
ATOM 2449 N N . ASN B 1 94 ? 4.661 -1.774 -30.247 1.00 67.64 71 ASN B N 1
ATOM 2450 C CA . ASN B 1 94 ? 5.254 -1.791 -28.925 1.00 67.93 71 ASN B CA 1
ATOM 2451 C C . ASN B 1 94 ? 4.871 -0.442 -28.345 1.00 67.14 71 ASN B C 1
ATOM 2452 O O . ASN B 1 94 ? 5.526 0.573 -28.604 1.00 66.60 71 ASN B O 1
ATOM 2457 N N . LEU B 1 95 ? 3.790 -0.442 -27.574 1.00 65.49 72 LEU B N 1
ATOM 2458 C CA . LEU B 1 95 ? 3.280 0.771 -26.969 1.00 63.93 72 LEU B CA 1
ATOM 2459 C C . LEU B 1 95 ? 4.215 1.427 -25.966 1.00 63.07 72 LEU B C 1
ATOM 2460 O O . LEU B 1 95 ? 4.346 2.649 -25.954 1.00 63.18 72 LEU B O 1
ATOM 2465 N N . ASN B 1 96 ? 4.875 0.637 -25.127 1.00 61.93 73 ASN B N 1
ATOM 2466 C CA . ASN B 1 96 ? 5.766 1.243 -24.153 1.00 60.99 73 ASN B CA 1
ATOM 2467 C C . ASN B 1 96 ? 7.004 1.827 -24.804 1.00 59.76 73 ASN B C 1
ATOM 2468 O O . ASN B 1 96 ? 7.748 2.577 -24.177 1.00 60.25 73 ASN B O 1
ATOM 2473 N N . LYS B 1 97 ? 7.220 1.492 -26.068 1.00 57.82 74 LYS B N 1
ATOM 2474 C CA . LYS B 1 97 ? 8.347 2.050 -26.791 1.00 56.41 74 LYS B CA 1
ATOM 2475 C C . LYS B 1 97 ? 7.968 3.504 -27.054 1.00 54.59 74 LYS B C 1
ATOM 2476 O O . LYS B 1 97 ? 8.765 4.416 -26.840 1.00 54.80 74 LYS B O 1
ATOM 2482 N N . VAL B 1 98 ? 6.731 3.712 -27.504 1.00 51.94 75 VAL B N 1
ATOM 2483 C CA . VAL B 1 98 ? 6.241 5.057 -27.789 1.00 48.12 75 VAL B CA 1
ATOM 2484 C C . VAL B 1 98 ? 6.022 5.863 -26.510 1.00 45.28 75 VAL B C 1
ATOM 2485 O O . VAL B 1 98 ? 6.284 7.062 -26.491 1.00 42.82 75 VAL B O 1
ATOM 2489 N N . ARG B 1 99 ? 5.553 5.216 -25.446 1.00 43.53 76 ARG B N 1
ATOM 2490 C CA . ARG B 1 99 ? 5.343 5.920 -24.183 1.00 42.84 76 ARG B CA 1
ATOM 2491 C C . ARG B 1 99 ? 6.638 6.598 -23.743 1.00 42.39 76 ARG B C 1
ATOM 2492 O O . ARG B 1 99 ? 6.617 7.732 -23.271 1.00 43.01 76 ARG B O 1
ATOM 2500 N N . GLU B 1 100 ? 7.760 5.899 -23.896 1.00 42.14 77 GLU B N 1
ATOM 2501 C CA . GLU B 1 100 ? 9.064 6.440 -23.518 1.00 42.93 77 GLU B CA 1
ATOM 2502 C C . GLU B 1 100 ? 9.473 7.490 -24.524 1.00 41.84 77 GLU B C 1
ATOM 2503 O O . GLU B 1 100 ? 10.220 8.412 -24.214 1.00 42.36 77 GLU B O 1
ATOM 2509 N N . GLU B 1 101 ? 8.981 7.317 -25.742 1.00 40.83 78 GLU B N 1
ATOM 2510 C CA . GLU B 1 101 ? 9.263 8.209 -26.856 1.00 40.46 78 GLU B CA 1
ATOM 2511 C C . GLU B 1 101 ? 8.707 9.615 -26.652 1.00 37.77 78 GLU B C 1
ATOM 2512 O O . GLU B 1 101 ? 9.284 10.597 -27.122 1.00 37.46 78 GLU B O 1
ATOM 2518 N N . VAL B 1 102 ? 7.581 9.698 -25.953 1.00 35.18 79 VAL B N 1
ATOM 2519 C CA . VAL B 1 102 ? 6.917 10.969 -25.709 1.00 30.05 79 VAL B CA 1
ATOM 2520 C C . VAL B 1 102 ? 7.026 11.430 -24.254 1.00 28.08 79 VAL B C 1
ATOM 2521 O O . VAL B 1 102 ? 6.664 10.708 -23.329 1.00 26.98 79 VAL B O 1
ATOM 2525 N N . GLY B 1 103 ? 7.524 12.643 -24.063 1.00 26.79 80 GLY B N 1
ATOM 2526 C CA . GLY B 1 103 ? 7.644 13.183 -22.722 1.00 26.27 80 GLY B CA 1
ATOM 2527 C C . GLY B 1 103 ? 6.553 14.215 -22.495 1.00 25.62 80 GLY B C 1
ATOM 2528 O O . GLY B 1 103 ? 6.047 14.815 -23.451 1.00 26.12 80 GLY B O 1
ATOM 2529 N N . MET B 1 104 ? 6.176 14.432 -21.239 1.00 25.79 81 MET B N 1
ATOM 2530 C CA . MET B 1 104 ? 5.141 15.412 -20.958 1.00 24.71 81 MET B CA 1
ATOM 2531 C C . MET B 1 104 ? 5.335 16.219 -19.686 1.00 23.86 81 MET B C 1
ATOM 2532 O O . MET B 1 104 ? 5.746 15.696 -18.652 1.00 23.03 81 MET B O 1
ATOM 2537 N N . VAL B 1 105 ? 5.006 17.502 -19.785 1.00 24.88 82 VAL B N 1
ATOM 2538 C CA . VAL B 1 105 ? 5.110 18.449 -18.683 1.00 23.82 82 VAL B CA 1
ATOM 2539 C C . VAL B 1 105 ? 3.728 19.042 -18.441 1.00 22.86 82 VAL B C 1
ATOM 2540 O O . VAL B 1 105 ? 3.136 19.644 -19.342 1.00 22.33 82 VAL B O 1
ATOM 2544 N N . PHE B 1 106 ? 3.221 18.865 -17.225 1.00 23.60 83 PHE B N 1
ATOM 2545 C CA . PHE B 1 106 ? 1.901 19.371 -16.850 1.00 24.09 83 PHE B CA 1
ATOM 2546 C C . PHE B 1 106 ? 1.993 20.766 -16.241 1.00 25.18 83 PHE B C 1
ATOM 2547 O O . PHE B 1 106 ? 3.077 21.239 -15.914 1.00 25.04 83 PHE B O 1
ATOM 2555 N N . GLN B 1 107 ? 0.847 21.419 -16.097 1.00 26.53 84 GLN B N 1
ATOM 2556 C CA . GLN B 1 107 ? 0.785 22.757 -15.520 1.00 29.99 84 GLN B CA 1
ATOM 2557 C C . GLN B 1 107 ? 1.234 22.664 -14.058 1.00 29.20 84 GLN B C 1
ATOM 2558 O O . GLN B 1 107 ? 1.898 23.556 -13.522 1.00 29.12 84 GLN B O 1
ATOM 2564 N N . ARG B 1 108 ? 0.869 21.558 -13.426 1.00 28.54 85 ARG B N 1
ATOM 2565 C CA . ARG B 1 108 ? 1.223 21.314 -12.042 1.00 28.57 85 ARG B CA 1
ATOM 2566 C C . ARG B 1 108 ? 1.450 19.828 -11.795 1.00 27.39 85 ARG B C 1
ATOM 2567 O O . ARG B 1 108 ? 1.256 18.998 -12.687 1.00 27.60 85 ARG B O 1
ATOM 2575 N N . PHE B 1 109 ? 1.865 19.517 -10.570 1.00 27.02 86 PHE B N 1
ATOM 2576 C CA . PHE B 1 109 ? 2.079 18.150 -10.111 1.00 26.67 86 PHE B CA 1
ATOM 2577 C C . PHE B 1 109 ? 3.117 17.320 -10.856 1.00 25.13 86 PHE B C 1
ATOM 2578 O O . PHE B 1 109 ? 2.948 16.110 -11.026 1.00 26.86 86 PHE B O 1
ATOM 2586 N N . ASN B 1 110 ? 4.195 17.946 -11.301 1.00 23.25 87 ASN B N 1
ATOM 2587 C CA . ASN B 1 110 ? 5.213 17.179 -12.002 1.00 23.37 87 ASN B CA 1
ATOM 2588 C C . ASN B 1 110 ? 6.228 16.538 -11.059 1.00 24.19 87 ASN B C 1
ATOM 2589 O O . ASN B 1 110 ? 6.794 15.500 -11.386 1.00 25.08 87 ASN B O 1
ATOM 2594 N N . LEU B 1 111 ? 6.440 17.137 -9.887 1.00 22.62 88 LEU B N 1
ATOM 2595 C CA . LEU B 1 111 ? 7.428 16.612 -8.945 1.00 22.13 88 LEU B CA 1
ATOM 2596 C C . LEU B 1 111 ? 6.914 15.960 -7.664 1.00 23.11 88 LEU B C 1
ATOM 2597 O O . LEU B 1 111 ? 5.899 16.362 -7.096 1.00 23.16 88 LEU B O 1
ATOM 2602 N N . PHE B 1 112 ? 7.638 14.938 -7.221 1.00 24.01 89 PHE B N 1
ATOM 2603 C CA . PHE B 1 112 ? 7.314 14.243 -5.993 1.00 25.98 89 PHE B CA 1
ATOM 2604 C C . PHE B 1 112 ? 8.019 15.006 -4.879 1.00 24.02 89 PHE B C 1
ATOM 2605 O O . PHE B 1 112 ? 9.247 15.148 -4.877 1.00 23.93 89 PHE B O 1
ATOM 2613 N N . PRO B 1 113 ? 7.239 15.526 -3.924 1.00 22.84 90 PRO B N 1
ATOM 2614 C CA . PRO B 1 113 ? 7.718 16.303 -2.774 1.00 23.23 90 PRO B CA 1
ATOM 2615 C C . PRO B 1 113 ? 8.579 15.558 -1.753 1.00 24.30 90 PRO B C 1
ATOM 2616 O O . PRO B 1 113 ? 9.301 16.179 -0.968 1.00 23.32 90 PRO B O 1
ATOM 2620 N N . HIS B 1 114 ? 8.502 14.234 -1.758 1.00 25.78 91 HIS B N 1
ATOM 2621 C CA . HIS B 1 114 ? 9.266 13.440 -0.800 1.00 28.77 91 HIS B CA 1
ATOM 2622 C C . HIS B 1 114 ? 10.597 12.973 -1.379 1.00 30.89 91 HIS B C 1
ATOM 2623 O O . HIS B 1 114 ? 11.317 12.197 -0.750 1.00 30.29 91 HIS B O 1
ATOM 2630 N N . MET B 1 115 ? 10.911 13.454 -2.578 1.00 30.71 92 MET B N 1
ATOM 2631 C CA . MET B 1 115 ? 12.137 13.088 -3.278 1.00 31.83 92 MET B CA 1
ATOM 2632 C C . MET B 1 115 ? 12.942 14.320 -3.680 1.00 31.95 92 MET B C 1
ATOM 2633 O O . MET B 1 115 ? 12.372 15.376 -3.986 1.00 30.52 92 MET B O 1
ATOM 2638 N N . THR B 1 116 ? 14.261 14.169 -3.718 1.00 30.98 93 THR B N 1
ATOM 2639 C CA . THR B 1 116 ? 15.131 15.265 -4.121 1.00 33.54 93 THR B CA 1
ATOM 2640 C C . THR B 1 116 ? 14.943 15.526 -5.610 1.00 33.31 93 THR B C 1
ATOM 2641 O O . THR B 1 116 ? 14.498 14.649 -6.339 1.00 34.93 93 THR B O 1
ATOM 2645 N N . VAL B 1 117 ? 15.284 16.735 -6.048 1.00 35.47 94 VAL B N 1
ATOM 2646 C CA . VAL B 1 117 ? 15.172 17.111 -7.452 1.00 36.29 94 VAL B CA 1
ATOM 2647 C C . VAL B 1 117 ? 15.887 16.063 -8.291 1.00 37.86 94 VAL B C 1
ATOM 2648 O O . VAL B 1 117 ? 15.357 15.572 -9.282 1.00 38.90 94 VAL B O 1
ATOM 2652 N N . LEU B 1 118 ? 17.096 15.713 -7.876 1.00 39.75 95 LEU B N 1
ATOM 2653 C CA . LEU B 1 118 ? 17.880 14.731 -8.601 1.00 40.92 95 LEU B CA 1
ATOM 2654 C C . LEU B 1 118 ? 17.183 13.383 -8.687 1.00 40.87 95 LEU B C 1
ATOM 2655 O O . LEU B 1 118 ? 17.092 12.790 -9.763 1.00 41.15 95 LEU B O 1
ATOM 2660 N N . ASN B 1 119 ? 16.691 12.891 -7.559 1.00 40.19 96 ASN B N 1
ATOM 2661 C CA . ASN B 1 119 ? 16.013 11.600 -7.557 1.00 39.74 96 ASN B CA 1
ATOM 2662 C C . ASN B 1 119 ? 14.708 11.654 -8.358 1.00 38.72 96 ASN B C 1
ATOM 2663 O O . ASN B 1 119 ? 14.236 10.635 -8.874 1.00 38.36 96 ASN B O 1
ATOM 2668 N N . ASN B 1 120 ? 14.107 12.838 -8.431 1.00 36.24 97 ASN B N 1
ATOM 2669 C CA . ASN B 1 120 ? 12.875 13.010 -9.190 1.00 34.33 97 ASN B CA 1
ATOM 2670 C C . ASN B 1 120 ? 13.162 12.727 -10.659 1.00 34.02 97 ASN B C 1
ATOM 2671 O O . ASN B 1 120 ? 12.460 11.956 -11.314 1.00 31.19 97 ASN B O 1
ATOM 2676 N N . ILE B 1 121 ? 14.219 13.360 -11.153 1.00 35.59 98 ILE B N 1
ATOM 2677 C CA . ILE B 1 121 ? 14.642 13.241 -12.540 1.00 38.21 98 ILE B CA 1
ATOM 2678 C C . ILE B 1 121 ? 15.137 11.850 -12.932 1.00 40.23 98 ILE B C 1
ATOM 2679 O O . ILE B 1 121 ? 14.962 11.429 -14.076 1.00 41.68 98 ILE B O 1
ATOM 2684 N N . THR B 1 122 ? 15.732 11.128 -11.989 1.00 41.24 99 THR B N 1
ATOM 2685 C CA . THR B 1 122 ? 16.252 9.792 -12.273 1.00 42.37 99 THR B CA 1
ATOM 2686 C C . THR B 1 122 ? 15.293 8.648 -11.945 1.00 42.52 99 THR B C 1
ATOM 2687 O O . THR B 1 122 ? 15.589 7.489 -12.227 1.00 44.42 99 THR B O 1
ATOM 2691 N N . LEU B 1 123 ? 14.143 8.969 -11.366 1.00 42.77 100 LEU B N 1
ATOM 2692 C CA . LEU B 1 123 ? 13.155 7.952 -11.005 1.00 41.63 100 LEU B CA 1
ATOM 2693 C C . LEU B 1 123 ? 12.682 7.077 -12.169 1.00 42.09 100 LEU B C 1
ATOM 2694 O O . LEU B 1 123 ? 12.637 5.848 -12.058 1.00 39.05 100 LEU B O 1
ATOM 2699 N N . ALA B 1 124 ? 12.326 7.716 -13.281 1.00 43.06 101 ALA B N 1
ATOM 2700 C CA . ALA B 1 124 ? 11.823 7.006 -14.458 1.00 43.94 101 ALA B CA 1
ATOM 2701 C C . ALA B 1 124 ? 12.899 6.301 -15.279 1.00 45.22 101 ALA B C 1
ATOM 2702 O O . ALA B 1 124 ? 12.775 5.113 -15.581 1.00 43.53 101 ALA B O 1
ATOM 2704 N N . PRO B 1 125 ? 13.966 7.024 -15.658 1.00 47.23 102 PRO B N 1
ATOM 2705 C CA . PRO B 1 125 ? 15.030 6.404 -16.447 1.00 49.84 102 PRO B CA 1
ATOM 2706 C C . PRO B 1 125 ? 15.578 5.180 -15.730 1.00 53.05 102 PRO B C 1
ATOM 2707 O O . PRO B 1 125 ? 15.806 4.147 -16.344 1.00 53.16 102 PRO B O 1
ATOM 2711 N N . MET B 1 126 ? 15.782 5.301 -14.423 1.00 54.57 103 MET B N 1
ATOM 2712 C CA . MET B 1 126 ? 16.306 4.189 -13.652 1.00 56.04 103 MET B CA 1
ATOM 2713 C C . MET B 1 126 ? 15.325 3.034 -13.566 1.00 57.43 103 MET B C 1
ATOM 2714 O O . MET B 1 126 ? 15.721 1.870 -13.612 1.00 57.04 103 MET B O 1
ATOM 2719 N N . LYS B 1 127 ? 14.042 3.350 -13.468 1.00 59.06 104 LYS B N 1
ATOM 2720 C CA . LYS B 1 127 ? 13.040 2.302 -13.347 1.00 61.36 104 LYS B CA 1
ATOM 2721 C C . LYS B 1 127 ? 12.294 1.817 -14.600 1.00 63.75 104 LYS B C 1
ATOM 2722 O O . LYS B 1 127 ? 11.803 0.685 -14.615 1.00 64.58 104 LYS B O 1
ATOM 2728 N N . VAL B 1 128 ? 12.164 2.654 -15.626 1.00 65.50 105 VAL B N 1
ATOM 2729 C CA . VAL B 1 128 ? 11.467 2.233 -16.848 1.00 67.31 105 VAL B CA 1
ATOM 2730 C C . VAL B 1 128 ? 12.521 1.803 -17.817 1.00 68.69 105 VAL B C 1
ATOM 2731 O O . VAL B 1 128 ? 12.744 0.607 -18.037 1.00 68.57 105 VAL B O 1
ATOM 2735 N N . ARG B 1 129 ? 13.140 2.807 -18.428 1.00 70.25 106 ARG B N 1
ATOM 2736 C CA . ARG B 1 129 ? 14.219 2.543 -19.330 1.00 71.45 106 ARG B CA 1
ATOM 2737 C C . ARG B 1 129 ? 14.936 1.748 -18.345 1.00 72.22 106 ARG B C 1
ATOM 2738 O O . ARG B 1 129 ? 15.276 2.293 -17.299 1.00 72.22 106 ARG B O 1
ATOM 2746 N N . LYS B 1 130 ? 15.120 0.465 -18.549 1.00 73.38 107 LYS B N 1
ATOM 2747 C CA . LYS B 1 130 ? 15.974 -0.052 -17.550 1.00 73.90 107 LYS B CA 1
ATOM 2748 C C . LYS B 1 130 ? 17.062 0.739 -18.261 1.00 74.76 107 LYS B C 1
ATOM 2749 O O . LYS B 1 130 ? 17.115 0.819 -19.490 1.00 75.30 107 LYS B O 1
ATOM 2755 N N . TRP B 1 131 ? 17.818 1.433 -17.454 1.00 74.84 108 TRP B N 1
ATOM 2756 C CA . TRP B 1 131 ? 18.907 2.306 -17.808 1.00 74.80 108 TRP B CA 1
ATOM 2757 C C . TRP B 1 131 ? 19.099 2.115 -16.305 1.00 75.74 108 TRP B C 1
ATOM 2758 O O . TRP B 1 131 ? 18.197 1.535 -15.663 1.00 75.77 108 TRP B O 1
ATOM 2769 N N . PRO B 1 132 ? 20.219 2.513 -15.720 1.00 76.60 109 PRO B N 1
ATOM 2770 C CA . PRO B 1 132 ? 21.546 3.111 -15.825 1.00 76.64 109 PRO B CA 1
ATOM 2771 C C . PRO B 1 132 ? 22.134 3.243 -14.419 1.00 76.56 109 PRO B C 1
ATOM 2772 O O . PRO B 1 132 ? 23.351 3.222 -14.246 1.00 76.54 109 PRO B O 1
ATOM 2776 N N . ARG B 1 133 ? 21.248 3.324 -13.428 1.00 76.13 110 ARG B N 1
ATOM 2777 C CA . ARG B 1 133 ? 21.566 3.528 -12.017 1.00 75.66 110 ARG B CA 1
ATOM 2778 C C . ARG B 1 133 ? 22.401 4.783 -11.786 1.00 74.45 110 ARG B C 1
ATOM 2779 O O . ARG B 1 133 ? 22.278 5.416 -10.740 1.00 73.59 110 ARG B O 1
ATOM 2787 N N . GLU B 1 134 ? 23.235 5.182 -12.745 1.00 73.85 111 GLU B N 1
ATOM 2788 C CA . GLU B 1 134 ? 24.030 6.381 -12.509 1.00 73.05 111 GLU B CA 1
ATOM 2789 C C . GLU B 1 134 ? 24.467 7.215 -13.692 1.00 72.03 111 GLU B C 1
ATOM 2790 O O . GLU B 1 134 ? 25.034 8.294 -13.505 1.00 70.86 111 GLU B O 1
ATOM 2796 N N . LYS B 1 135 ? 24.299 6.704 -14.908 1.00 71.14 112 LYS B N 1
ATOM 2797 C CA . LYS B 1 135 ? 24.513 7.580 -16.044 1.00 69.84 112 LYS B CA 1
ATOM 2798 C C . LYS B 1 135 ? 23.121 8.133 -15.731 1.00 68.06 112 LYS B C 1
ATOM 2799 O O . LYS B 1 135 ? 22.702 9.187 -16.205 1.00 67.84 112 LYS B O 1
ATOM 2805 N N . ALA B 1 136 ? 22.422 7.350 -14.900 1.00 66.04 113 ALA B N 1
ATOM 2806 C CA . ALA B 1 136 ? 21.098 7.668 -14.402 1.00 63.61 113 ALA B CA 1
ATOM 2807 C C . ALA B 1 136 ? 21.167 9.095 -13.903 1.00 61.63 113 ALA B C 1
ATOM 2808 O O . ALA B 1 136 ? 20.418 9.930 -14.383 1.00 61.70 113 ALA B O 1
ATOM 2810 N N . GLU B 1 137 ? 22.063 9.402 -12.964 1.00 60.04 114 GLU B N 1
ATOM 2811 C CA . GLU B 1 137 ? 22.125 10.787 -12.509 1.00 58.71 114 GLU B CA 1
ATOM 2812 C C . GLU B 1 137 ? 23.117 11.727 -13.186 1.00 58.45 114 GLU B C 1
ATOM 2813 O O . GLU B 1 137 ? 23.144 12.916 -12.867 1.00 57.66 114 GLU B O 1
ATOM 2819 N N . ALA B 1 138 ? 23.938 11.224 -14.106 1.00 58.37 115 ALA B N 1
ATOM 2820 C CA . ALA B 1 138 ? 24.864 12.108 -14.814 1.00 56.60 115 ALA B CA 1
ATOM 2821 C C . ALA B 1 138 ? 23.998 12.885 -15.807 1.00 55.87 115 ALA B C 1
ATOM 2822 O O . ALA B 1 138 ? 24.245 14.056 -16.102 1.00 54.58 115 ALA B O 1
ATOM 2824 N N . LYS B 1 139 ? 22.967 12.209 -16.304 1.00 55.61 116 LYS B N 1
ATOM 2825 C CA . LYS B 1 139 ? 22.023 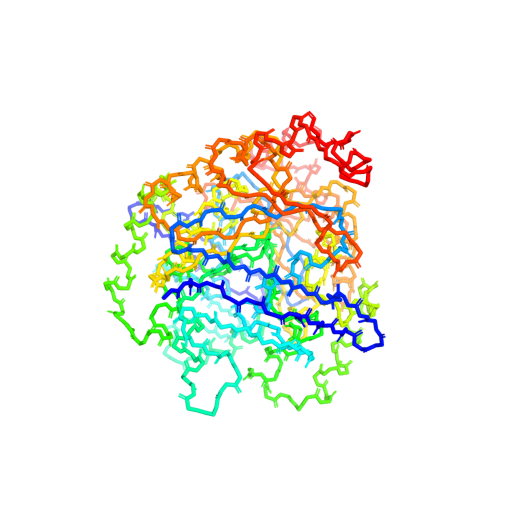12.803 -17.239 1.00 55.13 116 LYS B CA 1
ATOM 2826 C C . LYS B 1 139 ? 21.316 13.958 -16.532 1.00 54.33 116 LYS B C 1
ATOM 2827 O O . LYS B 1 139 ? 21.193 15.050 -17.076 1.00 54.13 116 LYS B O 1
ATOM 2833 N N . ALA B 1 140 ? 20.870 13.713 -15.302 1.00 53.94 117 ALA B N 1
ATOM 2834 C CA . ALA B 1 140 ? 20.158 14.718 -14.516 1.00 52.77 117 ALA B CA 1
ATOM 2835 C C . ALA B 1 140 ? 20.954 15.978 -14.186 1.00 52.83 117 ALA B C 1
ATOM 2836 O O . ALA B 1 140 ? 20.424 17.084 -14.287 1.00 51.92 117 ALA B O 1
ATOM 2838 N N . MET B 1 141 ? 22.209 15.819 -13.769 1.00 54.08 118 MET B N 1
ATOM 2839 C CA . MET B 1 141 ? 23.055 16.971 -13.444 1.00 54.92 118 MET B CA 1
ATOM 2840 C C . MET B 1 141 ? 23.212 17.779 -14.719 1.00 55.45 118 MET B C 1
ATOM 2841 O O . MET B 1 141 ? 23.298 19.010 -14.719 1.00 56.04 118 MET B O 1
ATOM 2846 N N . GLU B 1 142 ? 23.246 17.031 -15.808 1.00 56.03 119 GLU B N 1
ATOM 2847 C CA . GLU B 1 142 ? 23.352 17.539 -17.161 1.00 56.56 119 GLU B CA 1
ATOM 2848 C C . GLU B 1 142 ? 22.238 18.559 -17.368 1.00 55.87 119 GLU B C 1
ATOM 2849 O O . GLU B 1 142 ? 22.459 19.767 -17.379 1.00 54.94 119 GLU B O 1
ATOM 2855 N N . LEU B 1 143 ? 21.027 18.037 -17.517 1.00 54.75 120 LEU B N 1
ATOM 2856 C CA . LEU B 1 143 ? 19.840 18.845 -17.738 1.00 53.53 120 LEU B CA 1
ATOM 2857 C C . LEU B 1 143 ? 19.649 19.965 -16.720 1.00 53.55 120 LEU B C 1
ATOM 2858 O O . LEU B 1 143 ? 19.114 21.026 -17.047 1.00 52.32 120 LEU B O 1
ATOM 2863 N N . LEU B 1 144 ? 20.086 19.741 -15.488 1.00 54.36 121 LEU B N 1
ATOM 2864 C CA . LEU B 1 144 ? 19.952 20.776 -14.482 1.00 54.95 121 LEU B CA 1
ATOM 2865 C C . LEU B 1 144 ? 20.815 21.954 -14.898 1.00 56.21 121 LEU B C 1
ATOM 2866 O O . LEU B 1 144 ? 20.408 23.109 -14.754 1.00 54.95 121 LEU B O 1
ATOM 2871 N N . ASP B 1 145 ? 21.997 21.672 -15.440 1.00 58.23 122 ASP B N 1
ATOM 2872 C CA . ASP B 1 145 ? 22.836 22.765 -15.898 1.00 60.21 122 ASP B CA 1
ATOM 2873 C C . ASP B 1 145 ? 22.117 23.361 -17.108 1.00 59.31 122 ASP B C 1
ATOM 2874 O O . ASP B 1 145 ? 22.083 24.579 -17.274 1.00 58.87 122 ASP B O 1
ATOM 2879 N N . LYS B 1 146 ? 21.512 22.496 -17.925 1.00 59.16 123 LYS B N 1
ATOM 2880 C CA . LYS B 1 146 ? 20.767 22.927 -19.110 1.00 58.35 123 LYS B CA 1
ATOM 2881 C C . LYS B 1 146 ? 19.694 23.947 -18.720 1.00 57.55 123 LYS B C 1
ATOM 2882 O O . LYS B 1 146 ? 19.617 25.011 -19.330 1.00 57.17 123 LYS B O 1
ATOM 2888 N N . VAL B 1 147 ? 18.878 23.647 -17.707 1.00 56.73 124 VAL B N 1
ATOM 2889 C CA . VAL B 1 147 ? 17.842 24.602 -17.293 1.00 56.27 124 VAL B CA 1
ATOM 2890 C C . VAL B 1 147 ? 18.356 25.637 -16.288 1.00 56.25 124 VAL B C 1
ATOM 2891 O O . VAL B 1 147 ? 17.594 26.482 -15.810 1.00 55.92 124 VAL B O 1
ATOM 2895 N N . GLY B 1 148 ? 19.648 25.557 -15.968 1.00 56.15 125 GLY B N 1
ATOM 2896 C CA . GLY B 1 148 ? 20.265 26.502 -15.050 1.00 54.91 125 GLY B CA 1
ATOM 2897 C C . GLY B 1 148 ? 19.967 26.332 -13.573 1.00 53.92 125 GLY B C 1
ATOM 2898 O O . GLY B 1 148 ? 19.757 27.320 -12.866 1.00 55.05 125 GLY B O 1
ATOM 2899 N N . LEU B 1 149 ? 19.961 25.091 -13.098 1.00 52.42 126 LEU B N 1
ATOM 2900 C CA . LEU B 1 149 ? 19.682 24.809 -11.692 1.00 52.28 126 LEU B CA 1
ATOM 2901 C C . LEU B 1 149 ? 20.474 23.622 -11.161 1.00 52.57 126 LEU B C 1
ATOM 2902 O O . LEU B 1 149 ? 19.936 22.799 -10.424 1.00 53.03 126 LEU B O 1
ATOM 2907 N N . LYS B 1 150 ? 21.739 23.507 -11.548 1.00 53.40 127 LYS B N 1
ATOM 2908 C CA . LYS B 1 150 ? 22.573 22.416 -11.055 1.00 53.33 127 LYS B CA 1
ATOM 2909 C C . LYS B 1 150 ? 22.760 22.661 -9.561 1.00 53.09 127 LYS B C 1
ATOM 2910 O O . LYS B 1 150 ? 22.983 21.739 -8.768 1.00 51.81 127 LYS B O 1
ATOM 2916 N N . ASP B 1 151 ? 22.649 23.942 -9.227 1.00 53.28 128 ASP B N 1
ATOM 2917 C CA . ASP B 1 151 ? 22.785 24.469 -7.873 1.00 53.02 128 ASP B CA 1
ATOM 2918 C C . ASP B 1 151 ? 21.627 23.999 -6.978 1.00 51.35 128 ASP B C 1
ATOM 2919 O O . ASP B 1 151 ? 21.649 24.205 -5.758 1.00 51.95 128 ASP B O 1
ATOM 2924 N N .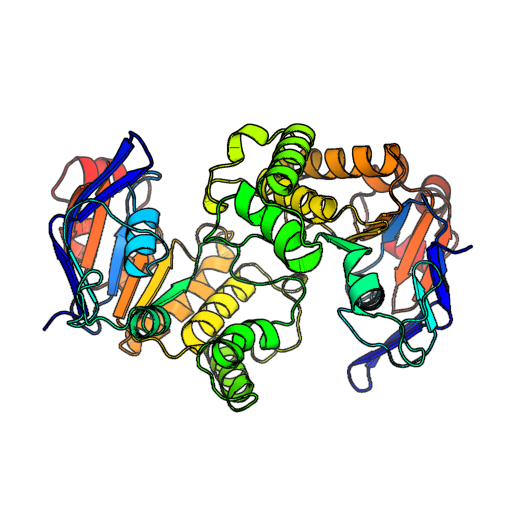 LYS B 1 152 ? 20.606 23.404 -7.593 1.00 48.06 129 LYS B N 1
ATOM 2925 C CA . LYS B 1 152 ? 19.431 22.931 -6.868 1.00 44.94 129 LYS B CA 1
ATOM 2926 C C . LYS B 1 152 ? 19.286 21.410 -6.885 1.00 43.14 129 LYS B C 1
ATOM 2927 O O . LYS B 1 152 ? 18.254 20.878 -6.476 1.00 42.58 129 LYS B O 1
ATOM 2933 N N . ALA B 1 153 ? 20.313 20.708 -7.351 1.00 40.54 130 ALA B N 1
ATOM 2934 C CA . ALA B 1 153 ? 20.263 19.251 -7.437 1.00 39.51 130 ALA B CA 1
ATOM 2935 C C . ALA B 1 153 ? 19.766 18.540 -6.187 1.00 39.85 130 ALA B C 1
ATOM 2936 O O . ALA B 1 153 ? 18.844 17.736 -6.247 1.00 39.54 130 ALA B O 1
ATOM 2938 N N . HIS B 1 154 ? 20.370 18.839 -5.047 1.00 41.20 131 HIS B N 1
ATOM 2939 C CA . HIS B 1 154 ? 19.981 18.176 -3.810 1.00 40.94 131 HIS B CA 1
ATOM 2940 C C . HIS B 1 154 ? 18.883 18.865 -3.011 1.00 40.06 131 HIS B C 1
ATOM 2941 O O . HIS B 1 154 ? 18.737 18.632 -1.811 1.00 40.54 131 HIS B O 1
ATOM 2948 N N . ALA B 1 155 ? 18.104 19.710 -3.671 1.00 37.45 132 ALA B N 1
ATOM 2949 C CA . ALA B 1 155 ? 17.022 20.391 -2.983 1.00 34.94 132 ALA B CA 1
ATOM 2950 C C . ALA B 1 155 ? 15.766 19.541 -3.102 1.00 32.90 132 ALA B C 1
ATOM 2951 O O . ALA B 1 155 ? 15.706 18.617 -3.911 1.00 33.17 132 ALA B O 1
ATOM 2953 N N . TYR B 1 156 ? 14.779 19.849 -2.273 1.00 29.82 133 TYR B N 1
ATOM 2954 C CA . TYR B 1 156 ? 13.494 19.164 -2.284 1.00 27.11 133 TYR B CA 1
ATOM 2955 C C . TYR B 1 156 ? 12.547 20.152 -2.947 1.00 25.06 133 TYR B C 1
ATOM 2956 O O . TYR B 1 156 ? 12.763 21.360 -2.868 1.00 23.85 133 TYR B O 1
ATOM 2965 N N . PRO B 1 157 ? 11.492 19.659 -3.611 1.00 25.26 134 PRO B N 1
ATOM 2966 C CA . PRO B 1 157 ? 10.523 20.531 -4.282 1.00 24.50 134 PRO B CA 1
ATOM 2967 C C . PRO B 1 157 ? 9.960 21.663 -3.411 1.00 25.60 134 PRO B C 1
ATOM 2968 O O . PRO B 1 157 ? 9.610 22.736 -3.917 1.00 24.28 134 PRO B O 1
ATOM 2972 N N . ASP B 1 158 ? 9.875 21.436 -2.103 1.00 25.18 135 ASP B N 1
ATOM 2973 C CA . ASP B 1 158 ? 9.341 22.462 -1.221 1.00 27.59 135 ASP B CA 1
ATOM 2974 C C . ASP B 1 158 ? 10.237 23.694 -1.109 1.00 29.58 135 ASP B C 1
ATOM 2975 O O . ASP B 1 158 ? 9.799 24.737 -0.626 1.00 32.25 135 ASP B O 1
ATOM 2980 N N . SER B 1 159 ? 11.477 23.583 -1.578 1.00 31.00 136 SER B N 1
ATOM 2981 C CA . SER B 1 159 ? 12.424 24.701 -1.541 1.00 33.71 136 SER B CA 1
ATOM 2982 C C . SER B 1 159 ? 12.403 25.536 -2.817 1.00 34.09 136 SER B C 1
ATOM 2983 O O . SER B 1 159 ? 12.877 26.671 -2.828 1.00 32.63 136 SER B O 1
ATOM 2986 N N . LEU B 1 160 ? 11.850 24.968 -3.886 1.00 34.40 137 LEU B N 1
ATOM 2987 C CA . LEU B 1 160 ? 11.818 25.630 -5.187 1.00 34.00 137 LEU B CA 1
ATOM 2988 C C . LEU B 1 160 ? 10.663 26.586 -5.419 1.00 33.45 137 LEU B C 1
ATOM 2989 O O . LEU B 1 160 ? 9.569 26.420 -4.872 1.00 32.67 137 LEU B O 1
ATOM 2994 N N . SER B 1 161 ? 10.925 27.593 -6.247 1.00 33.15 138 SER B N 1
ATOM 2995 C CA . SER B 1 161 ? 9.901 28.555 -6.624 1.00 32.56 138 SER B CA 1
ATOM 2996 C C . SER B 1 161 ? 9.132 27.838 -7.736 1.00 30.98 138 SER B C 1
ATOM 2997 O O . SER B 1 161 ? 9.546 26.772 -8.188 1.00 29.83 138 SER B O 1
ATOM 3000 N N . GLY B 1 162 ? 8.012 28.407 -8.165 1.00 33.12 139 GLY B N 1
ATOM 3001 C CA . GLY B 1 162 ? 7.254 27.780 -9.232 1.00 32.24 139 GLY B CA 1
ATOM 3002 C C . GLY B 1 162 ? 8.141 27.733 -10.460 1.00 32.73 139 GLY B C 1
ATOM 3003 O O . GLY B 1 162 ? 8.265 26.701 -11.120 1.00 33.93 139 GLY B O 1
ATOM 3004 N N . GLY B 1 163 ? 8.776 28.864 -10.752 1.00 33.31 140 GLY B N 1
ATOM 3005 C CA . GLY B 1 163 ? 9.659 28.955 -11.898 1.00 32.85 140 GLY B CA 1
ATOM 3006 C C . GLY B 1 163 ? 10.713 27.872 -11.925 1.00 32.43 140 GLY B C 1
ATOM 3007 O O . GLY B 1 163 ? 10.966 27.282 -12.971 1.00 34.44 140 GLY B O 1
ATOM 3008 N N . GLN B 1 164 ? 11.336 27.609 -10.781 1.00 33.41 141 GLN B N 1
ATOM 3009 C CA . GLN B 1 164 ? 12.376 26.586 -10.694 1.00 32.40 141 GLN B CA 1
ATOM 3010 C C . GLN B 1 164 ? 11.785 25.185 -10.800 1.00 30.14 141 GLN B C 1
ATOM 3011 O O . GLN B 1 164 ? 12.334 24.311 -11.466 1.00 29.76 141 GLN B O 1
ATOM 3017 N N . ALA B 1 165 ? 10.670 24.972 -10.111 1.00 29.02 142 ALA B N 1
ATOM 3018 C CA . ALA B 1 165 ? 10.006 23.676 -10.120 1.00 27.66 142 ALA B CA 1
ATOM 3019 C C . ALA B 1 165 ? 9.657 23.252 -11.542 1.00 25.75 142 ALA B C 1
ATOM 3020 O O . ALA B 1 165 ? 9.942 22.130 -11.940 1.00 26.43 142 ALA B O 1
ATOM 3022 N N . GLN B 1 166 ? 9.049 24.152 -12.308 1.00 26.37 143 GLN B N 1
ATOM 3023 C CA . GLN B 1 166 ? 8.685 23.840 -13.686 1.00 25.98 143 GLN B CA 1
ATOM 3024 C C . GLN B 1 166 ? 9.901 23.612 -14.575 1.00 27.09 143 GLN B C 1
ATOM 3025 O O . GLN B 1 166 ? 9.839 22.826 -15.516 1.00 26.68 143 GLN B O 1
ATOM 3031 N N . ARG B 1 167 ? 11.007 24.300 -14.295 1.00 28.57 144 ARG B N 1
ATOM 3032 C CA . ARG B 1 167 ? 12.205 24.096 -15.098 1.00 29.27 144 ARG B CA 1
ATOM 3033 C C . ARG B 1 167 ? 12.705 22.701 -14.796 1.00 28.06 144 ARG B C 1
ATOM 3034 O O . ARG B 1 167 ? 13.192 22.000 -15.679 1.00 28.34 144 ARG B O 1
ATOM 3042 N N . VAL B 1 168 ? 12.563 22.289 -13.542 1.00 27.81 145 VAL B N 1
ATOM 3043 C CA . VAL B 1 168 ? 12.975 20.950 -13.141 1.00 27.38 145 VAL B CA 1
ATOM 3044 C C . VAL B 1 168 ? 12.049 19.888 -13.758 1.00 27.06 145 VAL B C 1
ATOM 3045 O O . VAL B 1 168 ? 12.493 18.786 -14.086 1.00 25.63 145 VAL B O 1
ATOM 3049 N N . ALA B 1 169 ? 10.764 20.210 -13.905 1.00 26.20 146 ALA B N 1
ATOM 3050 C CA . ALA B 1 169 ? 9.814 19.259 -14.493 1.00 25.21 146 ALA B CA 1
ATOM 3051 C C . ALA B 1 169 ? 10.207 18.992 -15.948 1.00 24.93 146 ALA B C 1
ATOM 3052 O O . ALA B 1 169 ? 10.094 17.873 -16.442 1.00 25.92 146 ALA B O 1
ATOM 3054 N N . ILE B 1 170 ? 10.665 20.033 -16.632 1.00 26.26 147 ILE B N 1
ATOM 3055 C CA . ILE B 1 170 ? 11.091 19.905 -18.024 1.00 28.01 147 ILE B CA 1
ATOM 3056 C C . ILE B 1 170 ? 12.328 19.005 -18.083 1.00 29.35 147 ILE B C 1
ATOM 3057 O O . ILE B 1 170 ? 12.381 18.048 -18.849 1.00 27.61 147 ILE B O 1
ATOM 3062 N N . ALA B 1 171 ? 13.322 19.323 -17.257 1.00 32.07 148 ALA B N 1
ATOM 3063 C CA . ALA B 1 171 ? 14.558 18.546 -17.211 1.00 34.12 148 ALA B CA 1
ATOM 3064 C C . ALA B 1 171 ? 14.248 17.090 -16.893 1.00 33.78 148 ALA B C 1
ATOM 3065 O O . ALA B 1 171 ? 14.961 16.179 -17.306 1.00 35.87 148 ALA B O 1
ATOM 3067 N N . ARG B 1 172 ? 13.175 16.876 -16.148 1.00 34.72 149 ARG B N 1
ATOM 3068 C CA . ARG B 1 172 ? 12.777 15.532 -15.782 1.00 34.16 149 ARG B CA 1
ATOM 3069 C C . ARG B 1 172 ? 12.182 14.806 -16.980 1.00 33.93 149 ARG B C 1
ATOM 3070 O O . ARG B 1 172 ? 12.438 13.619 -17.190 1.00 30.81 149 ARG B O 1
ATOM 3078 N N . ALA B 1 173 ? 11.373 15.516 -17.760 1.00 33.86 150 ALA B N 1
ATOM 3079 C CA . ALA B 1 173 ? 10.773 14.921 -18.947 1.00 33.37 150 ALA B CA 1
ATOM 3080 C C . ALA B 1 173 ? 11.887 14.674 -19.972 1.00 34.42 150 ALA B C 1
ATOM 3081 O O . ALA B 1 173 ? 11.950 13.620 -20.603 1.00 32.93 150 ALA B O 1
ATOM 3083 N N . LEU B 1 174 ? 12.776 15.650 -20.117 1.00 35.84 151 LEU B N 1
ATOM 3084 C CA . LEU B 1 174 ? 13.881 15.535 -21.063 1.00 39.08 151 LEU B CA 1
ATOM 3085 C C . LEU B 1 174 ? 14.848 14.412 -20.712 1.00 41.01 151 LEU B C 1
ATOM 3086 O O . LEU B 1 174 ? 15.555 13.903 -21.577 1.00 41.68 151 LEU B O 1
ATOM 3091 N N . ALA B 1 175 ? 14.871 14.030 -19.440 1.00 44.13 152 ALA B N 1
ATOM 3092 C CA . ALA B 1 175 ? 15.765 12.981 -18.963 1.00 45.55 152 ALA B CA 1
ATOM 3093 C C . ALA B 1 175 ? 15.556 11.624 -19.639 1.00 46.19 152 ALA B C 1
ATOM 3094 O O . ALA B 1 175 ? 16.510 10.867 -19.819 1.00 47.17 152 ALA B O 1
ATOM 3096 N N . MET B 1 176 ? 14.315 11.315 -20.000 1.00 45.19 153 MET B N 1
ATOM 3097 C CA . MET B 1 176 ? 13.995 10.048 -20.655 1.00 44.78 153 MET B CA 1
ATOM 3098 C C . MET B 1 176 ? 14.448 9.993 -22.118 1.00 45.45 153 MET B C 1
ATOM 3099 O O . MET B 1 176 ? 14.297 8.967 -22.779 1.00 44.89 153 MET B O 1
ATOM 3104 N N . GLU B 1 177 ? 15.003 11.091 -22.620 1.00 46.00 154 GLU B N 1
ATOM 3105 C CA . GLU B 1 177 ? 15.451 11.157 -24.011 1.00 47.31 154 GLU B CA 1
ATOM 3106 C C . GLU B 1 177 ? 14.292 10.815 -24.959 1.00 45.25 154 GLU B C 1
ATOM 3107 O O . GLU B 1 177 ? 14.303 9.782 -25.637 1.00 45.22 154 GLU B O 1
ATOM 3113 N N . PRO B 1 178 ? 13.266 11.680 -24.998 1.00 42.30 155 PRO B N 1
ATOM 3114 C CA . PRO B 1 178 ? 12.088 11.499 -25.850 1.00 39.88 155 PRO B CA 1
ATOM 3115 C C . PRO B 1 178 ? 12.250 12.271 -27.157 1.00 37.32 155 PRO B C 1
ATOM 3116 O O . PRO B 1 178 ? 13.031 13.219 -27.228 1.00 36.64 155 PRO B O 1
ATOM 3120 N N . LYS B 1 179 ? 11.510 11.879 -28.187 1.00 36.29 156 LYS B N 1
ATOM 3121 C CA . LYS B 1 179 ? 11.600 12.578 -29.462 1.00 35.51 156 LYS B CA 1
ATOM 3122 C C . LYS B 1 179 ? 10.508 13.634 -29.545 1.00 33.68 156 LYS B C 1
ATOM 3123 O O . LYS B 1 179 ? 10.570 14.546 -30.367 1.00 33.72 156 LYS B O 1
ATOM 3129 N N . ILE B 1 180 ? 9.515 13.508 -28.670 1.00 32.78 157 ILE B N 1
ATOM 3130 C CA . ILE B 1 180 ? 8.406 14.450 -28.629 1.00 30.07 157 ILE B CA 1
ATOM 3131 C C . ILE B 1 180 ? 8.199 14.969 -27.213 1.00 27.78 157 ILE B C 1
ATOM 3132 O O . ILE B 1 180 ? 8.215 14.204 -26.250 1.00 28.46 157 ILE B O 1
ATOM 3137 N N . MET B 1 181 ? 8.018 16.278 -27.097 1.00 26.69 158 MET B N 1
ATOM 3138 C CA . MET B 1 181 ? 7.793 16.919 -25.813 1.00 26.01 158 MET B CA 1
ATOM 3139 C C . MET B 1 181 ? 6.459 17.657 -25.834 1.00 25.83 158 MET B C 1
ATOM 3140 O O . MET B 1 181 ? 6.237 18.553 -26.660 1.00 24.97 158 MET B O 1
ATOM 3145 N N . LEU B 1 182 ? 5.579 17.268 -24.918 1.00 23.60 159 LEU B N 1
ATOM 3146 C CA . LEU B 1 182 ? 4.264 17.866 -24.804 1.00 22.04 159 LEU B CA 1
ATOM 3147 C C . LEU B 1 182 ? 4.233 18.733 -23.554 1.00 22.93 159 LEU B C 1
ATOM 3148 O O . LEU B 1 182 ? 4.595 18.276 -22.471 1.00 25.25 159 LEU B O 1
ATOM 3153 N N . PHE B 1 183 ? 3.800 19.980 -23.713 1.00 21.45 160 PHE B N 1
ATOM 3154 C CA . PHE B 1 183 ? 3.694 20.924 -22.604 1.00 20.89 160 PHE B CA 1
ATOM 3155 C C . PHE B 1 183 ? 2.247 21.338 -22.450 1.00 18.73 160 PHE B C 1
ATOM 3156 O O . PHE B 1 183 ? 1.620 21.828 -23.393 1.00 19.19 160 PHE B O 1
ATOM 3164 N N . ASP B 1 184 ? 1.707 21.143 -21.261 1.00 20.27 161 ASP B N 1
ATOM 3165 C CA . ASP B 1 184 ? 0.334 21.526 -21.023 1.00 18.64 161 ASP B CA 1
ATOM 3166 C C . ASP B 1 184 ? 0.281 22.743 -20.110 1.00 19.52 161 ASP B C 1
ATOM 3167 O O . ASP B 1 184 ? 0.171 22.610 -18.886 1.00 19.06 161 ASP B O 1
ATOM 3172 N N . GLU B 1 185 ? 0.361 23.927 -20.719 1.00 19.57 162 GLU B N 1
ATOM 3173 C CA . GLU B 1 185 ? 0.321 25.194 -19.985 1.00 19.61 162 GLU B CA 1
ATOM 3174 C C . GLU B 1 185 ? 1.359 25.191 -18.858 1.00 19.20 162 GLU B C 1
ATOM 3175 O O . GLU B 1 185 ? 1.049 25.473 -17.705 1.00 20.66 162 GLU B O 1
ATOM 3181 N N . PRO B 1 186 ? 2.616 24.893 -19.189 1.00 21.76 163 PRO B N 1
ATOM 3182 C CA . PRO B 1 186 ? 3.665 24.856 -18.167 1.00 22.20 163 PRO B CA 1
ATOM 3183 C C . PRO B 1 186 ? 3.852 26.094 -17.293 1.00 23.24 163 PRO B C 1
ATOM 3184 O O . PRO B 1 186 ? 4.447 25.988 -16.221 1.00 26.47 163 PRO B O 1
ATOM 3188 N N . THR B 1 187 ? 3.337 27.253 -17.710 1.00 24.89 164 THR B N 1
ATOM 3189 C CA . THR B 1 187 ? 3.514 28.474 -16.910 1.00 26.62 164 THR B CA 1
ATOM 3190 C C . THR B 1 187 ? 2.246 29.146 -16.380 1.00 28.43 164 THR B C 1
ATOM 3191 O O . THR B 1 187 ? 2.321 30.072 -15.574 1.00 29.23 164 THR B O 1
ATOM 3195 N N . SER B 1 188 ? 1.082 28.687 -16.817 1.00 30.48 165 SER B N 1
ATOM 3196 C CA . SER B 1 188 ? -0.158 29.316 -16.392 1.00 32.78 165 SER B CA 1
ATOM 3197 C C . SER B 1 188 ? -0.443 29.301 -14.893 1.00 33.78 165 SER B C 1
ATOM 3198 O O . SER B 1 188 ? -1.419 29.906 -14.456 1.00 34.32 165 SER B O 1
ATOM 3201 N N . ALA B 1 189 ? 0.385 28.622 -14.103 1.00 34.18 166 ALA B N 1
ATOM 3202 C CA . ALA B 1 189 ? 0.154 28.580 -12.656 1.00 36.41 166 ALA B CA 1
ATOM 3203 C C . ALA B 1 189 ? 1.162 29.440 -11.900 1.00 37.62 166 ALA B C 1
ATOM 3204 O O . ALA B 1 189 ? 1.130 29.528 -10.671 1.00 39.18 166 ALA B O 1
ATOM 3206 N N . LEU B 1 190 ? 2.053 30.081 -12.644 1.00 37.85 167 LEU B N 1
ATOM 3207 C CA . LEU B 1 190 ? 3.071 30.933 -12.049 1.00 38.26 167 LEU B CA 1
ATOM 3208 C C . LEU B 1 190 ? 2.631 32.398 -12.120 1.00 39.50 167 LEU B C 1
ATOM 3209 O O . LEU B 1 190 ? 1.851 32.771 -13.003 1.00 38.22 167 LEU B O 1
ATOM 3214 N N . ASP B 1 191 ? 3.102 33.226 -11.184 1.00 41.61 168 ASP B N 1
ATOM 3215 C CA . ASP B 1 191 ? 2.755 34.641 -11.243 1.00 41.60 168 ASP B CA 1
ATOM 3216 C C . ASP B 1 191 ? 3.613 35.236 -12.362 1.00 42.19 168 ASP B C 1
ATOM 3217 O O . ASP B 1 191 ? 4.687 34.707 -12.683 1.00 41.81 168 ASP B O 1
ATOM 3222 N N . PRO B 1 192 ? 3.155 36.347 -12.963 1.00 41.93 169 PRO B N 1
ATOM 3223 C CA . PRO B 1 192 ? 3.830 37.046 -14.058 1.00 42.00 169 PRO B CA 1
ATOM 3224 C C . PRO B 1 192 ? 5.354 36.991 -14.147 1.00 42.08 169 PRO B C 1
ATOM 3225 O O . PRO B 1 192 ? 5.895 36.652 -15.197 1.00 41.06 169 PRO B O 1
ATOM 3229 N N . GLU B 1 193 ? 6.044 37.305 -13.054 1.00 42.53 170 GLU B N 1
ATOM 3230 C CA . GLU B 1 193 ? 7.506 37.339 -13.063 1.00 43.44 170 GLU B CA 1
ATOM 3231 C C . GLU B 1 193 ? 8.284 36.027 -13.095 1.00 43.37 170 GLU B C 1
ATOM 3232 O O . GLU B 1 193 ? 9.508 36.049 -13.186 1.00 42.84 170 GLU B O 1
ATOM 3238 N N . MET B 1 194 ? 7.601 34.891 -13.023 1.00 44.08 171 MET B N 1
ATOM 3239 C CA . MET B 1 194 ? 8.301 33.608 -13.057 1.00 43.71 171 MET B CA 1
ATOM 3240 C C . MET B 1 194 ? 8.101 32.864 -14.372 1.00 43.18 171 MET B C 1
ATOM 3241 O O . MET B 1 194 ? 8.728 31.832 -14.616 1.00 42.60 171 MET B O 1
ATOM 3246 N N . VAL B 1 195 ? 7.226 33.394 -15.217 1.00 42.30 172 VAL B N 1
ATOM 3247 C CA . VAL B 1 195 ? 6.936 32.783 -16.507 1.00 40.31 172 VAL B CA 1
ATOM 3248 C C . VAL B 1 195 ? 8.150 32.820 -17.431 1.00 39.60 172 VAL B C 1
ATOM 3249 O O . VAL B 1 195 ? 8.498 31.819 -18.054 1.00 38.90 172 VAL B O 1
ATOM 3253 N N . GLY B 1 196 ? 8.804 33.974 -17.496 1.00 38.89 173 GLY B N 1
ATOM 3254 C CA . GLY B 1 196 ? 9.961 34.133 -18.362 1.00 39.08 173 GLY B CA 1
ATOM 3255 C C . GLY B 1 196 ? 11.034 33.055 -18.350 1.00 38.21 173 GLY B C 1
ATOM 3256 O O . GLY B 1 196 ? 11.520 32.645 -19.401 1.00 36.37 173 GLY B O 1
ATOM 3257 N N . GLU B 1 197 ? 11.409 32.589 -17.166 1.00 39.87 174 GLU B N 1
ATOM 3258 C CA . GLU B 1 197 ? 12.455 31.580 -17.051 1.00 40.59 174 GLU B CA 1
ATOM 3259 C C . GLU B 1 197 ? 12.091 30.209 -17.609 1.00 40.46 174 GLU B C 1
ATOM 3260 O O . GLU B 1 197 ? 12.959 29.490 -18.102 1.00 40.56 174 GLU B O 1
ATOM 3266 N N . VAL B 1 198 ? 10.817 29.840 -17.529 1.00 39.84 175 VAL B N 1
ATOM 3267 C CA . VAL B 1 198 ? 10.384 28.553 -18.053 1.00 38.88 175 VAL B CA 1
ATOM 3268 C C . VAL B 1 198 ? 10.295 28.656 -19.573 1.00 39.26 175 VAL B C 1
ATOM 3269 O O . VAL B 1 198 ? 10.859 27.830 -20.293 1.00 38.11 175 VAL B O 1
ATOM 3273 N N . LEU B 1 199 ? 9.576 29.674 -20.049 1.00 39.85 176 LEU B N 1
ATOM 3274 C CA . LEU B 1 199 ? 9.408 29.904 -21.481 1.00 38.58 176 LEU B CA 1
ATOM 3275 C C . LEU B 1 199 ? 10.763 29.953 -22.164 1.00 38.62 176 LEU B C 1
ATOM 3276 O O . LEU B 1 199 ? 10.931 29.448 -23.269 1.00 37.57 176 LEU B O 1
ATOM 3281 N N . SER B 1 200 ? 11.732 30.565 -21.495 1.00 40.00 177 SER B N 1
ATOM 3282 C CA . SER B 1 200 ? 13.075 30.673 -22.041 1.00 40.89 177 SER B CA 1
ATOM 3283 C C . SER B 1 200 ? 13.671 29.291 -22.299 1.00 40.45 177 SER B C 1
ATOM 3284 O O . SER B 1 200 ? 14.374 29.086 -23.287 1.00 40.22 177 SER B O 1
ATOM 3287 N N . VAL B 1 201 ? 13.386 28.346 -21.408 1.00 41.42 178 VAL B N 1
ATOM 3288 C CA . VAL B 1 201 ? 13.890 26.981 -21.546 1.00 41.96 178 VAL B CA 1
ATOM 3289 C C . VAL B 1 201 ? 13.172 26.245 -22.674 1.00 42.10 178 VAL B C 1
ATOM 3290 O O . VAL B 1 201 ? 13.774 25.450 -23.394 1.00 41.09 178 VAL B O 1
ATOM 3294 N N . MET B 1 202 ? 11.876 26.500 -22.805 1.00 41.68 179 MET B N 1
ATOM 3295 C CA . MET B 1 202 ? 11.073 25.877 -23.851 1.00 42.11 179 MET B CA 1
ATOM 3296 C C . MET B 1 202 ? 11.517 26.426 -25.201 1.00 43.22 179 MET B C 1
ATOM 3297 O O . MET B 1 202 ? 11.450 25.737 -26.221 1.00 42.91 179 MET B O 1
ATOM 3302 N N . LYS B 1 203 ? 11.968 27.676 -25.195 1.00 44.54 180 LYS B N 1
ATOM 3303 C CA . LYS B 1 203 ? 12.435 28.330 -26.410 1.00 46.53 180 LYS B CA 1
ATOM 3304 C C . LYS B 1 203 ? 13.765 27.697 -26.820 1.00 47.77 180 LYS B C 1
ATOM 3305 O O . LYS B 1 203 ? 13.980 27.368 -27.991 1.00 46.94 180 LYS B O 1
ATOM 3311 N N . GLN B 1 204 ? 14.648 27.510 -25.844 1.00 48.46 181 GLN B N 1
ATOM 3312 C CA . GLN B 1 204 ? 15.945 26.907 -26.104 1.00 49.71 181 GLN B CA 1
ATOM 3313 C C . GLN B 1 204 ? 15.755 25.481 -26.612 1.00 49.45 181 GLN B C 1
ATOM 3314 O O . GLN B 1 204 ? 16.575 24.964 -27.368 1.00 49.83 181 GLN B O 1
ATOM 3320 N N . LEU B 1 205 ? 14.663 24.853 -26.194 1.00 49.45 182 LEU B N 1
ATOM 3321 C CA . LEU B 1 205 ? 14.367 23.481 -26.588 1.00 49.55 182 LEU B CA 1
ATOM 3322 C C . LEU B 1 205 ? 13.922 23.410 -28.048 1.00 49.24 182 LEU B C 1
ATOM 3323 O O . LEU B 1 205 ? 14.345 22.532 -28.799 1.00 47.53 182 LEU B O 1
ATOM 3328 N N . ALA B 1 206 ? 13.068 24.341 -28.448 1.00 49.29 183 ALA B N 1
ATOM 3329 C CA . ALA B 1 206 ? 12.596 24.377 -29.819 1.00 49.86 183 ALA B CA 1
ATOM 3330 C C . ALA B 1 206 ? 13.784 24.650 -30.734 1.00 50.54 183 ALA B C 1
ATOM 3331 O O . ALA B 1 206 ? 13.954 23.985 -31.757 1.00 50.51 183 ALA B O 1
ATOM 3333 N N . ASN B 1 207 ? 14.612 25.621 -30.353 1.00 51.77 184 ASN B N 1
ATOM 3334 C CA . ASN B 1 207 ? 15.780 25.981 -31.152 1.00 53.46 184 ASN B CA 1
ATOM 3335 C C . ASN B 1 207 ? 16.745 24.822 -31.325 1.00 53.61 184 ASN B C 1
ATOM 3336 O O . ASN B 1 207 ? 17.628 24.868 -32.178 1.00 54.73 184 ASN B O 1
ATOM 3341 N N . GLU B 1 208 ? 16.577 23.779 -30.521 1.00 53.99 185 GLU B N 1
ATOM 3342 C CA . GLU B 1 208 ? 17.450 22.620 -30.613 1.00 53.92 185 GLU B CA 1
ATOM 3343 C C . GLU B 1 208 ? 16.882 21.524 -31.509 1.00 52.79 185 GLU B C 1
ATOM 3344 O O . GLU B 1 208 ? 17.475 20.455 -31.641 1.00 52.47 185 GLU B O 1
ATOM 3350 N N . GLY B 1 209 ? 15.728 21.796 -32.115 1.00 52.00 186 GLY B N 1
ATOM 3351 C CA . GLY B 1 209 ? 15.116 20.839 -33.025 1.00 50.27 186 GLY B CA 1
ATOM 3352 C C . GLY B 1 209 ? 14.111 19.852 -32.462 1.00 48.74 186 GLY B C 1
ATOM 3353 O O . GLY B 1 209 ? 13.717 18.908 -33.145 1.00 48.19 186 GLY B O 1
ATOM 3354 N N . MET B 1 210 ? 13.684 20.062 -31.226 1.00 46.40 187 MET B N 1
ATOM 3355 C CA . MET B 1 210 ? 12.727 19.158 -30.605 1.00 43.95 187 MET B CA 1
ATOM 3356 C C . MET B 1 210 ? 11.311 19.352 -31.146 1.00 40.76 187 MET B C 1
ATOM 3357 O O . MET B 1 210 ? 10.858 20.480 -31.328 1.00 37.02 187 MET B O 1
ATOM 3362 N N . THR B 1 211 ? 10.626 18.246 -31.424 1.00 38.81 188 THR B N 1
ATOM 3363 C CA . THR B 1 211 ? 9.241 18.313 -31.886 1.00 37.74 188 THR B CA 1
ATOM 3364 C C . THR B 1 211 ? 8.460 18.653 -30.622 1.00 35.65 188 THR B C 1
ATOM 3365 O O . THR B 1 211 ? 8.570 17.946 -29.624 1.00 35.99 188 THR B O 1
ATOM 3369 N N . MET B 1 212 ? 7.680 19.725 -30.651 1.00 33.20 189 MET B N 1
ATOM 3370 C CA . MET B 1 212 ? 6.938 20.119 -29.461 1.00 30.98 189 MET B CA 1
ATOM 3371 C C . MET B 1 212 ? 5.503 20.499 -29.719 1.00 28.47 189 MET B C 1
ATOM 3372 O O . MET B 1 212 ? 5.208 21.215 -30.672 1.00 30.45 189 MET B O 1
ATOM 3377 N N . VAL B 1 213 ? 4.605 20.013 -28.871 1.00 25.72 190 VAL B N 1
ATOM 3378 C CA . VAL B 1 213 ? 3.208 20.412 -28.961 1.00 22.35 190 VAL B CA 1
ATOM 3379 C C . VAL B 1 213 ? 3.075 21.149 -27.642 1.00 23.75 190 VAL B C 1
ATOM 3380 O O . VAL B 1 213 ? 3.212 20.552 -26.567 1.00 23.65 190 VAL B O 1
ATOM 3384 N N . VAL B 1 214 ? 2.830 22.450 -27.732 1.00 21.81 191 VAL B N 1
ATOM 3385 C CA . VAL B 1 214 ? 2.734 23.293 -26.563 1.00 19.78 191 VAL B CA 1
ATOM 3386 C C . VAL B 1 214 ? 1.415 24.004 -26.374 1.00 21.50 191 VAL B C 1
ATOM 3387 O O . VAL B 1 214 ? 1.101 24.924 -27.130 1.00 22.91 191 VAL B O 1
ATOM 3391 N N . VAL B 1 215 ? 0.639 23.585 -25.377 1.00 20.30 192 VAL B N 1
ATOM 3392 C CA . VAL B 1 215 ? -0.617 24.263 -25.085 1.00 21.43 192 VAL B CA 1
ATOM 3393 C C . VAL B 1 215 ? -0.210 25.435 -24.190 1.00 24.29 192 VAL B C 1
ATOM 3394 O O . VAL B 1 215 ? 0.430 25.236 -23.156 1.00 25.42 192 VAL B O 1
ATOM 3398 N N . THR B 1 216 ? -0.569 26.655 -24.584 1.00 27.88 193 THR B N 1
ATOM 3399 C CA . THR B 1 216 ? -0.196 27.834 -23.806 1.00 29.39 193 THR B CA 1
ATOM 3400 C C . THR B 1 216 ? -1.097 29.022 -24.129 1.00 32.17 193 THR B C 1
ATOM 3401 O O . THR B 1 216 ? -1.826 29.003 -25.119 1.00 33.52 193 THR B O 1
ATOM 3405 N N . HIS B 1 217 ? -1.050 30.044 -23.280 1.00 33.47 194 HIS B N 1
ATOM 3406 C CA . HIS B 1 217 ? -1.827 31.257 -23.493 0.50 34.73 194 HIS B CA 1
ATOM 3407 C C . HIS B 1 217 ? -0.832 32.412 -23.595 1.00 36.17 194 HIS B C 1
ATOM 3408 O O . HIS B 1 217 ? -1.218 33.577 -23.687 1.00 36.65 194 HIS B O 1
ATOM 3415 N N . GLU B 1 218 ? 0.454 32.065 -23.576 1.00 37.76 195 GLU B N 1
ATOM 3416 C CA . GLU B 1 218 ? 1.543 33.036 -23.679 1.00 40.90 195 GLU B CA 1
ATOM 3417 C C . GLU B 1 218 ? 1.813 33.310 -25.152 1.00 42.59 195 GLU B C 1
ATOM 3418 O O . GLU B 1 218 ? 2.794 32.826 -25.731 1.00 42.14 195 GLU B O 1
ATOM 3424 N N . MET B 1 219 ? 0.931 34.108 -25.739 1.00 44.70 196 MET B N 1
ATOM 3425 C CA . MET B 1 219 ? 0.994 34.452 -27.147 1.00 47.18 196 MET B CA 1
ATOM 3426 C C . MET B 1 219 ? 2.271 35.147 -27.591 1.00 47.75 196 MET B C 1
ATOM 3427 O O . MET B 1 219 ? 2.428 35.459 -28.766 1.00 49.48 196 MET B O 1
ATOM 3432 N N . GLY B 1 220 ? 3.184 35.381 -26.655 1.00 47.71 197 GLY B N 1
ATOM 3433 C CA . GLY B 1 220 ? 4.444 36.016 -26.996 1.00 45.42 197 GLY B CA 1
ATOM 3434 C C . GLY B 1 220 ? 5.441 34.932 -27.341 1.00 45.08 197 GLY B C 1
ATOM 3435 O O . GLY B 1 220 ? 6.279 35.084 -28.232 1.00 44.01 197 GLY B O 1
ATOM 3436 N N . PHE B 1 221 ? 5.348 33.827 -26.610 1.00 44.56 198 PHE B N 1
ATOM 3437 C CA . PHE B 1 221 ? 6.215 32.680 -26.833 1.00 44.19 198 PHE B CA 1
ATOM 3438 C C . PHE B 1 221 ? 5.833 32.081 -28.186 1.00 44.13 198 PHE B C 1
ATOM 3439 O O . PHE B 1 221 ? 6.692 31.723 -28.994 1.00 42.55 198 PHE B O 1
ATOM 3447 N N . ALA B 1 222 ? 4.527 31.984 -28.415 1.00 44.11 199 ALA B N 1
ATOM 3448 C CA . ALA B 1 222 ? 3.986 31.427 -29.646 1.00 45.91 199 ALA B CA 1
ATOM 3449 C C . ALA B 1 222 ? 4.608 32.086 -30.867 1.00 47.11 199 ALA B C 1
ATOM 3450 O O . ALA B 1 222 ? 5.225 31.418 -31.699 1.00 46.60 199 ALA B O 1
ATOM 3452 N N . ARG B 1 223 ? 4.439 33.400 -30.966 1.00 47.96 200 ARG B N 1
ATOM 3453 C CA . ARG B 1 223 ? 4.981 34.170 -32.082 1.00 49.24 200 ARG B CA 1
ATOM 3454 C C . ARG B 1 223 ? 6.464 33.891 -32.248 1.00 49.18 200 ARG B C 1
ATOM 3455 O O . ARG B 1 223 ? 6.942 33.520 -33.322 1.00 49.64 200 ARG B O 1
ATOM 3463 N N . GLU B 1 224 ? 7.181 34.089 -31.154 1.00 49.28 201 GLU B N 1
ATOM 3464 C CA . GLU B 1 224 ? 8.617 33.913 -31.110 1.00 49.96 201 GLU B CA 1
ATOM 3465 C C . GLU B 1 224 ? 9.128 32.525 -31.482 1.00 49.14 201 GLU B C 1
ATOM 3466 O O . GLU B 1 224 ? 10.027 32.401 -32.306 1.00 49.50 201 GLU B O 1
ATOM 3472 N N . VAL B 1 225 ? 8.539 31.484 -30.902 1.00 49.09 202 VAL B N 1
ATOM 3473 C CA . VAL B 1 225 ? 8.998 30.115 -31.143 1.00 47.19 202 VAL B CA 1
ATOM 3474 C C . VAL B 1 225 ? 8.161 29.210 -32.054 1.00 46.06 202 VAL B C 1
ATOM 3475 O O . VAL B 1 225 ? 8.710 28.429 -32.835 1.00 43.87 202 VAL B O 1
ATOM 3479 N N . GLY B 1 226 ? 6.839 29.299 -31.937 1.00 44.39 203 GLY B N 1
ATOM 3480 C CA . GLY B 1 226 ? 5.963 28.443 -32.719 1.00 42.39 203 GLY B CA 1
ATOM 3481 C C . GLY B 1 226 ? 5.973 28.523 -34.234 1.00 42.42 203 GLY B C 1
ATOM 3482 O O . GLY B 1 226 ? 6.121 29.597 -34.816 1.00 42.12 203 GLY B O 1
ATOM 3483 N N . ASP B 1 227 ? 5.815 27.365 -34.872 1.00 41.64 204 ASP B N 1
ATOM 3484 C CA . ASP B 1 227 ? 5.755 27.279 -36.328 1.00 40.45 204 ASP B CA 1
ATOM 3485 C C . ASP B 1 227 ? 4.305 27.508 -36.729 1.00 39.92 204 ASP B C 1
ATOM 3486 O O . ASP B 1 227 ? 3.998 28.352 -37.574 1.00 38.78 204 ASP B O 1
ATOM 3491 N N . ARG B 1 228 ? 3.419 26.744 -36.100 1.00 37.96 205 ARG B N 1
ATOM 3492 C CA . ARG B 1 228 ? 1.993 26.831 -36.356 1.00 36.43 205 ARG B CA 1
ATOM 3493 C C . ARG B 1 228 ? 1.241 26.971 -35.049 1.00 35.36 205 ARG B C 1
ATOM 3494 O O . ARG B 1 228 ? 1.749 26.608 -33.986 1.00 36.76 205 ARG B O 1
ATOM 3502 N N . VAL B 1 229 ? 0.028 27.500 -35.139 1.00 31.97 206 VAL B N 1
ATOM 3503 C CA . VAL B 1 229 ? -0.822 27.681 -33.982 1.00 30.16 206 VAL B CA 1
ATOM 3504 C C . VAL B 1 229 ? -2.156 27.055 -34.300 1.00 29.94 206 VAL B C 1
ATOM 3505 O O . VAL B 1 229 ? -2.675 27.217 -35.400 1.00 30.47 206 VAL B O 1
ATOM 3509 N N . LEU B 1 230 ? -2.710 26.343 -33.332 1.00 28.08 207 LEU B N 1
ATOM 3510 C CA . LEU B 1 230 ? -3.991 25.698 -33.508 1.00 26.54 207 LEU B CA 1
ATOM 3511 C C . LEU B 1 230 ? -4.915 26.239 -32.435 1.00 26.58 207 LEU B C 1
ATOM 3512 O O . LEU B 1 230 ? -4.624 26.147 -31.245 1.00 26.73 207 LEU B O 1
ATOM 3517 N N . PHE B 1 231 ? -6.026 26.817 -32.864 1.00 26.41 208 PHE B N 1
ATOM 3518 C CA . PHE B 1 231 ? -7.002 27.357 -31.940 1.00 27.52 208 PHE B CA 1
ATOM 3519 C C . PHE B 1 231 ? -8.122 26.338 -31.807 1.00 28.15 208 PHE B C 1
ATOM 3520 O O . PHE B 1 231 ? -8.791 26.020 -32.793 1.00 27.26 208 PHE B O 1
ATOM 3528 N N . MET B 1 232 ? -8.304 25.816 -30.594 1.00 29.58 209 MET B N 1
ATOM 3529 C CA . MET B 1 232 ? -9.339 24.824 -30.315 1.00 30.96 209 MET B CA 1
ATOM 3530 C C . MET B 1 232 ? -10.482 25.406 -29.509 1.00 33.42 209 MET B C 1
ATOM 3531 O O . MET B 1 232 ? -10.280 26.216 -28.610 1.00 33.15 209 MET B O 1
ATOM 3536 N N . ASP B 1 233 ? -11.687 24.957 -29.826 1.00 37.61 210 ASP B N 1
ATOM 3537 C CA . ASP B 1 233 ? -12.877 25.415 -29.138 1.00 39.85 210 ASP B CA 1
ATOM 3538 C C . ASP B 1 233 ? -14.009 24.427 -29.381 1.00 40.80 210 ASP B C 1
ATOM 3539 O O . ASP B 1 233 ? -14.265 24.029 -30.517 1.00 41.09 210 ASP B O 1
ATOM 3544 N N . GLY B 1 234 ? -14.672 24.022 -28.302 1.00 41.48 211 GLY B N 1
ATOM 3545 C CA . GLY B 1 234 ? -15.778 23.089 -28.413 1.00 40.17 211 GLY B CA 1
ATOM 3546 C C . GLY B 1 234 ? -15.408 21.703 -28.898 1.00 39.23 211 GLY B C 1
ATOM 3547 O O . GLY B 1 234 ? -16.243 21.010 -29.483 1.00 38.43 211 GLY B O 1
ATOM 3548 N N . GLY B 1 235 ? -14.164 21.294 -28.657 1.00 37.35 212 GLY B N 1
ATOM 3549 C CA . GLY B 1 235 ? -13.726 19.974 -29.076 1.00 35.86 212 GLY B CA 1
ATOM 3550 C C . GLY B 1 235 ? -13.355 19.888 -30.546 1.00 35.40 212 GLY B C 1
ATOM 3551 O O . GLY B 1 235 ? -13.160 18.796 -31.083 1.00 35.79 212 GLY B O 1
ATOM 3552 N N . TYR B 1 236 ? -13.262 21.040 -31.197 1.00 34.08 213 TYR B N 1
ATOM 3553 C CA . TYR B 1 236 ? -12.902 21.110 -32.611 1.00 34.73 213 TYR B CA 1
ATOM 3554 C C . TYR B 1 236 ? -11.743 22.064 -32.754 1.00 33.07 213 TYR B C 1
ATOM 3555 O O . TYR B 1 236 ? -11.519 22.900 -31.882 1.00 34.55 213 TYR B O 1
ATOM 3564 N N . ILE B 1 237 ? -11.019 21.948 -33.858 1.00 31.32 214 ILE B N 1
ATOM 3565 C CA . ILE B 1 237 ? -9.933 22.875 -34.148 1.00 30.33 214 ILE B CA 1
ATOM 3566 C C . ILE B 1 237 ? -10.577 23.883 -35.110 1.00 30.86 214 ILE B C 1
ATOM 3567 O O . ILE B 1 237 ? -10.895 23.549 -36.259 1.00 31.04 214 ILE B O 1
ATOM 3572 N N . ILE B 1 238 ? -10.778 25.103 -34.625 1.00 30.06 215 ILE B N 1
ATOM 3573 C CA . ILE B 1 238 ? -11.432 26.146 -35.402 1.00 28.85 215 ILE B CA 1
ATOM 3574 C C . ILE B 1 238 ? -10.589 26.808 -36.466 1.00 28.37 215 ILE B C 1
ATOM 3575 O O . ILE B 1 238 ? -11.092 27.132 -37.545 1.00 27.84 215 ILE B O 1
ATOM 3580 N N . GLU B 1 239 ? -9.317 27.020 -36.180 1.00 26.57 216 GLU B N 1
ATOM 3581 C CA . GLU B 1 239 ? -8.467 27.673 -37.152 1.00 26.25 216 GLU B CA 1
ATOM 3582 C C . GLU B 1 239 ? -7.022 27.404 -36.820 1.00 28.34 216 GLU B C 1
ATOM 3583 O O . GLU B 1 239 ? -6.681 27.136 -35.672 1.00 28.70 216 GLU B O 1
ATOM 3589 N N . GLU B 1 240 ? -6.170 27.473 -37.828 1.00 29.68 217 GLU B N 1
ATOM 3590 C CA . GLU B 1 240 ? -4.760 27.261 -37.616 1.00 34.45 217 GLU B CA 1
ATOM 3591 C C . GLU B 1 240 ? -4.004 28.134 -38.593 1.00 38.21 217 GLU B C 1
ATOM 3592 O O . GLU B 1 240 ? -4.604 28.753 -39.473 1.00 40.11 217 GLU B O 1
ATOM 3598 N N . GLY B 1 241 ? -2.688 28.183 -38.438 1.00 40.61 218 GLY B N 1
ATOM 3599 C CA . GLY B 1 241 ? -1.866 28.992 -39.316 1.00 42.83 218 GLY B CA 1
ATOM 3600 C C . GLY B 1 241 ? -0.689 29.550 -38.552 1.00 44.58 218 GLY B C 1
ATOM 3601 O O . GLY B 1 241 ? -0.663 29.478 -37.324 1.00 44.03 218 GLY B O 1
ATOM 3602 N N . LYS B 1 242 ? 0.289 30.100 -39.263 1.00 46.89 219 LYS B N 1
ATOM 3603 C CA . LYS B 1 242 ? 1.459 30.659 -38.604 1.00 49.06 219 LYS B CA 1
ATOM 3604 C C . LYS B 1 242 ? 1.031 31.672 -37.543 1.00 49.79 219 LYS B C 1
ATOM 3605 O O . LYS B 1 242 ? 0.066 32.415 -37.732 1.00 49.33 219 LYS B O 1
ATOM 3611 N N . PRO B 1 243 ? 1.748 31.711 -36.407 1.00 50.49 220 PRO B N 1
ATOM 3612 C CA . PRO B 1 243 ? 1.415 32.639 -35.320 1.00 50.78 220 PRO B CA 1
ATOM 3613 C C . PRO B 1 243 ? 1.132 34.050 -35.818 1.00 51.76 220 PRO B C 1
ATOM 3614 O O . PRO B 1 243 ? 0.091 34.639 -35.513 1.00 50.68 220 PRO B O 1
ATOM 3618 N N . GLU B 1 244 ? 2.075 34.579 -36.588 1.00 53.09 221 GLU B N 1
ATOM 3619 C CA . GLU B 1 244 ? 1.958 35.913 -37.157 1.00 54.88 221 GLU B CA 1
ATOM 3620 C C . GLU B 1 244 ? 0.559 36.118 -37.743 1.00 53.70 221 GLU B C 1
ATOM 3621 O O . GLU B 1 244 ? -0.197 36.985 -37.292 1.00 52.81 221 GLU B O 1
ATOM 3627 N N . ASP B 1 245 ? 0.213 35.290 -38.724 1.00 52.02 222 ASP B N 1
ATOM 3628 C CA . ASP B 1 245 ? -1.079 35.379 -39.391 1.00 50.20 222 ASP B CA 1
ATOM 3629 C C . ASP B 1 245 ? -2.285 35.145 -38.488 1.00 48.39 222 ASP B C 1
ATOM 3630 O O . ASP B 1 245 ? -3.286 35.845 -38.602 1.00 48.41 222 ASP B O 1
ATOM 3635 N N . LEU B 1 246 ? -2.201 34.174 -37.586 1.00 47.23 223 LEU B N 1
ATOM 3636 C CA . LEU B 1 246 ? -3.335 33.884 -36.713 1.00 45.56 223 LEU B CA 1
ATOM 3637 C C . LEU B 1 246 ? -3.585 34.929 -35.625 1.00 45.94 223 LEU B C 1
ATOM 3638 O O . LEU B 1 246 ? -4.738 35.253 -35.324 1.00 44.21 223 LEU B O 1
ATOM 3643 N N . PHE B 1 247 ? -2.514 35.457 -35.040 1.00 47.28 224 PHE B N 1
ATOM 3644 C CA . PHE B 1 247 ? -2.643 36.455 -33.979 1.00 48.73 224 PHE B CA 1
ATOM 3645 C C . PHE B 1 247 ? -2.903 37.855 -34.517 1.00 49.13 224 PHE B C 1
ATOM 3646 O O . PHE B 1 247 ? -3.668 38.618 -33.933 1.00 48.50 224 PHE B O 1
ATOM 3654 N N . ASP B 1 248 ? -2.263 38.193 -35.629 1.00 49.28 225 ASP B N 1
ATOM 3655 C CA . ASP B 1 248 ? -2.449 39.512 -36.211 1.00 50.47 225 ASP B CA 1
ATOM 3656 C C . ASP B 1 248 ? -3.676 39.556 -37.109 1.00 50.18 225 ASP B C 1
ATOM 3657 O O . ASP B 1 248 ? -4.479 40.488 -37.032 1.00 49.73 225 ASP B O 1
ATOM 3662 N N . ARG B 1 249 ? -3.829 38.541 -37.953 1.00 50.00 226 ARG B N 1
ATOM 3663 C CA . ARG B 1 249 ? -4.964 38.491 -38.865 1.00 49.05 226 ARG B CA 1
ATOM 3664 C C . ARG B 1 249 ? -5.835 37.236 -38.743 1.00 46.91 226 ARG B C 1
ATOM 3665 O O . ARG B 1 249 ? -5.871 36.401 -39.644 1.00 45.14 226 ARG B O 1
ATOM 3673 N N . PRO B 1 250 ? -6.554 37.089 -37.617 1.00 45.67 227 PRO B N 1
ATOM 3674 C CA . PRO B 1 250 ? -7.405 35.907 -37.464 1.00 44.70 227 PRO B CA 1
ATOM 3675 C C . PRO B 1 250 ? -8.473 35.938 -38.554 1.00 43.47 227 PRO B C 1
ATOM 3676 O O . PRO B 1 250 ? -8.935 37.015 -38.926 1.00 44.28 227 PRO B O 1
ATOM 3680 N N . GLN B 1 251 ? -8.861 34.770 -39.058 1.00 42.13 228 GLN B N 1
ATOM 3681 C CA . GLN B 1 251 ? -9.865 34.687 -40.116 1.00 40.40 228 GLN B CA 1
ATOM 3682 C C . GLN B 1 251 ? -11.262 34.314 -39.632 1.00 39.50 228 GLN B C 1
ATOM 3683 O O . GLN B 1 251 ? -12.258 34.672 -40.262 1.00 37.96 228 GLN B O 1
ATOM 3689 N N . HIS B 1 252 ? -11.334 33.600 -38.515 1.00 37.22 229 HIS B N 1
ATOM 3690 C CA . HIS B 1 252 ? -12.610 33.157 -37.984 1.00 38.13 229 HIS B CA 1
ATOM 3691 C C . HIS B 1 252 ? -13.048 33.988 -36.788 1.00 39.96 229 HIS B C 1
ATOM 3692 O O . HIS B 1 252 ? -12.256 34.269 -35.888 1.00 41.80 229 HIS B O 1
ATOM 3699 N N . GLU B 1 253 ? -14.317 34.376 -36.784 1.00 40.94 230 GLU B N 1
ATOM 3700 C CA . GLU B 1 253 ? -14.873 35.194 -35.711 1.00 44.22 230 GLU B CA 1
ATOM 3701 C C . GLU B 1 253 ? -14.547 34.633 -34.328 1.00 44.34 230 GLU B C 1
ATOM 3702 O O . GLU B 1 253 ? -14.064 35.355 -33.459 1.00 44.65 230 GLU B O 1
ATOM 3708 N N . ARG B 1 254 ? -14.810 33.346 -34.123 1.00 45.57 231 ARG B N 1
ATOM 3709 C CA . ARG B 1 254 ? -14.537 32.721 -32.832 1.00 44.88 231 ARG B CA 1
ATOM 3710 C C . ARG B 1 254 ? -13.088 32.911 -32.416 1.00 44.00 231 ARG B C 1
ATOM 3711 O O . ARG B 1 254 ? -12.797 33.129 -31.238 1.00 43.15 231 ARG B O 1
ATOM 3719 N N . THR B 1 255 ? -12.180 32.842 -33.383 1.00 43.38 232 THR B N 1
ATOM 3720 C CA . THR B 1 255 ? -10.762 33.021 -33.097 1.00 43.65 232 THR B CA 1
ATOM 3721 C C . THR B 1 255 ? -10.535 34.457 -32.654 1.00 45.26 232 THR B C 1
ATOM 3722 O O . THR B 1 255 ? -9.637 34.741 -31.857 1.00 44.60 232 THR B O 1
ATOM 3726 N N . LYS B 1 256 ? -11.353 35.361 -33.187 1.00 45.75 233 LYS B N 1
ATOM 3727 C CA . LYS B 1 256 ? -11.257 36.770 -32.833 1.00 47.12 233 LYS B CA 1
ATOM 3728 C C . LYS B 1 256 ? -11.815 36.954 -31.425 1.00 46.86 233 LYS B C 1
ATOM 3729 O O . LYS B 1 256 ? -11.159 37.522 -30.555 1.00 45.03 233 LYS B O 1
ATOM 3735 N N . ALA B 1 257 ? -13.033 36.461 -31.216 1.00 47.25 234 ALA B N 1
ATOM 3736 C CA . ALA B 1 257 ? -13.698 36.568 -29.925 1.00 48.41 234 ALA B CA 1
ATOM 3737 C C . ALA B 1 257 ? -12.827 36.045 -28.789 1.00 49.66 234 ALA B C 1
ATOM 3738 O O . ALA B 1 257 ? -12.922 36.529 -27.661 1.00 51.02 234 ALA B O 1
ATOM 3740 N N . PHE B 1 258 ? -11.984 35.057 -29.078 1.00 49.46 235 PHE B N 1
ATOM 3741 C CA . PHE B 1 258 ? -11.113 34.509 -28.049 1.00 50.62 235 PHE B CA 1
ATOM 3742 C C . PHE B 1 258 ? -9.819 35.304 -27.914 1.00 53.13 235 PHE B C 1
ATOM 3743 O O . PHE B 1 258 ? -9.391 35.609 -26.802 1.00 53.24 235 PHE B O 1
ATOM 3751 N N . LEU B 1 259 ? -9.199 35.635 -29.043 1.00 55.04 236 LEU B N 1
ATOM 3752 C CA . LEU B 1 259 ? -7.953 36.393 -29.030 1.00 58.48 236 LEU B CA 1
ATOM 3753 C C . LEU B 1 259 ? -8.109 37.795 -28.434 1.00 60.97 236 LEU B C 1
ATOM 3754 O O . LEU B 1 259 ? -7.210 38.290 -27.753 1.00 60.64 236 LEU B O 1
ATOM 3759 N N . SER B 1 260 ? -9.253 38.423 -28.695 1.00 64.03 237 SER B N 1
ATOM 3760 C CA . SER B 1 260 ? -9.541 39.772 -28.209 1.00 66.73 237 SER B CA 1
ATOM 3761 C C . SER B 1 260 ? -9.785 39.790 -26.714 1.00 69.29 237 SER B C 1
ATOM 3762 O O . SER B 1 260 ? -10.649 40.522 -26.231 1.00 70.05 237 SER B O 1
ATOM 3765 N N . LYS B 1 261 ? -9.038 38.992 -25.972 1.00 71.39 238 LYS B N 1
ATOM 3766 C CA . LYS B 1 261 ? -9.238 38.955 -24.541 1.00 73.29 238 LYS B CA 1
ATOM 3767 C C . LYS B 1 261 ? -8.127 38.107 -23.946 1.00 73.70 238 LYS B C 1
ATOM 3768 O O . LYS B 1 261 ? -8.262 37.505 -22.882 1.00 73.04 238 LYS B O 1
ATOM 3774 N N . VAL B 1 262 ? -7.009 38.093 -24.668 1.00 75.12 239 VAL B N 1
ATOM 3775 C CA . VAL B 1 262 ? -5.818 37.358 -24.271 1.00 76.94 239 VAL B CA 1
ATOM 3776 C C . VAL B 1 262 ? -4.549 37.947 -24.912 1.00 78.50 239 VAL B C 1
ATOM 3777 O O . VAL B 1 262 ? -3.465 37.862 -24.333 1.00 78.48 239 VAL B O 1
ATOM 3781 N N . PHE B 1 263 ? -4.674 38.543 -26.097 1.00 80.20 240 PHE B N 1
ATOM 3782 C CA . PHE B 1 263 ? -3.504 39.128 -26.759 1.00 82.02 240 PHE B CA 1
ATOM 3783 C C . PHE B 1 263 ? -3.590 40.653 -26.805 1.00 82.55 240 PHE B C 1
ATOM 3784 O O . PHE B 1 263 ? -2.636 41.288 -27.307 1.00 82.91 240 PHE B O 1
#